Protein AF-0000000085033205 (afdb_homodimer)

InterPro domains:
  IPR000304 Pyrroline-5-carboxylate reductase-like [PIRSF000193] (2-230)
  IPR008927 6-phosphogluconate dehydrogenase-like, C-terminal domain superfamily [SSF48179] (130-232)
  IPR028939 Pyrroline-5-carboxylate reductase, catalytic, N-terminal [PF03807] (2-69)
  IPR029036 Pyrroline-5-carboxylate reductase, dimerisation domain [PF14748] (131-231)
  IPR036291 NAD(P)-binding domain superfamily [SSF51735] (2-110)

Foldseek 3Di:
DACDLVNVLLQLLLPDPPDADEEEDQDPVVCVVSVVVVHHYYNDCVCVQVVDQEAEADHEPVCVVVDDAEDAHEYEYQYPPCAQVNCCNHYVHYKYWHAESQLAEMEIEDPDDPVVCVRSVSRYHYHYDHRVCRLLVCLCGHCVVVVVVVVLVVQLVVCVVVPDDSVVSSVVSVVVVVCVVVVCVVQNPVCSLVVPDDVVDDSVVVVVVCVVVVVVVVVSSVVSSVVSVVVSD/DACDLVNVLLQLLLPDPPDADEEEDQDPVVCVVSVVVVHHYYNDCVCVQVVDQEAEADHELVCVVVDDAEEAHEYEYQYPPCAQVNCCNHYVHYKYWHAESQLAEMEIEDPDDPVVCVRSVSRYHYHYDHRVCRLLVCLCGHCVVVVVVVVLVVQLVVCVVVPDDSVRSSVVSVVVVVCVVVVCVVQNPVCSLVVPDDVVDDSVVVVVVCVVVVVVVVVSSVVSSVVSVVVSD

Secondary structure (DSSP, 8-state):
--TTHHHHHHHHHH-BTTB--EEE-SSHHHHHHHHHTT-EEESSSHHHHHH-SSEEE---GGGGGG----EEEEEEE--TT--HHHHTTTEEEEEEEE--TT---EEEESS--HHHHHHHTTTS-EEEE-GGGHHHHIIIIIIHHHHHHHHHHHHHHHHHHTT--HHHHHHHHHHHHHTHHHHHHHH-HHHHHHHH--TT-HHHHHHHHHHHHHHHHHHHHHHHHHHHHHHH-/--TTHHHHHHHHHH-BTTB--EEE-SSHHHHHHHHHTT-EEESSSHHHHHH-SSEEE---GGGGGG----EEEEEEE--TT--HHHHTTTEEEEEEEE--TT---EEEESS--HHHHHHHTTTS-EEEE-GGGHHHHIIIIIIHHHHHHHHHHHHHHHHHHTT--HHHHHHHHHHHHHTHHHHHHHH-HHHHHHHH--TT-HHHHHHHHHHHHHHHHHHHHHHHHHHHHHHH-

Structure (mmCIF, N/CA/C/O backbone):
data_AF-0000000085033205-model_v1
#
loop_
_entity.id
_entity.type
_entity.pdbx_description
1 polymer 'NADP oxidoreductase coenzyme F420-dependent'
#
loop_
_atom_site.group_PDB
_atom_site.id
_atom_site.type_symbol
_atom_site.label_atom_id
_atom_site.label_alt_id
_atom_site.label_comp_id
_atom_site.label_asym_id
_atom_site.label_entity_id
_atom_site.label_seq_id
_atom_site.pdbx_PDB_ins_code
_atom_site.Cartn_x
_atom_site.Cartn_y
_atom_site.Cartn_z
_atom_site.occupancy
_atom_site.B_iso_or_equiv
_atom_site.auth_seq_id
_atom_site.auth_comp_id
_atom_site.auth_asym_id
_atom_site.auth_atom_id
_atom_site.pdbx_PDB_model_num
ATOM 1 N N . MET A 1 1 ? -8.719 21.062 19.719 1 93.38 1 MET A N 1
ATOM 2 C CA . MET A 1 1 ? -9.492 22.25 19.359 1 93.38 1 MET A CA 1
ATOM 3 C C . MET A 1 1 ? -9.719 22.312 17.859 1 93.38 1 MET A C 1
ATOM 5 O O . MET A 1 1 ? -8.766 22.25 17.078 1 93.38 1 MET A O 1
ATOM 9 N N . GLY A 1 2 ? -10.961 22.391 17.359 1 88.25 2 GLY A N 1
ATOM 10 C CA . GLY A 1 2 ? -11.328 22.297 15.961 1 88.25 2 GLY A CA 1
ATOM 11 C C . GLY A 1 2 ? -11.594 20.875 15.516 1 88.25 2 GLY A C 1
ATOM 12 O O . GLY A 1 2 ? -10.961 20.375 14.57 1 88.25 2 GLY A O 1
ATOM 13 N N . ALA A 1 3 ? -12.602 20.266 16.125 1 83.69 3 ALA A N 1
ATOM 14 C CA . ALA A 1 3 ? -12.922 18.875 15.82 1 83.69 3 ALA A CA 1
ATOM 15 C C . ALA A 1 3 ? -13.891 18.781 14.641 1 83.69 3 ALA A C 1
ATOM 17 O O . ALA A 1 3 ? -14.945 18.156 14.75 1 83.69 3 ALA A O 1
ATOM 18 N N . GLY A 1 4 ? -13.422 19.453 13.602 1 86.06 4 GLY A N 1
ATOM 19 C CA . GLY A 1 4 ? -14.086 19.25 12.32 1 86.06 4 GLY A CA 1
ATOM 20 C C . GLY A 1 4 ? -13.719 17.938 11.672 1 86.06 4 GLY A C 1
ATOM 21 O O . GLY A 1 4 ? -13.641 16.906 12.344 1 86.06 4 GLY A O 1
ATOM 22 N N . LYS A 1 5 ? -13.508 17.906 10.422 1 82.75 5 LYS A N 1
ATOM 23 C CA . LYS A 1 5 ? -13.219 16.672 9.695 1 82.75 5 LYS A CA 1
ATOM 24 C C . LYS A 1 5 ? -11.914 16.031 10.18 1 82.75 5 LYS A C 1
ATOM 26 O O . LYS A 1 5 ? -11.906 14.891 10.625 1 82.75 5 LYS A O 1
ATOM 31 N N . LEU A 1 6 ? -10.875 16.781 10.164 1 89.25 6 LEU A N 1
ATOM 32 C CA . LEU A 1 6 ? -9.586 16.25 10.578 1 89.25 6 LEU A CA 1
ATOM 33 C C . LEU A 1 6 ? -9.555 16.031 12.094 1 89.25 6 LEU A C 1
ATOM 35 O O . LEU A 1 6 ? -9.172 14.969 12.562 1 89.25 6 LEU A O 1
ATOM 39 N N . GLY A 1 7 ? -9.977 17.016 12.781 1 93 7 GLY A N 1
ATOM 40 C CA . GLY A 1 7 ? -9.938 16.969 14.227 1 93 7 GLY A CA 1
ATOM 41 C C . GLY A 1 7 ? -10.703 15.789 14.805 1 93 7 GLY A C 1
ATOM 42 O O . GLY A 1 7 ? -10.242 15.141 15.742 1 93 7 GLY A O 1
ATOM 43 N N . SER A 1 8 ? -11.844 15.531 14.258 1 93 8 SER A N 1
ATOM 44 C CA . SER A 1 8 ? -12.641 14.406 14.75 1 93 8 SER A CA 1
ATOM 45 C C . SER A 1 8 ? -11.953 13.078 14.469 1 93 8 SER A C 1
ATOM 47 O O . SER A 1 8 ? -12.023 12.156 15.281 1 93 8 SER A O 1
ATOM 49 N N . GLN A 1 9 ? -11.297 12.938 13.359 1 92.38 9 GLN A N 1
ATOM 50 C CA . GLN A 1 9 ? -10.578 11.719 13.023 1 92.38 9 GLN A CA 1
ATOM 51 C C . GLN A 1 9 ? -9.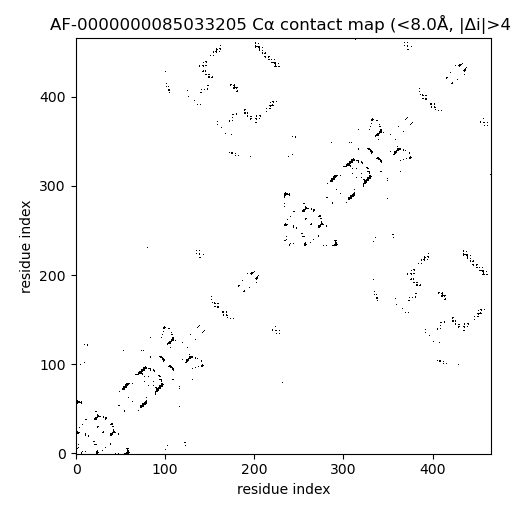406 11.492 13.977 1 92.38 9 GLN A C 1
ATOM 53 O O . GLN A 1 9 ? -9.156 10.359 14.406 1 92.38 9 GLN A O 1
ATOM 58 N N . LEU A 1 10 ? -8.711 12.57 14.203 1 95.5 10 LEU A N 1
ATOM 59 C CA . LEU A 1 10 ? -7.613 12.484 15.164 1 95.5 10 LEU A CA 1
ATOM 60 C C . LEU A 1 10 ? -8.125 12.016 16.516 1 95.5 10 LEU A C 1
ATOM 62 O O . LEU A 1 10 ? -7.527 11.133 17.141 1 95.5 10 LEU A O 1
ATOM 66 N N . ALA A 1 11 ? -9.211 12.594 16.938 1 94.88 11 ALA A N 1
ATOM 67 C CA . ALA A 1 11 ? -9.797 12.273 18.234 1 94.88 11 ALA A CA 1
ATOM 68 C C . ALA A 1 11 ? -10.227 10.805 18.297 1 94.88 11 ALA A C 1
ATOM 70 O O . ALA A 1 11 ? -9.969 10.117 19.281 1 94.88 11 ALA A O 1
ATOM 71 N N . LEU A 1 12 ? -10.859 10.375 17.281 1 92.75 12 LEU A N 1
ATOM 72 C CA . LEU A 1 12 ? -11.375 9.008 17.234 1 92.75 12 LEU A CA 1
ATOM 73 C C . LEU A 1 12 ? -10.227 8 17.266 1 92.75 12 LEU A C 1
ATOM 75 O O . LEU A 1 12 ? -10.344 6.934 17.875 1 92.75 12 LEU A O 1
ATOM 79 N N . ARG A 1 13 ? -9.18 8.336 16.609 1 93.19 13 ARG A N 1
ATOM 80 C CA . ARG A 1 13 ? -8.031 7.441 16.578 1 93.19 13 ARG A CA 1
ATOM 81 C C . ARG A 1 13 ? -7.34 7.402 17.938 1 93.19 13 ARG A C 1
ATOM 83 O O . ARG A 1 13 ? -6.754 6.383 18.312 1 93.19 13 ARG A O 1
ATOM 90 N N . LEU A 1 14 ? -7.387 8.461 18.594 1 94.38 14 LEU A N 1
ATOM 91 C CA . LEU A 1 14 ? -6.66 8.594 19.844 1 94.38 14 LEU A CA 1
ATOM 92 C C . LEU A 1 14 ? -7.477 8.023 21 1 94.38 14 LEU A C 1
ATOM 94 O O . LEU A 1 14 ? -6.914 7.547 21.984 1 94.38 14 LEU A O 1
ATOM 98 N N . ARG A 1 15 ? -8.711 8.055 20.781 1 90.44 15 ARG A N 1
ATOM 99 C CA . ARG A 1 15 ? -9.578 7.676 21.891 1 90.44 15 ARG A CA 1
ATOM 100 C C . ARG A 1 15 ? -9.406 6.199 22.234 1 90.44 15 ARG A C 1
ATOM 102 O O . ARG A 1 15 ? -9.352 5.352 21.344 1 90.44 15 ARG A O 1
ATOM 109 N N . GLY A 1 16 ? -9.234 5.93 23.5 1 84.12 16 GLY A N 1
ATOM 110 C CA . GLY A 1 16 ? -9.117 4.562 23.984 1 84.12 16 GLY A CA 1
ATOM 111 C C . GLY A 1 16 ? -7.754 4.254 24.578 1 84.12 16 GLY A C 1
ATOM 112 O O . GLY A 1 16 ? -6.902 5.137 24.688 1 84.12 16 GLY A O 1
ATOM 113 N N . ASP A 1 17 ? -7.598 3.092 25.047 1 81.94 17 ASP A N 1
ATOM 114 C CA . ASP A 1 17 ? -6.367 2.555 25.609 1 81.94 17 ASP A CA 1
ATOM 115 C C . ASP A 1 17 ? -5.758 3.529 26.625 1 81.94 17 ASP A C 1
ATOM 117 O O . ASP A 1 17 ? -4.578 3.875 26.516 1 81.94 17 ASP A O 1
ATOM 121 N N . GLY A 1 18 ? -6.469 4.219 27.406 1 86.5 18 GLY A N 1
ATOM 122 C CA . GLY A 1 18 ? -5.973 5.031 28.5 1 86.5 18 GLY A CA 1
ATOM 123 C C . GLY A 1 18 ? -5.824 6.496 28.141 1 86.5 18 GLY A C 1
ATOM 124 O O . GLY A 1 18 ? -5.355 7.301 28.953 1 86.5 18 GLY A O 1
ATOM 125 N N . VAL A 1 19 ? -6.23 6.848 26.953 1 91.94 19 VAL A N 1
ATOM 126 C CA . VAL A 1 19 ? -6.137 8.25 26.562 1 91.94 19 VAL A CA 1
ATOM 127 C C . VAL A 1 19 ? -7.52 8.898 26.609 1 91.94 19 VAL A C 1
ATOM 129 O O . VAL A 1 19 ? -8.445 8.453 25.922 1 91.94 19 VAL A O 1
ATOM 132 N N . ARG A 1 20 ? -7.617 9.891 27.406 1 94.31 20 ARG A N 1
ATOM 133 C CA . ARG A 1 20 ? -8.828 10.703 27.438 1 94.31 20 ARG A CA 1
ATOM 134 C C . ARG A 1 20 ? -8.758 11.836 26.422 1 94.31 20 ARG A C 1
ATOM 136 O O . ARG A 1 20 ? -7.789 12.594 26.391 1 94.31 20 ARG A O 1
ATOM 143 N N . VAL A 1 21 ? -9.797 11.883 25.594 1 96.31 21 VAL A N 1
ATOM 144 C CA . VAL A 1 21 ? -9.812 12.906 24.562 1 96.31 21 VAL A CA 1
ATOM 145 C C . VAL A 1 21 ? -11.008 13.836 24.766 1 96.31 21 VAL A C 1
ATOM 147 O O . VAL A 1 21 ? -12.141 13.375 24.875 1 96.31 21 VAL A O 1
ATOM 150 N N . ILE A 1 22 ? -10.734 15.117 24.891 1 96.12 22 ILE A N 1
ATOM 151 C CA . ILE A 1 22 ? -11.773 16.125 24.953 1 96.12 22 ILE A CA 1
ATOM 152 C C . ILE A 1 22 ? -11.641 17.094 23.781 1 96.12 22 ILE A C 1
ATOM 154 O O . ILE A 1 22 ? -10.523 17.469 23.406 1 96.12 22 ILE A O 1
ATOM 158 N N . ALA A 1 23 ? -12.773 17.375 23.156 1 96.81 23 ALA A N 1
ATOM 159 C CA . ALA A 1 23 ? -12.742 18.172 21.938 1 96.81 23 ALA A CA 1
ATOM 160 C C . ALA A 1 23 ? -13.602 19.422 22.062 1 96.81 23 ALA A C 1
ATOM 162 O O . ALA A 1 23 ? -14.477 19.484 22.938 1 96.81 23 ALA A O 1
ATOM 163 N N . SER A 1 24 ? -13.305 20.438 21.281 1 96.12 24 SER A N 1
ATOM 164 C CA . SER A 1 24 ? -14.156 21.625 21.188 1 96.12 24 SER A CA 1
ATOM 165 C C . SER A 1 24 ? -14.523 21.938 19.75 1 96.12 24 SER A C 1
ATOM 167 O O . SER A 1 24 ? -13.711 21.734 18.844 1 96.12 24 SER A O 1
ATOM 169 N N . VAL A 1 25 ? -15.781 22.359 19.562 1 94.94 25 VAL A N 1
ATOM 170 C CA . VAL A 1 25 ? -16.328 22.781 18.281 1 94.94 25 VAL A CA 1
ATOM 171 C C . VAL A 1 25 ? -17.094 24.094 18.469 1 94.94 25 VAL A 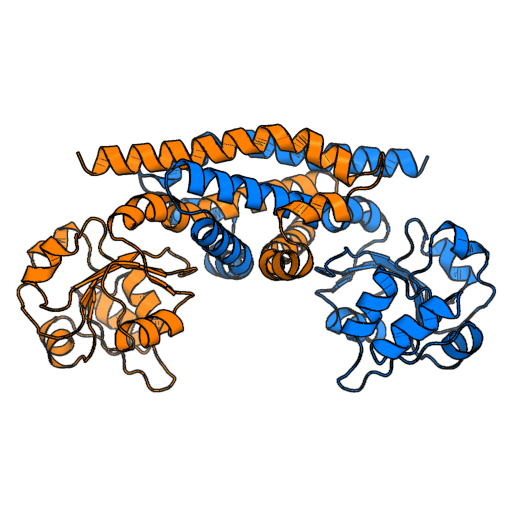C 1
ATOM 173 O O . VAL A 1 25 ? -17.344 24.531 19.594 1 94.94 25 VAL A O 1
ATOM 176 N N . LYS A 1 26 ? -17.453 24.672 17.297 1 91.69 26 LYS A N 1
ATOM 177 C CA . LYS A 1 26 ? -18.047 26.016 17.375 1 91.69 26 LYS A CA 1
ATOM 178 C C . LYS A 1 26 ? -19.562 25.938 17.547 1 91.69 26 LYS A C 1
ATOM 180 O O . LYS A 1 26 ? -20.172 26.828 18.125 1 91.69 26 LYS A O 1
ATOM 185 N N . THR A 1 27 ? -20.156 24.812 17.031 1 93 27 THR A N 1
ATOM 186 C CA . THR A 1 27 ? -21.625 24.797 17 1 93 27 THR A CA 1
ATOM 187 C C . THR A 1 27 ? -22.156 23.625 17.812 1 93 27 THR A C 1
ATOM 189 O O . THR A 1 27 ? -21.484 22.609 17.984 1 93 27 THR A O 1
ATOM 192 N N . GLU A 1 28 ? -23.391 23.828 18.234 1 94.94 28 GLU A N 1
ATOM 193 C CA . GLU A 1 28 ? -24.062 22.766 18.969 1 94.94 28 GLU A CA 1
ATOM 194 C C . GLU A 1 28 ? -24.328 21.562 18.062 1 94.94 28 GLU A C 1
ATOM 196 O O . GLU A 1 28 ? -24.281 20.422 18.531 1 94.94 28 GLU A O 1
ATOM 201 N N . ARG A 1 29 ? -24.562 21.844 16.875 1 94.81 29 ARG A N 1
ATOM 202 C CA . ARG A 1 29 ? -24.766 20.766 15.922 1 94.81 29 ARG A CA 1
ATOM 203 C C . ARG A 1 29 ? -23.531 19.875 15.828 1 94.81 29 ARG A C 1
ATOM 205 O O . ARG A 1 29 ? -23.641 18.641 15.875 1 94.81 29 ARG A O 1
ATOM 212 N N . SER A 1 30 ? -22.422 20.469 15.734 1 94.19 30 SER A N 1
ATOM 213 C CA . SER A 1 30 ? -21.172 19.719 15.664 1 94.19 30 SER A CA 1
ATOM 214 C C . SER A 1 30 ? -20.891 18.984 16.969 1 94.19 30 SER A C 1
ATOM 216 O O . SER A 1 30 ? -20.375 17.875 16.953 1 94.19 30 SER A O 1
ATOM 218 N N . ARG A 1 31 ? -21.203 19.656 18 1 95.44 31 ARG A N 1
ATOM 219 C CA . ARG A 1 31 ? -21 19.016 19.297 1 95.44 31 ARG A CA 1
ATOM 220 C C . ARG A 1 31 ? -21.828 17.734 19.406 1 95.44 31 ARG A C 1
ATOM 222 O O . ARG A 1 31 ? -21.328 16.719 19.891 1 95.44 31 ARG A O 1
ATOM 229 N N . GLN A 1 32 ? -23.031 17.797 18.984 1 95.56 32 GLN A N 1
ATOM 230 C CA . GLN A 1 32 ? -23.906 16.641 19.047 1 95.56 32 GLN A CA 1
ATOM 231 C C . GLN A 1 32 ? -23.391 15.508 18.156 1 95.56 32 GLN A C 1
ATOM 233 O O . GLN A 1 32 ? -23.469 14.336 18.531 1 95.56 32 GLN A O 1
ATOM 238 N N . ARG A 1 33 ? -22.922 15.867 17.078 1 93.69 33 ARG A N 1
ATOM 239 C CA . ARG A 1 33 ? -22.344 14.883 16.172 1 93.69 33 ARG A CA 1
ATOM 240 C C . ARG A 1 33 ? -21.188 14.148 16.828 1 93.69 33 ARG A C 1
ATOM 242 O O . ARG A 1 33 ? -21.078 12.922 16.734 1 93.69 33 ARG A O 1
ATOM 249 N N . LEU A 1 34 ? -20.344 14.875 17.453 1 94.38 34 LEU A N 1
ATOM 250 C CA . LEU A 1 34 ? -19.188 14.289 18.125 1 94.38 34 LEU A CA 1
ATOM 251 C C . LEU A 1 34 ? -19.609 13.422 19.297 1 94.38 34 LEU A C 1
ATOM 253 O O . LEU A 1 34 ? -19.047 12.352 19.531 1 94.38 34 LEU A O 1
ATOM 257 N N . SER A 1 35 ? -20.562 13.922 20 1 94.12 35 SER A N 1
ATOM 258 C CA . SER A 1 35 ? -21.078 13.156 21.125 1 94.12 35 SER A CA 1
ATOM 259 C C . SER A 1 35 ? -21.656 11.82 20.656 1 94.12 35 SER A C 1
ATOM 261 O O . SER A 1 35 ? -21.531 10.805 21.344 1 94.12 35 SER A O 1
ATOM 263 N N . ALA A 1 36 ? -22.219 11.891 19.531 1 93.94 36 ALA A N 1
ATOM 264 C CA . ALA A 1 36 ? -22.797 10.672 18.969 1 93.94 36 ALA A CA 1
ATOM 265 C C . ALA A 1 36 ? -21.703 9.664 18.609 1 93.94 36 ALA A C 1
ATOM 267 O O . ALA A 1 36 ? -21.953 8.453 18.594 1 93.94 36 ALA A O 1
ATOM 268 N N . LEU A 1 37 ? -20.562 10.156 18.469 1 91.25 37 LEU A N 1
ATOM 269 C CA . LEU A 1 37 ? -19.438 9.289 18.141 1 91.25 37 LEU A CA 1
ATOM 270 C C . LEU A 1 37 ? -18.719 8.844 19.422 1 91.25 37 LEU A C 1
ATOM 272 O O . LEU A 1 37 ? -17.703 8.164 19.359 1 91.25 37 LEU A O 1
ATOM 276 N N . GLY A 1 38 ? -19.203 9.297 20.531 1 91.25 38 GLY A N 1
ATOM 277 C CA . GLY A 1 38 ? -18.656 8.883 21.812 1 91.25 38 GLY A CA 1
ATOM 278 C C . GLY A 1 38 ? -17.531 9.789 22.297 1 91.25 38 GLY A C 1
ATOM 279 O O . GLY A 1 38 ? -16.766 9.406 23.188 1 91.25 38 GLY A O 1
ATOM 280 N N . LEU A 1 39 ? -17.453 10.922 21.734 1 93.25 39 LEU A N 1
ATOM 281 C CA . LEU A 1 39 ? -16.406 11.852 22.125 1 93.25 39 LEU A CA 1
ATOM 282 C C . LEU A 1 39 ? -16.938 12.891 23.109 1 93.25 39 LEU A C 1
ATOM 284 O O . LEU A 1 39 ? -18.078 13.336 22.984 1 93.25 39 LEU A O 1
ATOM 288 N N . GLU A 1 40 ? -16.156 13.219 24.141 1 94.88 40 GLU A N 1
ATOM 289 C CA . GLU A 1 40 ? -16.453 14.359 25.016 1 94.88 40 GLU A CA 1
ATOM 290 C C . GLU A 1 40 ? -16.156 15.68 24.297 1 94.88 40 GLU A C 1
ATOM 292 O O . GLU A 1 40 ? -15.016 15.961 23.953 1 94.88 40 GLU A O 1
ATOM 297 N N . ALA A 1 41 ? -17.266 16.469 24.062 1 95.88 41 ALA A N 1
ATOM 298 C CA . ALA A 1 41 ? -17.094 17.672 23.25 1 95.88 41 ALA A CA 1
ATOM 299 C C . ALA A 1 41 ? -17.766 18.875 23.906 1 95.88 41 ALA A C 1
ATOM 301 O O . ALA A 1 41 ? -18.781 18.719 24.594 1 95.88 41 ALA A O 1
ATOM 302 N N . TYR A 1 42 ? -17.172 20.031 23.703 1 96 42 TYR A N 1
ATOM 303 C CA . TYR A 1 42 ? -17.656 21.297 24.234 1 96 42 TYR A CA 1
ATOM 304 C C . TYR A 1 42 ? -17.812 22.328 23.125 1 96 42 TYR A C 1
ATOM 306 O O . TYR A 1 42 ? -17.234 22.188 22.047 1 96 42 TYR A O 1
ATOM 314 N N . THR A 1 43 ? -18.594 23.422 23.359 1 95.5 43 THR A N 1
ATOM 315 C CA . THR A 1 43 ? -18.734 24.516 22.406 1 95.5 43 THR A CA 1
ATOM 316 C C . THR A 1 43 ? -17.891 25.719 22.844 1 95.5 43 THR A C 1
ATOM 318 O O . THR A 1 43 ? -18.078 26.828 22.344 1 95.5 43 THR A O 1
ATOM 321 N N . ASP A 1 44 ? -17.031 25.375 23.828 1 93.5 44 ASP A N 1
ATOM 322 C CA . ASP A 1 44 ? -16.062 26.328 24.375 1 93.5 44 ASP A CA 1
ATOM 323 C C . ASP A 1 44 ? -14.672 25.719 24.453 1 93.5 44 ASP A C 1
ATOM 325 O O . ASP A 1 44 ? -14.523 24.547 24.781 1 93.5 44 ASP A O 1
ATOM 329 N N . ASN A 1 45 ? -13.695 26.547 24.125 1 95.19 45 ASN A N 1
ATOM 330 C CA . ASN A 1 45 ? -12.328 26.047 24.125 1 95.19 45 ASN A CA 1
ATOM 331 C C . ASN A 1 45 ? -11.773 25.922 25.547 1 95.19 45 ASN A C 1
ATOM 333 O O . ASN A 1 45 ? -10.812 25.188 25.781 1 95.19 45 ASN A O 1
ATOM 337 N N . ARG A 1 46 ? -12.281 26.641 26.484 1 95.75 46 ARG A N 1
ATOM 338 C CA . ARG A 1 46 ? -11.711 26.781 27.812 1 95.75 46 ARG A CA 1
ATOM 339 C C . ARG A 1 46 ? -11.57 25.438 28.5 1 95.75 46 ARG A C 1
ATOM 341 O O . ARG A 1 46 ? -10.5 25.125 29.047 1 95.75 46 ARG A O 1
ATOM 348 N N . PRO A 1 47 ? -12.617 24.641 28.484 1 96.12 47 PRO A N 1
ATOM 349 C CA . PRO A 1 47 ? -12.453 23.344 29.141 1 96.1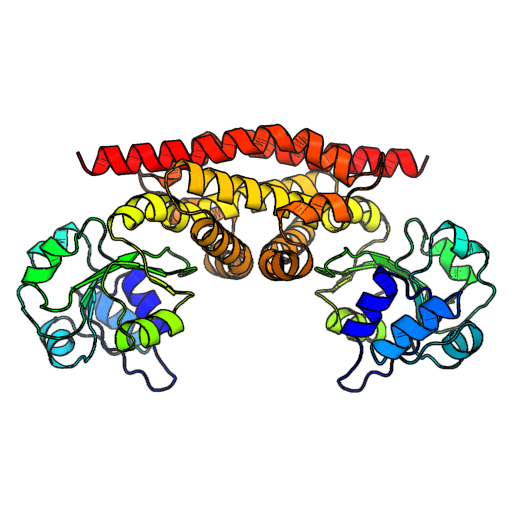2 47 PRO A CA 1
ATOM 350 C C . PRO A 1 47 ? -11.367 22.484 28.5 1 96.12 47 PRO A C 1
ATOM 352 O O . PRO A 1 47 ? -10.688 21.719 29.188 1 96.12 47 PRO A O 1
ATOM 355 N N . VAL A 1 48 ? -11.219 22.531 27.25 1 96.88 48 VAL A N 1
ATOM 356 C CA . VAL A 1 48 ? -10.242 21.75 26.5 1 96.88 48 VAL A CA 1
ATOM 357 C C . VAL A 1 48 ? -8.828 22.25 26.812 1 96.88 48 VAL A C 1
ATOM 359 O O . VAL A 1 48 ? -7.926 21.453 27.078 1 96.88 48 VAL A O 1
ATOM 362 N N . VAL A 1 49 ? -8.648 23.547 26.828 1 97.31 49 VAL A N 1
ATOM 363 C CA . VAL A 1 49 ? -7.352 24.156 27.094 1 97.31 49 VAL A CA 1
ATOM 364 C C . VAL A 1 49 ? -6.918 23.859 28.531 1 97.31 49 VAL A C 1
ATOM 366 O O . VAL A 1 49 ? -5.766 23.484 28.766 1 97.31 49 VAL A O 1
ATOM 369 N N . GLU A 1 50 ? -7.832 23.953 29.438 1 96.44 50 GLU A N 1
ATOM 370 C CA . GLU A 1 50 ? -7.508 23.812 30.844 1 96.44 50 GLU A CA 1
ATOM 371 C C . GLU A 1 50 ? -7.387 22.344 31.25 1 96.44 50 GLU A C 1
ATOM 373 O O . GLU A 1 50 ? -6.59 22 32.125 1 96.44 50 GLU A O 1
ATOM 378 N N . GLY A 1 51 ? -8.078 21.531 30.562 1 95.69 51 GLY A N 1
ATOM 379 C CA . GLY A 1 51 ? -8.219 20.156 31.016 1 95.69 51 GLY A CA 1
ATOM 380 C C . GLY A 1 51 ? -7.301 19.188 30.281 1 95.69 51 GLY A C 1
ATOM 381 O O . GLY A 1 51 ? -7.352 17.984 30.516 1 95.69 51 GLY A O 1
ATOM 382 N N . SER A 1 52 ? -6.453 19.625 29.438 1 96.38 52 SER A N 1
ATOM 383 C CA . SER A 1 52 ? -5.648 18.719 28.625 1 96.38 52 SER A CA 1
ATOM 384 C C . SER A 1 52 ? -4.168 18.844 28.969 1 96.38 52 SER A C 1
ATOM 386 O O . SER A 1 52 ? -3.684 19.938 29.281 1 96.38 52 SER A O 1
ATOM 388 N N . ASP A 1 53 ? -3.416 17.719 28.844 1 96.62 53 ASP A N 1
ATOM 389 C CA . ASP A 1 53 ? -1.965 17.703 29.016 1 96.62 53 ASP A CA 1
ATOM 390 C C . ASP A 1 53 ? -1.261 18.047 27.703 1 96.62 53 ASP A C 1
ATOM 392 O O . ASP A 1 53 ? -0.126 18.531 27.719 1 96.62 53 ASP A O 1
ATOM 396 N N . LEU A 1 54 ? -1.907 17.781 26.625 1 97.56 54 LEU A N 1
ATOM 397 C CA . LEU A 1 54 ? -1.442 18.031 25.266 1 97.56 54 LEU A CA 1
ATOM 398 C C . LEU A 1 54 ? -2.576 18.562 24.391 1 97.56 54 LEU A C 1
ATOM 400 O O . LEU A 1 54 ? -3.693 18.047 24.422 1 97.56 54 LEU A O 1
ATOM 404 N N . LEU A 1 55 ? -2.277 19.625 23.688 1 98.06 55 LEU A N 1
ATOM 405 C CA . LEU A 1 55 ? -3.303 20.234 22.859 1 98.06 55 LEU A CA 1
ATOM 406 C C . LEU A 1 55 ? -3.047 19.953 21.391 1 98.06 55 LEU A C 1
ATOM 408 O O . LEU A 1 55 ? -1.926 20.125 20.906 1 98.06 55 LEU A O 1
ATOM 412 N N . LEU A 1 56 ? -4.027 19.422 20.719 1 98 56 LEU A N 1
ATOM 413 C CA . LEU A 1 56 ? -4.02 19.328 19.266 1 98 56 LEU A CA 1
ATOM 414 C C . LEU A 1 56 ? -4.895 20.406 18.625 1 98 56 LEU A C 1
ATOM 416 O O . LEU A 1 56 ? -6.059 20.562 19.016 1 98 56 LEU A O 1
ATOM 420 N N . LEU A 1 57 ? -4.301 21.141 17.781 1 97.44 57 LEU A N 1
ATOM 421 C CA . LEU A 1 57 ? -5.023 22.203 17.109 1 97.44 57 LEU A CA 1
ATOM 422 C C . LEU A 1 57 ? -5.363 21.797 15.672 1 97.44 57 LEU A C 1
ATOM 424 O O . LEU A 1 57 ? -4.469 21.516 14.875 1 97.44 57 LEU A O 1
ATOM 428 N N . ALA A 1 58 ? -6.629 21.75 15.328 1 95.94 58 ALA A N 1
ATOM 429 C CA . ALA A 1 58 ? -7.102 21.391 14 1 95.94 58 ALA A CA 1
ATOM 430 C C . ALA A 1 58 ? -8.203 22.328 13.531 1 95.94 58 ALA A C 1
ATOM 432 O O . ALA A 1 58 ? -9.195 21.891 12.938 1 95.94 58 ALA A O 1
ATOM 433 N N . VAL A 1 59 ? -8.086 23.609 13.75 1 93.62 59 VAL A N 1
ATOM 434 C CA . VAL A 1 59 ? -9.039 24.625 13.305 1 93.62 59 VAL A CA 1
ATOM 435 C C . VAL A 1 59 ? -8.695 25.062 11.883 1 93.62 59 VAL A C 1
ATOM 437 O O . VAL A 1 59 ? -7.625 24.75 11.367 1 93.62 59 VAL A O 1
ATOM 440 N N . LYS A 1 60 ? -9.641 25.75 11.242 1 88.44 60 LYS A N 1
ATOM 441 C CA . LYS A 1 60 ? -9.328 26.359 9.953 1 88.44 60 LYS A CA 1
ATOM 442 C C . LYS A 1 60 ? -8.273 27.453 10.109 1 88.44 60 LYS A C 1
ATOM 444 O O . LYS A 1 60 ? -8.227 28.141 11.125 1 88.44 60 LYS A O 1
ATOM 449 N N . PRO A 1 61 ? -7.473 27.609 9.102 1 88.81 61 PRO A N 1
ATOM 450 C CA . PRO A 1 61 ? -6.434 28.641 9.188 1 88.81 61 PRO A CA 1
ATOM 451 C C . PRO A 1 61 ? -6.992 30.016 9.516 1 88.81 61 PRO A C 1
ATOM 453 O O . PRO A 1 61 ? -6.406 30.75 10.312 1 88.81 61 PRO A O 1
ATOM 456 N N . ALA A 1 62 ? -8.102 30.344 9 1 88.81 62 ALA A N 1
ATOM 457 C CA . ALA A 1 62 ? -8.727 31.641 9.188 1 88.81 62 ALA A CA 1
ATOM 458 C C . ALA A 1 62 ? -9.141 31.844 10.641 1 88.81 62 ALA A C 1
ATOM 460 O O . ALA A 1 62 ? -9.289 32.969 11.102 1 88.81 62 ALA A O 1
ATOM 461 N N . ASN A 1 63 ? -9.242 30.734 11.391 1 91.56 63 ASN A N 1
ATOM 462 C CA . ASN A 1 63 ? -9.719 30.797 12.773 1 91.56 63 ASN A CA 1
ATOM 463 C C . ASN A 1 63 ? -8.555 30.859 13.758 1 91.56 63 ASN A C 1
ATOM 465 O O . ASN A 1 63 ? -8.758 31.141 14.945 1 91.56 63 ASN A O 1
ATOM 469 N N . LEU A 1 64 ? -7.391 30.672 13.312 1 92.56 64 LEU A N 1
ATOM 470 C CA . LEU A 1 64 ? -6.223 30.594 14.188 1 92.56 64 LEU A CA 1
ATOM 471 C C . LEU A 1 64 ? -6.031 31.891 14.953 1 92.56 64 LEU A C 1
ATOM 473 O O . LEU A 1 64 ? -5.82 31.875 16.172 1 92.56 64 LEU A O 1
ATOM 477 N N . PRO A 1 65 ? -6.207 33.031 14.281 1 91.81 65 PRO A N 1
ATOM 478 C CA . PRO A 1 65 ? -5.996 34.312 14.984 1 91.81 65 PRO A CA 1
ATOM 479 C C . PRO A 1 65 ? -7.047 34.562 16.062 1 91.81 65 PRO A C 1
ATOM 481 O O . PRO A 1 65 ? -6.824 35.375 16.969 1 91.81 65 PRO A O 1
ATOM 484 N N . GLU A 1 66 ? -8.125 33.875 15.969 1 92.31 66 GLU A N 1
ATOM 485 C CA . GLU A 1 66 ? -9.219 34.062 16.922 1 92.31 66 GLU A CA 1
ATOM 486 C C . GLU A 1 66 ? -8.914 33.406 18.25 1 92.31 66 GLU A C 1
ATOM 488 O O . GLU A 1 66 ? -9.562 33.719 19.266 1 92.31 66 GLU A O 1
ATOM 493 N N . LEU A 1 67 ? -8.039 32.5 18.203 1 94.62 67 LEU A N 1
ATOM 494 C CA . LEU A 1 67 ? -7.695 31.812 19.438 1 94.62 67 LEU A CA 1
ATOM 495 C C . LEU A 1 67 ? -6.941 32.719 20.391 1 94.62 67 LEU A C 1
ATOM 497 O O . LEU A 1 67 ? -5.988 33.406 19.984 1 94.62 67 LEU A O 1
ATOM 501 N N . ASP A 1 68 ? -7.488 32.781 21.641 1 93.5 68 ASP A N 1
ATOM 502 C CA . ASP A 1 68 ? -6.918 33.719 22.609 1 93.5 68 ASP A CA 1
ATOM 503 C C . ASP A 1 68 ? -6.586 33 23.922 1 93.5 68 ASP A C 1
ATOM 505 O O . ASP A 1 68 ? -7.336 33.094 24.891 1 93.5 68 ASP A O 1
ATOM 509 N N . PHE A 1 69 ? -5.449 32.312 23.953 1 96.5 69 PHE A N 1
ATOM 510 C CA . PHE A 1 69 ? -4.922 31.672 25.156 1 96.5 69 PHE A CA 1
ATOM 511 C C . PHE A 1 69 ? -3.414 31.484 25.031 1 96.5 69 PHE A C 1
ATOM 513 O O . PHE A 1 69 ? -2.84 31.641 23.953 1 96.5 69 PHE A O 1
ATOM 520 N N . HIS A 1 70 ? -2.771 31.297 26.109 1 97.56 70 HIS A N 1
ATOM 521 C CA . HIS A 1 70 ? -1.372 30.891 26.156 1 97.56 70 HIS A CA 1
ATOM 522 C C . HIS A 1 70 ? -1.151 29.828 27.234 1 97.56 70 HIS A C 1
ATOM 524 O O . HIS A 1 70 ? -1.617 29.969 28.359 1 97.56 70 HIS A O 1
ATOM 530 N N . VAL A 1 71 ? -0.492 28.734 26.797 1 97.56 71 VAL A N 1
ATOM 531 C CA . VAL A 1 71 ? -0.277 27.641 27.734 1 97.56 71 VAL A CA 1
ATOM 532 C C . VAL A 1 71 ? 1.193 27.219 27.719 1 97.56 71 VAL A C 1
ATOM 534 O O . VAL A 1 71 ? 1.924 27.531 26.781 1 97.56 71 VAL A O 1
ATOM 537 N N . ASP A 1 72 ? 1.639 26.484 28.781 1 96.88 72 ASP A N 1
ATOM 538 C CA . ASP A 1 72 ? 3.006 25.984 28.891 1 96.88 72 ASP A CA 1
ATOM 539 C C . ASP A 1 72 ? 3.051 24.484 28.672 1 96.88 72 ASP A C 1
ATOM 541 O O . ASP A 1 72 ? 3.777 23.766 29.375 1 96.88 72 ASP A O 1
ATOM 545 N N . LYS A 1 73 ? 2.205 23.922 27.875 1 97.25 73 LYS A N 1
ATOM 546 C CA . LYS A 1 73 ? 2.158 22.5 27.516 1 97.25 73 LYS A CA 1
ATOM 547 C C . LYS A 1 73 ? 2.27 22.312 26 1 97.25 73 LYS A C 1
ATOM 549 O O . LYS A 1 73 ? 2.164 23.281 25.234 1 97.25 73 LYS A O 1
ATOM 554 N N . PRO A 1 74 ? 2.562 21.109 25.609 1 98.25 74 PRO A N 1
ATOM 555 C CA . PRO A 1 74 ? 2.721 20.875 24.188 1 98.25 74 PRO A CA 1
ATOM 556 C C . PRO A 1 74 ? 1.458 21.203 23.391 1 98.25 74 PRO A C 1
ATOM 558 O O . PRO A 1 74 ? 0.358 20.797 23.766 1 98.25 74 PRO A O 1
ATOM 561 N N . LEU A 1 75 ? 1.682 22 22.391 1 98.38 75 LEU A N 1
ATOM 562 C CA . LEU A 1 75 ? 0.64 22.312 21.422 1 98.38 75 LEU A CA 1
ATOM 563 C C . LEU A 1 75 ? 1.055 21.891 20.016 1 98.38 75 LEU A C 1
ATOM 565 O O . LEU A 1 75 ? 2.014 22.422 19.453 1 98.38 75 LEU A O 1
ATOM 569 N N . VAL A 1 76 ? 0.323 20.906 19.484 1 98.31 76 VAL A N 1
ATOM 570 C CA . VAL A 1 76 ? 0.595 20.391 18.141 1 98.31 76 VAL A CA 1
ATOM 571 C C . VAL A 1 76 ? -0.445 20.938 17.172 1 98.31 76 VAL A C 1
ATOM 573 O O . VAL A 1 76 ? -1.637 20.656 17.297 1 98.31 76 VAL A O 1
ATOM 576 N N . SER A 1 77 ? 0.034 21.672 16.25 1 97.62 77 SER A N 1
ATOM 577 C CA . SER A 1 77 ? -0.881 22.297 15.289 1 97.62 77 SER A CA 1
ATOM 578 C C . SER A 1 77 ? -0.885 21.547 13.961 1 97.62 77 SER A C 1
ATOM 580 O O . SER A 1 77 ? 0.171 21.328 13.359 1 97.62 77 SER A O 1
ATOM 582 N N . PHE A 1 78 ? -2.088 21.188 13.516 1 95.62 78 PHE A N 1
ATOM 583 C CA . PHE A 1 78 ? -2.293 20.625 12.188 1 95.62 78 PHE A CA 1
ATOM 584 C C . PHE A 1 78 ? -2.875 21.672 11.242 1 95.62 78 PHE A C 1
ATOM 586 O O . PHE A 1 78 ? -3.416 21.328 10.188 1 95.62 78 PHE A O 1
ATOM 593 N N . VAL A 1 79 ? -2.775 22.969 11.633 1 91.44 79 VAL A N 1
ATOM 594 C CA . VAL A 1 79 ? -3.334 24.062 10.844 1 91.44 79 VAL A CA 1
ATOM 595 C C . VAL A 1 79 ? -2.359 24.438 9.727 1 91.44 79 VAL A C 1
ATOM 597 O O . VAL A 1 79 ? -1.203 24.781 10 1 91.44 79 VAL A O 1
ATOM 600 N N . ALA A 1 80 ? -2.9 24.406 8.547 1 83.44 80 ALA A N 1
ATOM 601 C CA . ALA A 1 80 ? -2.07 24.734 7.395 1 83.44 80 ALA A CA 1
ATOM 602 C C . ALA A 1 80 ? -1.526 26.156 7.5 1 83.44 80 ALA A C 1
ATOM 604 O O . ALA A 1 80 ? -2.266 27.094 7.828 1 83.44 80 ALA A O 1
ATOM 605 N N . GLY A 1 81 ? -0.226 26.281 7.316 1 83.44 81 GLY A N 1
ATOM 606 C CA . GLY A 1 81 ? 0.38 27.609 7.238 1 83.44 81 GLY A CA 1
ATOM 607 C C . GLY A 1 81 ? 0.777 28.156 8.594 1 83.44 81 GLY A C 1
ATOM 608 O O . GLY A 1 81 ? 1.395 29.219 8.68 1 83.44 81 GLY A O 1
ATOM 609 N N . ALA A 1 82 ? 0.394 27.5 9.648 1 90.19 82 ALA A N 1
ATOM 610 C CA . ALA A 1 82 ? 0.763 27.969 10.984 1 90.19 82 ALA A CA 1
ATOM 611 C C . ALA A 1 82 ? 2.205 27.594 11.312 1 90.19 82 ALA A C 1
ATOM 613 O O . ALA A 1 82 ? 2.486 26.469 11.711 1 90.19 82 ALA A O 1
ATOM 614 N N . SER A 1 83 ? 3.051 28.594 11.227 1 91.94 83 SER A N 1
ATOM 615 C CA . SER A 1 83 ? 4.453 28.328 11.547 1 91.94 83 SER A CA 1
ATOM 616 C C . SER A 1 83 ? 4.652 28.125 13.039 1 91.94 83 SER A C 1
ATOM 618 O O . SER A 1 83 ? 3.799 28.5 13.844 1 91.94 83 SER A O 1
ATOM 620 N N . THR A 1 84 ? 5.754 27.5 13.367 1 94.25 84 THR A N 1
ATOM 621 C CA . THR A 1 84 ? 6.094 27.312 14.773 1 94.25 84 THR A CA 1
ATOM 622 C C . THR A 1 84 ? 6.199 28.672 15.477 1 94.25 84 THR A C 1
ATOM 624 O O . THR A 1 84 ? 5.77 28.812 16.625 1 94.25 84 THR A O 1
ATOM 627 N N . GLU A 1 85 ? 6.758 29.625 14.812 1 93.94 85 GLU A N 1
ATOM 628 C CA . GLU A 1 85 ? 6.895 30.969 15.375 1 93.94 85 GLU A CA 1
ATOM 629 C C . GLU A 1 85 ? 5.531 31.578 15.688 1 93.94 85 GLU A C 1
ATOM 631 O O . GLU A 1 85 ? 5.328 32.125 16.766 1 93.94 85 GLU A O 1
ATOM 636 N N . ALA A 1 86 ? 4.629 31.422 14.797 1 93.06 86 ALA A N 1
ATOM 637 C CA . ALA A 1 86 ? 3.285 31.953 15 1 93.06 86 ALA A CA 1
ATOM 638 C C . ALA A 1 86 ? 2.58 31.266 16.156 1 93.06 86 ALA A C 1
ATOM 640 O O . ALA A 1 86 ? 1.779 31.875 16.859 1 93.06 86 ALA A O 1
ATOM 641 N N . LEU A 1 87 ? 2.928 30.031 16.391 1 96.62 87 LEU A N 1
ATOM 642 C CA . LEU A 1 87 ? 2.252 29.234 17.406 1 96.62 87 LEU A CA 1
ATOM 643 C C . LEU A 1 87 ? 2.775 29.547 18.797 1 96.62 87 LEU A C 1
ATOM 645 O O . LEU A 1 87 ? 2.152 29.172 19.797 1 96.62 87 LEU A O 1
ATOM 649 N N . ARG A 1 88 ? 3.895 30.234 18.859 1 96.69 88 ARG A N 1
ATOM 650 C CA . ARG A 1 88 ? 4.492 30.578 20.141 1 96.69 88 ARG A CA 1
ATOM 651 C C . ARG A 1 88 ? 3.58 31.5 20.953 1 96.69 88 ARG A C 1
ATOM 653 O O . ARG A 1 88 ? 3.637 31.516 22.172 1 96.69 88 ARG A O 1
ATOM 660 N N . ARG A 1 89 ? 2.775 32.219 20.25 1 96.81 89 ARG A N 1
ATOM 661 C CA . ARG A 1 89 ? 1.826 33.062 20.938 1 96.81 89 ARG A CA 1
ATOM 662 C C . ARG A 1 89 ? 0.817 32.25 21.734 1 96.81 89 ARG A C 1
ATOM 664 O O . ARG A 1 89 ? 0.229 32.75 22.688 1 96.81 89 ARG A O 1
ATOM 671 N N . LEU A 1 90 ? 0.625 30.984 21.312 1 97.69 90 LEU A N 1
ATOM 672 C CA . LEU A 1 90 ? -0.391 30.141 21.938 1 97.69 90 LEU A CA 1
ATOM 673 C C . LEU A 1 90 ? 0.232 29.219 22.969 1 97.69 90 LEU A C 1
ATOM 675 O O . LEU A 1 90 ? -0.444 28.781 23.906 1 97.69 90 LEU A O 1
ATOM 679 N N . SER A 1 91 ? 1.504 28.844 22.766 1 97.94 91 SER A N 1
ATOM 680 C CA . SER A 1 91 ? 2.158 27.906 23.656 1 97.94 91 SER A CA 1
ATOM 681 C C . SER A 1 91 ? 3.666 28.125 23.688 1 97.94 91 SER A C 1
ATOM 683 O O . SER A 1 91 ? 4.262 28.516 22.688 1 97.94 91 SER A O 1
ATOM 685 N N . SER A 1 92 ? 4.277 27.828 24.844 1 97.06 92 SER A N 1
ATOM 686 C CA . SER A 1 92 ? 5.73 27.859 24.969 1 97.06 92 SER A CA 1
ATOM 687 C C . SER A 1 92 ? 6.355 26.594 24.375 1 97.06 92 SER A C 1
ATOM 689 O O . SER A 1 92 ? 7.574 26.531 24.203 1 97.06 92 SER A O 1
ATOM 691 N N . ARG A 1 93 ? 5.566 25.609 24.047 1 97.38 93 ARG A N 1
ATOM 692 C CA . ARG A 1 93 ? 6.016 24.344 23.453 1 97.38 93 ARG A CA 1
ATOM 693 C C . ARG A 1 93 ? 5.23 24.016 22.188 1 97.38 93 ARG A C 1
ATOM 695 O O . ARG A 1 93 ? 4.574 22.984 22.109 1 97.38 93 ARG A O 1
ATOM 702 N N . PRO A 1 94 ? 5.422 24.859 21.172 1 97.81 94 PRO A N 1
ATOM 703 C CA . PRO A 1 94 ? 4.66 24.672 19.922 1 97.81 94 PRO A CA 1
ATOM 704 C C . PRO A 1 94 ? 5.305 23.656 18.984 1 97.81 94 PRO A C 1
ATOM 706 O O . PRO A 1 94 ? 6.531 23.594 18.891 1 97.81 94 PRO A O 1
ATOM 709 N N . TYR A 1 95 ? 4.461 22.875 18.375 1 98.12 95 TYR A N 1
ATOM 710 C CA . TYR A 1 95 ? 4.852 21.953 17.297 1 98.12 95 TYR A CA 1
ATOM 711 C C . TYR A 1 95 ? 3.963 22.141 16.078 1 98.12 95 TYR A C 1
ATOM 713 O O . TYR A 1 95 ? 2.756 22.359 16.203 1 98.12 95 TYR A O 1
ATOM 721 N N . ARG A 1 96 ? 4.57 22.141 14.969 1 97.25 96 ARG A N 1
ATOM 722 C CA . ARG A 1 96 ? 3.842 22.141 13.703 1 97.25 96 ARG A CA 1
ATOM 723 C C . ARG A 1 96 ? 3.764 20.734 13.117 1 97.25 96 ARG A C 1
ATOM 725 O O . ARG A 1 96 ? 4.781 20.047 12.984 1 97.25 96 ARG A O 1
ATOM 732 N N . ALA A 1 97 ? 2.535 20.312 12.805 1 96.94 97 ALA A N 1
ATOM 733 C CA . ALA A 1 97 ? 2.363 18.953 12.289 1 96.94 97 ALA A CA 1
ATOM 734 C C . ALA A 1 97 ? 1.519 18.953 11.016 1 96.94 97 ALA A C 1
ATOM 736 O O . ALA A 1 97 ? 0.792 19.922 10.742 1 96.94 97 ALA A O 1
ATOM 737 N N . MET A 1 98 ? 1.765 17.922 10.32 1 95.5 98 MET A N 1
ATOM 738 C CA . MET A 1 98 ? 1.021 17.734 9.078 1 95.5 98 MET A CA 1
ATOM 739 C C . MET A 1 98 ? 0.645 16.266 8.883 1 95.5 98 MET A C 1
ATOM 741 O O . MET A 1 98 ? 1.412 15.375 9.242 1 95.5 98 MET A O 1
ATOM 745 N N . THR A 1 99 ? -0.521 16.094 8.43 1 95.75 99 THR A N 1
ATOM 746 C CA . THR A 1 99 ? -0.981 14.758 8.055 1 95.75 99 THR A CA 1
ATOM 747 C C . THR A 1 99 ? -1.912 14.828 6.848 1 95.75 99 THR A C 1
ATOM 749 O O . THR A 1 99 ? -1.844 15.766 6.055 1 95.75 99 THR A O 1
ATOM 752 N N . ASN A 1 100 ? -2.631 13.727 6.59 1 93.69 100 ASN A N 1
ATOM 753 C CA . ASN A 1 100 ? -3.57 13.688 5.473 1 93.69 100 ASN A CA 1
ATOM 754 C C . ASN A 1 100 ? -4.906 13.07 5.887 1 93.69 100 ASN A C 1
ATOM 756 O O . ASN A 1 100 ? -5.09 12.703 7.047 1 93.69 100 ASN A O 1
ATOM 760 N N . VAL A 1 101 ? -5.812 13.031 5.016 1 89.31 101 VAL A N 1
ATOM 761 C CA . VAL A 1 101 ? -7.191 12.633 5.27 1 89.31 101 VAL A CA 1
ATOM 762 C C . VAL A 1 101 ? -7.23 11.203 5.797 1 89.31 101 VAL A C 1
ATOM 764 O O . VAL A 1 101 ? -8.164 10.82 6.504 1 89.31 101 VAL A O 1
ATOM 767 N N . GLY A 1 102 ? -6.293 10.469 5.5 1 92.25 102 GLY A N 1
ATOM 768 C CA . GLY A 1 102 ? -6.266 9.078 5.91 1 92.25 102 GLY A CA 1
ATOM 769 C C . GLY A 1 102 ? -5.438 8.836 7.156 1 92.25 102 GLY A C 1
ATOM 770 O O . GLY A 1 102 ? -5.375 7.711 7.66 1 92.25 102 GLY A O 1
ATOM 771 N N . LEU A 1 103 ? -4.852 9.875 7.617 1 94.62 103 LEU A N 1
ATOM 772 C CA . LEU A 1 103 ? -3.941 9.742 8.75 1 94.62 103 LEU A CA 1
ATOM 773 C C . LEU A 1 103 ? -2.922 8.641 8.508 1 94.62 103 LEU A C 1
ATOM 775 O O . LEU A 1 103 ? -2.729 7.766 9.359 1 94.62 103 LEU A O 1
ATOM 779 N N . THR A 1 104 ? -2.287 8.695 7.344 1 94 104 THR A N 1
ATOM 780 C CA . THR A 1 104 ? -1.383 7.625 6.938 1 94 104 THR A CA 1
ATOM 781 C C . THR A 1 104 ? -0.006 7.809 7.566 1 94 104 THR A C 1
ATOM 783 O O . THR A 1 104 ? 0.755 6.848 7.703 1 94 104 THR A O 1
ATOM 786 N N . ALA A 1 105 ? 0.3 9.039 7.879 1 96.38 105 ALA A N 1
ATOM 787 C CA . ALA A 1 105 ? 1.534 9.438 8.547 1 96.38 105 ALA A CA 1
ATOM 788 C C . ALA A 1 105 ? 1.418 10.852 9.117 1 96.38 105 ALA A C 1
ATOM 790 O O . ALA A 1 105 ? 0.519 11.609 8.734 1 96.38 105 ALA A O 1
ATOM 791 N N . ILE A 1 106 ? 2.266 11.117 10.031 1 97.38 106 ILE A N 1
ATOM 792 C CA . ILE A 1 106 ? 2.312 12.453 10.602 1 97.38 106 ILE A CA 1
ATOM 793 C C . ILE A 1 106 ? 3.746 12.984 10.57 1 97.38 106 ILE A C 1
ATOM 795 O O . ILE A 1 106 ? 4.68 12.281 10.969 1 97.38 106 ILE A O 1
ATOM 799 N N . ALA A 1 107 ? 3.906 14.086 9.992 1 97.06 107 ALA A N 1
ATOM 800 C CA . ALA A 1 107 ? 5.16 14.828 10.117 1 97.06 107 ALA A CA 1
ATOM 801 C C . ALA A 1 107 ? 5.047 15.914 11.18 1 97.06 107 ALA A C 1
ATOM 803 O O . ALA A 1 107 ? 4.062 16.656 11.211 1 97.06 107 ALA A O 1
ATOM 804 N N . VAL A 1 108 ? 6.043 15.992 12.039 1 97.69 108 VAL A N 1
ATOM 805 C CA . VAL A 1 108 ? 6.008 16.969 13.125 1 97.69 108 VAL A CA 1
ATOM 806 C C . VAL A 1 108 ? 7.324 17.734 13.172 1 97.69 108 VAL A C 1
ATOM 808 O O . VAL A 1 108 ? 8.406 17.141 13.109 1 97.69 108 VAL A O 1
ATOM 811 N N . ALA A 1 109 ? 7.133 19.047 13.188 1 96.81 109 ALA A N 1
ATOM 812 C CA . ALA A 1 109 ? 8.297 19.922 13.305 1 96.81 109 ALA A CA 1
ATOM 813 C C . ALA A 1 109 ? 8.438 20.469 14.719 1 96.81 109 ALA A C 1
ATOM 815 O O . ALA A 1 109 ? 7.453 20.906 15.32 1 96.81 109 ALA A O 1
ATOM 816 N N . GLY A 1 110 ? 9.664 20.484 15.258 1 93.19 110 GLY A N 1
ATOM 817 C CA . GLY A 1 110 ? 10.016 20.891 16.609 1 93.19 110 GLY A CA 1
ATOM 818 C C . GLY A 1 110 ? 11 19.938 17.281 1 93.19 110 GLY A C 1
ATOM 819 O O . GLY A 1 110 ? 11.406 18.938 16.688 1 93.19 110 GLY A O 1
ATOM 820 N N . PRO A 1 111 ? 11.477 20.391 18.422 1 94.38 111 PRO A N 1
ATOM 821 C CA . PRO A 1 111 ? 12.336 19.453 19.156 1 94.38 111 PRO A CA 1
ATOM 822 C C . PRO A 1 111 ? 11.609 18.172 19.547 1 94.38 111 PRO A C 1
ATOM 824 O O . PRO A 1 111 ? 10.43 18.203 19.891 1 94.38 111 PRO A O 1
ATOM 827 N N . TYR A 1 112 ? 12.375 17.094 19.391 1 96.38 112 TYR A N 1
ATOM 828 C CA . TYR A 1 112 ? 11.781 15.812 19.766 1 96.38 112 TYR A CA 1
ATOM 829 C C . TYR A 1 112 ? 11.227 15.867 21.188 1 96.38 112 TYR A C 1
ATOM 831 O O . TYR A 1 112 ? 11.867 16.391 22.094 1 96.38 112 TYR A O 1
ATOM 839 N N . ASP A 1 113 ? 10.055 15.461 21.328 1 97 113 ASP A N 1
ATOM 840 C CA . ASP A 1 113 ? 9.344 15.375 22.594 1 97 113 ASP A CA 1
ATOM 841 C C . ASP A 1 113 ? 8.664 14.016 22.75 1 97 113 ASP A C 1
ATOM 843 O O . ASP A 1 113 ? 7.754 13.68 22 1 97 113 ASP A O 1
ATOM 847 N N . GLU A 1 114 ? 9.039 13.305 23.719 1 97.06 114 GLU A N 1
ATOM 848 C CA . GLU A 1 114 ? 8.562 11.938 23.906 1 97.06 114 GLU A CA 1
ATOM 849 C C . GLU A 1 114 ? 7.062 11.906 24.172 1 97.06 114 GLU A C 1
ATOM 851 O O . GLU A 1 114 ? 6.367 10.992 23.734 1 97.06 114 GLU A O 1
ATOM 856 N N . GLU A 1 115 ? 6.602 12.844 24.922 1 95.44 115 GLU A N 1
ATOM 857 C CA . GLU A 1 115 ? 5.168 12.914 25.203 1 95.44 115 GLU A CA 1
ATOM 858 C C . GLU A 1 115 ? 4.363 13.109 23.922 1 95.44 115 GLU A C 1
ATOM 860 O O . GLU A 1 115 ? 3.377 12.414 23.688 1 95.44 115 GLU A O 1
ATOM 865 N N . VAL A 1 116 ? 4.836 14 23.141 1 97.69 116 VAL A N 1
ATOM 866 C CA . VAL A 1 116 ? 4.176 14.305 21.859 1 97.69 116 VAL A CA 1
ATOM 867 C C . VAL A 1 116 ? 4.262 13.086 20.938 1 97.69 116 VAL A C 1
ATOM 869 O O . VAL A 1 116 ? 3.258 12.68 20.344 1 97.69 116 VAL A O 1
ATOM 872 N N . ASN A 1 117 ? 5.41 12.531 20.891 1 98 117 ASN A N 1
ATOM 873 C CA . ASN A 1 117 ? 5.625 11.375 20.031 1 98 117 ASN A CA 1
ATOM 874 C C . ASN A 1 117 ? 4.727 10.203 20.438 1 98 117 ASN A C 1
ATOM 876 O O . ASN A 1 117 ? 4.156 9.531 19.578 1 98 117 ASN A O 1
ATOM 880 N N . SER A 1 118 ? 4.625 9.984 21.703 1 96.25 118 SER A N 1
ATOM 881 C CA . SER A 1 118 ? 3.836 8.859 22.219 1 96.25 118 SER A CA 1
ATOM 882 C C . SER A 1 118 ? 2.367 9.008 21.828 1 96.25 118 SER A C 1
ATOM 884 O O . SER A 1 118 ? 1.706 8.016 21.516 1 96.25 118 SER A O 1
ATOM 886 N N . VAL A 1 119 ? 1.893 10.164 21.812 1 96.38 119 VAL A N 1
ATOM 887 C CA . VAL A 1 119 ? 0.493 10.422 21.484 1 96.38 119 VAL A CA 1
ATOM 888 C C . VAL A 1 119 ? 0.284 10.305 19.969 1 96.38 119 VAL A C 1
ATOM 890 O O . VAL A 1 119 ? -0.609 9.578 19.516 1 96.38 119 VAL A O 1
ATOM 893 N N . LEU A 1 120 ? 1.152 10.953 19.188 1 97.12 120 LEU A N 1
ATOM 894 C CA . LEU A 1 120 ? 0.981 10.992 17.734 1 97.12 120 LEU A CA 1
ATOM 895 C C . LEU A 1 120 ? 1.21 9.609 17.125 1 97.12 120 LEU A C 1
ATOM 897 O O . LEU A 1 120 ? 0.547 9.242 16.156 1 97.12 120 LEU A O 1
ATOM 901 N N . SER A 1 121 ? 2.066 8.828 17.766 1 96.31 121 SER A N 1
ATOM 902 C CA . SER A 1 121 ? 2.404 7.508 17.25 1 96.31 121 SER A CA 1
ATOM 903 C C . SER A 1 121 ? 1.244 6.531 17.422 1 96.31 121 SER A C 1
ATOM 905 O O . SER A 1 121 ? 1.218 5.477 16.781 1 96.31 121 SER A O 1
ATOM 907 N N . ARG A 1 122 ? 0.29 6.883 18.266 1 95.75 122 ARG A N 1
ATOM 908 C CA . ARG A 1 122 ? -0.923 6.082 18.406 1 95.75 122 ARG A CA 1
ATOM 909 C C . ARG A 1 122 ? -1.849 6.293 17.203 1 95.75 122 ARG A C 1
ATOM 911 O O . ARG A 1 122 ? -2.707 5.453 16.922 1 95.75 122 ARG A O 1
ATOM 918 N N . ILE A 1 123 ? -1.637 7.395 16.578 1 95.06 123 ILE A N 1
ATOM 919 C CA . ILE A 1 123 ? -2.506 7.758 15.461 1 95.06 123 ILE A CA 1
ATOM 920 C C . ILE A 1 123 ? -1.938 7.195 14.156 1 95.06 123 ILE A C 1
ATOM 922 O O . ILE A 1 123 ? -2.65 6.535 13.398 1 95.06 123 ILE A O 1
ATOM 926 N N . ALA A 1 124 ? -0.687 7.414 13.906 1 95.44 124 ALA A N 1
ATOM 927 C CA . ALA A 1 124 ? -0.01 7.027 12.672 1 95.44 124 ALA A CA 1
ATOM 928 C C . ALA A 1 124 ? 1.506 7.078 12.836 1 95.44 124 ALA A C 1
ATOM 930 O O . ALA A 1 124 ? 2.012 7.648 13.805 1 95.44 124 ALA A O 1
ATOM 931 N N . PRO A 1 125 ? 2.209 6.387 11.891 1 95.88 125 PRO A N 1
ATOM 932 C CA . PRO A 1 125 ? 3.656 6.617 11.891 1 95.88 125 PRO A CA 1
ATOM 933 C C . PRO A 1 125 ? 4.02 8.102 11.922 1 95.88 125 PRO A C 1
ATOM 935 O O . PRO A 1 125 ? 3.486 8.883 11.141 1 95.88 125 PRO A O 1
ATOM 938 N N . THR A 1 126 ? 4.91 8.445 12.883 1 97.81 126 THR A N 1
ATOM 939 C CA . THR A 1 126 ? 5.219 9.844 13.141 1 97.81 126 THR A CA 1
ATOM 940 C C . THR A 1 126 ? 6.688 10.141 12.867 1 97.81 126 THR A C 1
ATOM 942 O O . THR A 1 126 ? 7.57 9.445 13.383 1 97.81 126 THR A O 1
ATOM 945 N N . PHE A 1 127 ? 6.898 11.172 12.031 1 97.31 127 PHE A N 1
ATOM 946 C CA . PHE A 1 127 ? 8.258 11.531 11.641 1 97.31 127 PHE A CA 1
ATOM 947 C C . PHE A 1 127 ? 8.594 12.938 12.125 1 97.31 127 PHE A C 1
ATOM 949 O O . PHE A 1 127 ? 7.902 13.898 11.797 1 97.31 127 PHE A O 1
ATOM 956 N N . TRP A 1 128 ? 9.672 13.031 12.914 1 98 128 TRP A N 1
ATOM 957 C CA . TRP A 1 128 ? 10.156 14.32 13.375 1 98 128 TRP A CA 1
ATOM 958 C C . TRP A 1 128 ? 11.086 14.953 12.336 1 98 128 TRP A C 1
ATOM 960 O O . TRP A 1 128 ? 12.062 14.336 11.914 1 98 128 TRP A O 1
ATOM 970 N N . VAL A 1 129 ? 10.742 16.203 11.938 1 97.62 129 VAL A N 1
ATOM 971 C CA . VAL A 1 129 ? 11.43 16.797 10.797 1 97.62 129 VAL A CA 1
ATOM 972 C C . VAL A 1 129 ? 11.758 18.25 11.086 1 97.62 129 VAL A C 1
ATOM 974 O O . VAL A 1 129 ? 11.25 18.828 12.047 1 97.62 129 VAL A O 1
ATOM 977 N N . GLU A 1 130 ? 12.664 18.812 10.227 1 96.81 130 GLU A N 1
ATOM 978 C CA . GLU A 1 130 ? 12.852 20.266 10.219 1 96.81 130 GLU A CA 1
ATOM 979 C C . GLU A 1 130 ? 11.617 20.969 9.656 1 96.81 130 GLU A C 1
ATOM 981 O O . GLU A 1 130 ? 10.953 20.453 8.758 1 96.81 130 GLU A O 1
ATOM 986 N N . GLU A 1 131 ? 11.344 22.156 10.188 1 95.19 131 GLU A N 1
ATOM 987 C CA . GLU A 1 131 ? 10.141 22.875 9.789 1 95.19 131 GLU A CA 1
ATOM 988 C C . GLU A 1 131 ? 10.117 23.125 8.289 1 95.19 131 GLU A C 1
ATOM 990 O O . GLU A 1 131 ? 9.047 23.125 7.668 1 95.19 131 GLU A O 1
ATOM 995 N N . ARG A 1 132 ? 11.312 23.359 7.66 1 93.81 132 ARG A N 1
ATOM 996 C CA . ARG A 1 132 ? 11.383 23.656 6.234 1 93.81 132 ARG A CA 1
ATOM 997 C C . ARG A 1 132 ? 10.852 22.5 5.402 1 93.81 132 ARG A C 1
ATOM 999 O O . ARG A 1 132 ? 10.5 22.672 4.234 1 93.81 132 ARG A O 1
ATOM 1006 N N . LEU A 1 133 ? 10.727 21.297 5.969 1 96 133 LEU A N 1
ATOM 1007 C CA . LEU A 1 133 ? 10.312 20.094 5.234 1 96 133 LEU A CA 1
ATOM 1008 C C . LEU A 1 133 ? 8.797 19.922 5.277 1 96 133 LEU A C 1
ATOM 1010 O O . LEU A 1 133 ? 8.242 19.094 4.562 1 96 133 LEU A O 1
ATOM 1014 N N . ILE A 1 134 ? 8.117 20.734 6.059 1 94.06 134 ILE A N 1
ATOM 1015 C CA . ILE A 1 134 ? 6.668 20.594 6.18 1 94.06 134 ILE A CA 1
ATOM 1016 C C . ILE A 1 134 ? 6.004 20.922 4.844 1 94.06 134 ILE A C 1
ATOM 1018 O O . ILE A 1 134 ? 5.074 20.234 4.422 1 94.06 134 ILE A O 1
ATOM 1022 N N . ASP A 1 135 ? 6.543 21.875 4.125 1 91 135 ASP A N 1
ATOM 1023 C CA . ASP A 1 135 ? 5.934 22.281 2.861 1 91 135 ASP A CA 1
ATOM 1024 C C . ASP A 1 135 ? 6.078 21.188 1.808 1 91 135 ASP A C 1
ATOM 1026 O O . ASP A 1 135 ? 5.086 20.734 1.232 1 91 135 ASP A O 1
ATOM 1030 N N . PRO A 1 136 ? 7.277 20.766 1.597 1 94.44 136 PRO A N 1
ATOM 1031 C CA . PRO A 1 136 ? 7.391 19.656 0.644 1 94.44 136 PRO A CA 1
ATOM 1032 C C . PRO A 1 136 ? 6.609 18.422 1.08 1 94.44 136 PRO A C 1
ATOM 1034 O O . PRO A 1 136 ? 6.02 17.719 0.244 1 94.44 136 PRO A O 1
ATOM 1037 N N . LEU A 1 137 ? 6.52 18.156 2.332 1 95.5 137 LEU A N 1
ATOM 1038 C CA . LEU A 1 137 ? 5.801 16.984 2.83 1 95.5 137 LEU A CA 1
ATOM 1039 C C . LEU A 1 137 ? 4.293 17.172 2.674 1 95.5 137 LEU A C 1
ATOM 1041 O O . LEU A 1 137 ? 3.551 16.188 2.592 1 95.5 137 LEU A O 1
ATOM 1045 N N . THR A 1 138 ? 3.912 18.359 2.676 1 90.69 138 THR A N 1
ATOM 1046 C CA . THR A 1 138 ? 2.502 18.641 2.428 1 90.69 138 THR A CA 1
ATOM 1047 C C . THR A 1 138 ? 2.076 18.109 1.064 1 90.69 138 THR A C 1
ATOM 1049 O O . THR A 1 138 ? 0.946 17.641 0.899 1 90.69 138 THR A O 1
ATOM 1052 N N . VAL A 1 139 ? 2.965 18.141 0.155 1 92.69 139 VAL A N 1
ATOM 1053 C CA . VAL A 1 139 ? 2.648 17.625 -1.168 1 92.69 139 VAL A CA 1
ATOM 1054 C C . VAL A 1 139 ? 2.494 16.094 -1.096 1 92.69 139 VAL A C 1
ATOM 1056 O O . VAL A 1 139 ? 1.456 15.555 -1.482 1 92.69 139 VAL A O 1
ATOM 1059 N N . LEU A 1 140 ? 3.471 15.438 -0.561 1 93.81 140 LEU A N 1
ATOM 1060 C CA . LEU A 1 140 ? 3.5 13.984 -0.541 1 93.81 140 LEU A CA 1
ATOM 1061 C C . LEU A 1 140 ? 2.451 13.43 0.418 1 93.81 140 LEU A C 1
ATOM 1063 O O . LEU A 1 140 ? 1.837 12.398 0.145 1 93.81 140 LEU A O 1
ATOM 1067 N N . LEU A 1 141 ? 2.238 14.102 1.509 1 93.56 141 LEU A N 1
ATOM 1068 C CA . LEU A 1 141 ? 1.256 13.656 2.49 1 93.56 141 LEU A CA 1
ATOM 1069 C C . LEU A 1 141 ? -0.14 14.148 2.125 1 93.56 141 LEU A C 1
ATOM 1071 O O . LEU A 1 141 ? -1.108 13.383 2.186 1 93.56 141 LEU A O 1
ATOM 1075 N N . GLY A 1 142 ? -0.23 15.375 1.763 1 92.25 142 GLY A N 1
ATOM 1076 C CA . GLY A 1 142 ? -1.524 15.977 1.478 1 92.25 142 GLY A CA 1
ATOM 1077 C C . GLY A 1 142 ? -2.152 15.461 0.196 1 92.25 142 GLY A C 1
ATOM 1078 O O . GLY A 1 142 ? -3.314 15.055 0.187 1 92.25 142 GLY A O 1
ATOM 1079 N N . SER A 1 143 ? -1.354 15.477 -0.843 1 94.94 143 SER A N 1
ATOM 1080 C CA . SER A 1 143 ? -1.832 15.039 -2.152 1 94.94 143 SER A CA 1
ATOM 1081 C C . SER A 1 143 ? -1.581 13.555 -2.367 1 94.94 143 SER A C 1
ATOM 1083 O O . SER A 1 143 ? -2.162 12.945 -3.27 1 94.94 143 SER A O 1
ATOM 1085 N N . GLY A 1 144 ? -0.743 13.008 -1.548 1 96.25 144 GLY A N 1
ATOM 1086 C CA . GLY A 1 144 ? -0.265 11.641 -1.685 1 96.25 144 GLY A CA 1
ATOM 1087 C C . GLY A 1 144 ? -1.386 10.617 -1.79 1 96.25 144 GLY A C 1
ATOM 1088 O O . GLY A 1 144 ? -1.405 9.805 -2.713 1 96.25 144 GLY A O 1
ATOM 1089 N N . PRO A 1 145 ? -2.354 10.68 -0.887 1 96.94 145 PRO A N 1
ATOM 1090 C CA . PRO A 1 145 ? -3.453 9.711 -0.936 1 96.94 145 PRO A CA 1
ATOM 1091 C C . PRO A 1 145 ? -4.176 9.711 -2.279 1 96.94 145 PRO A C 1
ATOM 1093 O O . PRO A 1 145 ? -4.48 8.641 -2.818 1 96.94 145 PRO A O 1
ATOM 1096 N N . ALA A 1 146 ? -4.418 10.859 -2.816 1 97 146 ALA A N 1
ATOM 1097 C CA . ALA A 1 146 ? -5.09 10.953 -4.109 1 97 146 ALA A CA 1
ATOM 1098 C C . ALA A 1 146 ? -4.199 10.422 -5.23 1 97 146 ALA A C 1
ATOM 1100 O O . ALA A 1 146 ? -4.672 9.711 -6.125 1 97 146 ALA A O 1
ATOM 1101 N N . ILE A 1 147 ? -2.945 10.742 -5.18 1 97.31 147 ILE A N 1
ATOM 1102 C CA . ILE A 1 147 ? -1.992 10.328 -6.203 1 97.31 147 ILE A CA 1
ATOM 1103 C C . ILE A 1 147 ? -1.904 8.805 -6.234 1 97.31 147 ILE A C 1
ATOM 1105 O O . ILE A 1 147 ? -2.043 8.188 -7.293 1 97.31 147 ILE A O 1
ATOM 1109 N N . VAL A 1 148 ? -1.741 8.195 -5.125 1 97.44 148 VAL A N 1
ATOM 1110 C CA . VAL A 1 148 ? -1.567 6.746 -5.059 1 97.44 148 VAL A CA 1
ATOM 1111 C C . VAL A 1 148 ? -2.885 6.051 -5.398 1 97.44 148 VAL A C 1
ATOM 1113 O O . VAL A 1 148 ? -2.889 4.977 -6 1 97.44 148 VAL A O 1
ATOM 1116 N N . ALA A 1 149 ? -3.992 6.637 -4.98 1 97.69 149 ALA A N 1
ATOM 1117 C CA . ALA A 1 149 ? -5.293 6.078 -5.336 1 97.69 149 ALA A CA 1
ATOM 1118 C C . ALA A 1 149 ? -5.488 6.066 -6.848 1 97.69 149 ALA A C 1
ATOM 1120 O O . ALA A 1 149 ? -5.992 5.086 -7.406 1 97.69 149 ALA A O 1
ATOM 1121 N N . GLU A 1 150 ? -5.117 7.109 -7.473 1 97.44 150 GLU A N 1
ATOM 1122 C CA . GLU A 1 150 ? -5.27 7.188 -8.922 1 97.44 150 GLU A CA 1
ATOM 1123 C C . GLU A 1 150 ? -4.367 6.18 -9.625 1 97.44 150 GLU A C 1
ATOM 1125 O O . GLU A 1 150 ? -4.754 5.594 -10.641 1 97.44 150 GLU A O 1
ATOM 1130 N N . LEU A 1 151 ? -3.178 6.039 -9.148 1 97.5 151 LEU A N 1
ATOM 1131 C CA . LEU A 1 151 ? -2.281 5.031 -9.703 1 97.5 151 LEU A CA 1
ATOM 1132 C C . LEU A 1 151 ? -2.863 3.633 -9.539 1 97.5 151 LEU A C 1
ATOM 1134 O O . LEU A 1 151 ? -2.814 2.82 -10.461 1 97.5 151 LEU A O 1
ATOM 1138 N N . ALA A 1 152 ? -3.393 3.357 -8.367 1 98 152 ALA A N 1
ATOM 1139 C CA . ALA A 1 152 ? -4.023 2.066 -8.109 1 98 152 ALA A CA 1
ATOM 1140 C C . ALA A 1 152 ? -5.215 1.846 -9.039 1 98 152 ALA A C 1
ATOM 1142 O O . ALA A 1 152 ? -5.383 0.757 -9.594 1 98 152 ALA A O 1
ATOM 1143 N N . LEU A 1 153 ? -6.023 2.889 -9.195 1 97.94 153 LEU A N 1
ATOM 1144 C CA . LEU A 1 153 ? -7.18 2.801 -10.078 1 97.94 153 LEU A CA 1
ATOM 1145 C C . LEU A 1 153 ? -6.746 2.521 -11.508 1 97.94 153 LEU A C 1
ATOM 1147 O O . LEU A 1 153 ? -7.387 1.734 -12.211 1 97.94 153 LEU A O 1
ATOM 1151 N N . ALA A 1 154 ? -5.691 3.16 -11.93 1 97.69 154 ALA A N 1
ATOM 1152 C CA . ALA A 1 154 ? -5.152 2.914 -13.266 1 97.69 154 ALA A CA 1
ATOM 1153 C C . ALA A 1 154 ? -4.734 1.456 -13.422 1 97.69 154 ALA A C 1
ATOM 1155 O O . ALA A 1 154 ? -4.977 0.845 -14.469 1 97.69 154 ALA A O 1
ATOM 1156 N N . LEU A 1 155 ? -4.113 0.893 -12.43 1 97.88 155 LEU A N 1
ATOM 1157 C CA . LEU A 1 155 ? -3.693 -0.504 -12.477 1 97.88 155 LEU A CA 1
ATOM 1158 C C . LEU A 1 155 ? -4.902 -1.436 -12.477 1 97.88 155 LEU A C 1
ATOM 1160 O O . LEU A 1 155 ? -4.895 -2.465 -13.156 1 97.88 155 LEU A O 1
ATOM 1164 N N . VAL A 1 156 ? -5.918 -1.082 -11.633 1 98.25 156 VAL A N 1
ATOM 1165 C CA . VAL A 1 156 ? -7.16 -1.846 -11.641 1 98.25 156 VAL A CA 1
ATOM 1166 C C . VAL A 1 156 ? -7.746 -1.878 -13.047 1 98.25 156 VAL A C 1
ATOM 1168 O O . VAL A 1 156 ? -8.07 -2.947 -13.57 1 98.25 156 VAL A O 1
ATOM 1171 N N . ARG A 1 157 ? -7.84 -0.73 -13.695 1 98.12 157 ARG A N 1
ATOM 1172 C CA . ARG A 1 157 ? -8.375 -0.632 -15.047 1 98.12 157 ARG A CA 1
ATOM 1173 C C . ARG A 1 157 ? -7.52 -1.413 -16.047 1 98.12 157 ARG A C 1
ATOM 1175 O O . ARG A 1 157 ? -8.039 -2.031 -16.969 1 98.12 157 ARG A O 1
ATOM 1182 N N . ALA A 1 158 ? -6.23 -1.34 -15.844 1 98.06 158 ALA A N 1
ATOM 1183 C CA . ALA A 1 158 ? -5.328 -2.111 -16.688 1 98.06 158 ALA A CA 1
ATOM 1184 C C . ALA A 1 158 ? -5.594 -3.607 -16.562 1 98.06 158 ALA A C 1
ATOM 1186 O O . ALA A 1 158 ? -5.562 -4.34 -17.547 1 98.06 158 ALA A O 1
ATOM 1187 N N . GLY A 1 159 ? -5.812 -4.086 -15.297 1 97.94 159 GLY A N 1
ATOM 1188 C CA . GLY A 1 159 ? -6.188 -5.473 -15.086 1 97.94 159 GLY A CA 1
ATOM 1189 C C . GLY A 1 159 ? -7.488 -5.852 -15.773 1 97.94 159 GLY A C 1
ATOM 1190 O O . GLY A 1 159 ? -7.582 -6.902 -16.406 1 97.94 159 GLY A O 1
ATOM 1191 N N . VAL A 1 160 ? -8.445 -4.984 -15.703 1 98.25 160 VAL A N 1
ATOM 1192 C CA . VAL A 1 160 ? -9.742 -5.211 -16.344 1 98.25 160 VAL A CA 1
ATOM 1193 C C . VAL A 1 160 ? -9.562 -5.262 -17.859 1 98.25 160 VAL A C 1
ATOM 1195 O O . VAL A 1 160 ? -10.18 -6.09 -18.531 1 98.25 160 VAL A O 1
ATOM 1198 N N . ASN A 1 161 ? -8.734 -4.434 -18.375 1 97.69 161 ASN A N 1
ATOM 1199 C CA . ASN A 1 161 ? -8.477 -4.344 -19.812 1 97.69 161 ASN A CA 1
ATOM 1200 C C . ASN A 1 161 ? -7.98 -5.672 -20.375 1 97.69 161 ASN A C 1
ATOM 1202 O O . ASN A 1 161 ? -8.242 -5.996 -21.531 1 97.69 161 ASN A O 1
ATOM 1206 N N . ILE A 1 162 ? -7.305 -6.434 -19.562 1 97.19 162 ILE A N 1
ATOM 1207 C CA . ILE A 1 162 ? -6.77 -7.691 -20.062 1 97.19 162 ILE A CA 1
ATOM 1208 C C . ILE A 1 162 ? -7.668 -8.852 -19.625 1 97.19 162 ILE A C 1
ATOM 1210 O O . ILE A 1 162 ? -7.258 -10.008 -19.672 1 97.19 162 ILE A O 1
ATOM 1214 N N . GLY A 1 163 ? -8.844 -8.539 -19.062 1 97.38 163 GLY A N 1
ATOM 1215 C CA . GLY A 1 163 ? -9.867 -9.562 -18.922 1 97.38 163 GLY A CA 1
ATOM 1216 C C . GLY A 1 163 ? -10.141 -9.938 -17.484 1 97.38 163 GLY A C 1
ATOM 1217 O O . GLY A 1 163 ? -10.906 -10.859 -17.203 1 97.38 163 GLY A O 1
ATOM 1218 N N . ILE A 1 164 ? -9.578 -9.312 -16.5 1 97.94 164 ILE A N 1
ATOM 1219 C CA . ILE A 1 164 ? -9.82 -9.594 -15.086 1 97.94 164 ILE A CA 1
ATOM 1220 C C . ILE A 1 164 ? -11.047 -8.812 -14.609 1 97.94 164 ILE A C 1
ATOM 1222 O O . ILE A 1 164 ? -11.156 -7.609 -14.852 1 97.94 164 ILE A O 1
ATOM 1226 N N . PRO A 1 165 ? -11.961 -9.516 -13.961 1 98.19 165 PRO A N 1
ATOM 1227 C CA . PRO A 1 165 ? -13.117 -8.781 -13.438 1 98.19 165 PRO A CA 1
ATOM 1228 C C . PRO A 1 165 ? -12.719 -7.645 -12.5 1 98.19 165 PRO A C 1
ATOM 1230 O O . PRO A 1 165 ? -11.742 -7.773 -11.742 1 98.19 165 PRO A O 1
ATOM 1233 N N . TRP A 1 166 ? -13.508 -6.609 -12.461 1 97.81 166 TRP A N 1
ATOM 1234 C CA . TRP A 1 166 ? -13.195 -5.367 -11.758 1 97.81 166 TRP A CA 1
ATOM 1235 C C . TRP A 1 166 ? -12.914 -5.629 -10.281 1 97.81 166 TRP A C 1
ATOM 1237 O O . TRP A 1 166 ? -11.875 -5.219 -9.766 1 97.81 166 TRP A O 1
ATOM 1247 N N . ASP A 1 167 ? -13.773 -6.387 -9.617 1 97.06 167 ASP A N 1
ATOM 1248 C CA . ASP A 1 167 ? -13.648 -6.617 -8.18 1 97.06 167 ASP A CA 1
ATOM 1249 C C . ASP A 1 167 ? -12.375 -7.398 -7.859 1 97.06 167 ASP A C 1
ATOM 1251 O O . ASP A 1 167 ? -11.68 -7.098 -6.887 1 97.06 167 ASP A O 1
ATOM 1255 N N . LEU A 1 168 ? -12.086 -8.406 -8.68 1 97.12 168 LEU A N 1
ATOM 1256 C CA . LEU A 1 168 ? -10.883 -9.203 -8.492 1 97.12 168 LEU A CA 1
ATOM 1257 C C . LEU A 1 168 ? -9.633 -8.367 -8.734 1 97.12 168 LEU A C 1
ATOM 1259 O O . LEU A 1 168 ? -8.688 -8.414 -7.941 1 97.12 168 LEU A O 1
ATOM 1263 N N . SER A 1 169 ? -9.641 -7.609 -9.789 1 97.94 169 SER A N 1
ATOM 1264 C CA . SER A 1 169 ? -8.523 -6.723 -10.094 1 97.94 169 SER A CA 1
ATOM 1265 C C . SER A 1 169 ? -8.25 -5.758 -8.945 1 97.94 169 SER A C 1
ATOM 1267 O O . SER A 1 169 ? -7.102 -5.566 -8.547 1 97.94 169 SER A O 1
ATOM 1269 N N . ARG A 1 170 ? -9.328 -5.23 -8.438 1 97.69 170 ARG A N 1
ATOM 1270 C CA . ARG A 1 170 ? -9.242 -4.289 -7.324 1 97.69 170 ARG A CA 1
ATOM 1271 C C . ARG A 1 170 ? -8.609 -4.949 -6.102 1 97.69 170 ARG A C 1
ATOM 1273 O O . ARG A 1 170 ? -7.691 -4.391 -5.5 1 97.69 170 ARG A O 1
ATOM 1280 N N . GLU A 1 171 ? -9.055 -6.094 -5.773 1 96.88 171 GLU A N 1
ATOM 1281 C CA . GLU A 1 171 ? -8.547 -6.793 -4.594 1 96.88 171 GLU A CA 1
ATOM 1282 C C . GLU A 1 171 ? -7.066 -7.137 -4.75 1 96.88 171 GLU A C 1
ATOM 1284 O O . GLU A 1 171 ? -6.289 -6.992 -3.807 1 96.88 171 GLU A O 1
ATOM 1289 N N . VAL A 1 172 ? -6.715 -7.559 -5.887 1 97.12 172 VAL A N 1
ATOM 1290 C CA . VAL A 1 172 ? -5.328 -7.945 -6.141 1 97.12 172 VAL A CA 1
ATOM 1291 C C . VAL A 1 172 ? -4.43 -6.715 -6.07 1 97.12 172 VAL A C 1
ATOM 1293 O O . VAL A 1 172 ? -3.369 -6.75 -5.438 1 97.12 172 VAL A O 1
ATOM 1296 N N . VAL A 1 173 ? -4.863 -5.629 -6.676 1 97.88 173 VAL A N 1
ATOM 1297 C CA . VAL A 1 173 ? -4.082 -4.395 -6.695 1 97.88 173 VAL A CA 1
ATOM 1298 C C . VAL A 1 173 ? -3.922 -3.865 -5.27 1 97.88 173 VAL A C 1
ATOM 1300 O O . VAL A 1 173 ? -2.82 -3.492 -4.863 1 97.88 173 VAL A O 1
ATOM 1303 N N . LEU A 1 174 ? -5.008 -3.848 -4.527 1 97.88 174 LEU A N 1
ATOM 1304 C CA . LEU A 1 174 ? -4.953 -3.361 -3.154 1 97.88 174 LEU A CA 1
ATOM 1305 C C . LEU A 1 174 ? -4.023 -4.223 -2.311 1 97.88 174 LEU A C 1
ATOM 1307 O O . LEU A 1 174 ? -3.273 -3.705 -1.479 1 97.88 174 LEU A O 1
ATOM 1311 N N . SER A 1 175 ? -4.039 -5.5 -2.539 1 96.88 175 SER A N 1
ATOM 1312 C CA . SER A 1 175 ? -3.148 -6.406 -1.82 1 96.88 175 SER A CA 1
ATOM 1313 C C . SER A 1 175 ? -1.688 -6.133 -2.168 1 96.88 175 SER A C 1
ATOM 1315 O O . SER A 1 175 ? -0.824 -6.141 -1.289 1 96.88 175 SER A O 1
ATOM 1317 N N . LEU A 1 176 ? -1.466 -5.883 -3.414 1 96.56 176 LEU A N 1
ATOM 1318 C CA . LEU A 1 176 ? -0.117 -5.562 -3.869 1 96.56 176 LEU A CA 1
ATOM 1319 C C . LEU A 1 176 ? 0.394 -4.289 -3.205 1 96.56 176 LEU A C 1
ATOM 1321 O O . LEU A 1 176 ? 1.506 -4.266 -2.672 1 96.56 176 LEU A O 1
ATOM 1325 N N . MET A 1 177 ? -0.44 -3.301 -3.197 1 97.44 177 MET A N 1
ATOM 1326 C CA . MET A 1 177 ? -0.058 -2.025 -2.598 1 97.44 177 MET A CA 1
ATOM 1327 C C . MET A 1 177 ? 0.239 -2.191 -1.111 1 97.44 177 MET A C 1
ATOM 1329 O O . MET A 1 177 ? 1.264 -1.711 -0.622 1 97.44 177 MET A O 1
ATOM 1333 N N . ALA A 1 178 ? -0.579 -2.842 -0.449 1 96.88 178 ALA A N 1
ATOM 1334 C CA . ALA A 1 178 ? -0.471 -3.023 0.996 1 96.88 178 ALA A CA 1
ATOM 1335 C C . ALA A 1 178 ? 0.79 -3.803 1.357 1 96.88 178 ALA A C 1
ATOM 1337 O O . ALA A 1 178 ? 1.341 -3.635 2.447 1 96.88 178 ALA A O 1
ATOM 1338 N N . SER A 1 179 ? 1.316 -4.57 0.466 1 96.69 179 SER A N 1
ATOM 1339 C CA . SER A 1 179 ? 2.418 -5.484 0.756 1 96.69 179 SER A CA 1
ATOM 1340 C C . SER A 1 179 ? 3.768 -4.809 0.525 1 96.69 179 SER A C 1
ATOM 1342 O O . SER A 1 179 ? 4.812 -5.375 0.855 1 96.69 179 SER A O 1
ATOM 1344 N N . LEU A 1 180 ? 3.756 -3.643 0.055 1 97.06 180 LEU A N 1
ATOM 1345 C CA . LEU A 1 180 ? 4.984 -3.014 -0.423 1 97.06 180 LEU A CA 1
ATOM 1346 C C . LEU A 1 180 ? 5.988 -2.852 0.711 1 97.06 180 LEU A C 1
ATOM 1348 O O . LEU A 1 180 ? 7.188 -3.074 0.521 1 97.06 180 LEU A O 1
ATOM 1352 N N . PRO A 1 181 ? 5.543 -2.395 1.936 1 96.75 181 PRO A N 1
ATOM 1353 C CA . PRO A 1 181 ? 6.543 -2.307 3 1 96.75 181 PRO A CA 1
ATOM 1354 C C . PRO A 1 181 ? 7.242 -3.641 3.266 1 96.75 181 PRO A C 1
ATOM 1356 O O . PRO A 1 181 ? 8.461 -3.676 3.461 1 96.75 181 PRO A O 1
ATOM 1359 N N . HIS A 1 182 ? 6.484 -4.703 3.215 1 95.44 182 HIS A N 1
ATOM 1360 C CA . HIS A 1 182 ? 7.055 -6.035 3.408 1 95.44 182 HIS A CA 1
ATOM 1361 C C . HIS A 1 182 ? 7.996 -6.402 2.266 1 95.44 182 HIS A C 1
ATOM 1363 O O . HIS A 1 182 ? 9.07 -6.961 2.496 1 95.44 182 HIS A O 1
ATOM 1369 N N . LEU A 1 183 ? 7.617 -6.145 1.076 1 96.31 183 LEU A N 1
ATOM 1370 C CA . LEU A 1 183 ? 8.469 -6.398 -0.084 1 96.31 183 LEU A CA 1
ATOM 1371 C C . LEU A 1 183 ? 9.758 -5.59 -0.004 1 96.31 183 LEU A C 1
ATOM 1373 O O . LEU A 1 183 ? 10.828 -6.09 -0.346 1 96.31 183 LEU A O 1
ATOM 1377 N N . ASP A 1 184 ? 9.641 -4.41 0.426 1 97.38 184 ASP A N 1
ATOM 1378 C CA . ASP A 1 184 ? 10.812 -3.547 0.571 1 97.38 184 ASP A CA 1
ATOM 1379 C C . ASP A 1 184 ? 11.789 -4.109 1.603 1 97.38 184 ASP A C 1
ATOM 1381 O O . ASP A 1 184 ? 13 -4.062 1.404 1 97.38 184 ASP A O 1
ATOM 1385 N N . GLU A 1 185 ? 11.258 -4.508 2.754 1 95.69 185 GLU A N 1
ATOM 1386 C CA . GLU A 1 185 ? 12.078 -5.09 3.809 1 95.69 185 GLU A CA 1
ATOM 1387 C C . GLU A 1 185 ? 12.836 -6.312 3.307 1 95.69 185 GLU A C 1
ATOM 1389 O O . GLU A 1 185 ? 14 -6.508 3.645 1 95.69 185 GLU A O 1
ATOM 1394 N N . ARG A 1 186 ? 12.242 -7.066 2.381 1 92.75 186 ARG A N 1
ATOM 1395 C CA . ARG A 1 186 ? 12.812 -8.336 1.938 1 92.75 186 ARG A CA 1
ATOM 1396 C C . ARG A 1 186 ? 13.742 -8.133 0.75 1 92.75 186 ARG A C 1
ATOM 1398 O O . ARG A 1 186 ? 14.805 -8.758 0.669 1 92.75 186 ARG A O 1
ATOM 1405 N N . PHE A 1 187 ? 13.328 -7.254 -0.188 1 93.75 187 PHE A N 1
ATOM 1406 C CA . PHE A 1 187 ? 14.047 -7.199 -1.455 1 93.75 187 PHE A CA 1
ATOM 1407 C C . PHE A 1 187 ? 14.586 -5.793 -1.711 1 93.75 187 PHE A C 1
ATOM 1409 O O . PHE A 1 187 ? 15.445 -5.602 -2.576 1 93.75 187 PHE A O 1
ATOM 1416 N N . THR A 1 188 ? 14.141 -4.812 -0.978 1 96 188 THR A N 1
ATOM 1417 C CA . THR A 1 188 ? 14.32 -3.393 -1.261 1 96 188 THR A CA 1
ATOM 1418 C C . THR A 1 188 ? 13.625 -3.006 -2.562 1 96 188 THR A C 1
ATOM 1420 O O . THR A 1 188 ? 13.586 -3.795 -3.51 1 96 188 THR A O 1
ATOM 1423 N N . LEU A 1 189 ? 13.125 -1.883 -2.645 1 96.25 189 LEU A N 1
ATOM 1424 C CA . LEU A 1 189 ? 12.398 -1.406 -3.816 1 96.25 189 LEU A CA 1
ATOM 1425 C C . LEU A 1 189 ? 13.289 -1.411 -5.051 1 96.25 189 LEU A C 1
ATOM 1427 O O . LEU A 1 189 ? 12.852 -1.796 -6.137 1 96.25 189 LEU A O 1
ATOM 1431 N N . GLU A 1 190 ? 14.539 -1.059 -4.902 1 95.31 190 GLU A N 1
ATOM 1432 C CA . GLU A 1 190 ? 15.492 -0.867 -5.996 1 95.31 190 GLU A CA 1
ATOM 1433 C C . GLU A 1 190 ? 15.844 -2.195 -6.656 1 95.31 190 GLU A C 1
ATOM 1435 O O . GLU A 1 190 ? 16.156 -2.236 -7.852 1 95.31 190 GLU A O 1
ATOM 1440 N N . LYS A 1 191 ? 15.711 -3.25 -5.93 1 95.88 191 LYS A N 1
ATOM 1441 C CA . LYS A 1 191 ? 16.203 -4.531 -6.434 1 95.88 191 LYS A CA 1
ATOM 1442 C C . LYS A 1 191 ? 15.031 -5.453 -6.789 1 95.88 191 LYS A C 1
ATOM 1444 O O . LYS A 1 191 ? 15.234 -6.516 -7.383 1 95.88 191 LYS A O 1
ATOM 1449 N N . LEU A 1 192 ? 13.867 -5.113 -6.434 1 96 192 LEU A N 1
ATOM 1450 C CA . LEU A 1 192 ? 12.719 -5.996 -6.605 1 96 192 LEU A CA 1
ATOM 1451 C C . LEU A 1 192 ? 12.531 -6.363 -8.078 1 96 192 LEU A C 1
ATOM 1453 O O . LEU A 1 192 ? 12.297 -7.531 -8.398 1 96 192 LEU A O 1
ATOM 1457 N N . ALA A 1 193 ? 12.656 -5.355 -8.953 1 94.94 193 ALA A N 1
ATOM 1458 C CA . ALA A 1 193 ? 12.516 -5.609 -10.383 1 94.94 193 ALA A CA 1
ATOM 1459 C C . ALA A 1 193 ? 13.531 -6.645 -10.859 1 94.94 193 ALA A C 1
ATOM 1461 O O . ALA A 1 193 ? 13.203 -7.52 -11.664 1 94.94 193 ALA A O 1
ATOM 1462 N N . GLN A 1 194 ? 14.719 -6.547 -10.352 1 94.25 194 GLN A N 1
ATOM 1463 C CA . GLN A 1 194 ? 15.781 -7.48 -10.727 1 94.25 194 GLN A CA 1
ATOM 1464 C C . GLN A 1 194 ? 15.445 -8.898 -10.273 1 94.25 194 GLN A C 1
ATOM 1466 O O . GLN A 1 194 ? 15.797 -9.867 -10.953 1 94.25 194 GLN A O 1
ATOM 1471 N N . TYR A 1 195 ? 14.797 -8.969 -9.195 1 91.56 195 TYR A N 1
ATOM 1472 C CA . TYR A 1 195 ? 14.461 -10.266 -8.625 1 91.56 195 TYR A CA 1
ATOM 1473 C C . TYR A 1 195 ? 13.305 -10.914 -9.375 1 91.56 195 TYR A C 1
ATOM 1475 O O . TYR A 1 195 ? 13.227 -12.141 -9.469 1 91.56 195 TYR A O 1
ATOM 1483 N N . VAL A 1 196 ? 12.43 -10.141 -9.898 1 92.56 196 VAL A N 1
ATOM 1484 C CA . VAL A 1 196 ? 11.18 -10.633 -10.461 1 92.56 196 VAL A CA 1
ATOM 1485 C C . VAL A 1 196 ? 11.328 -10.828 -11.969 1 92.56 196 VAL A C 1
ATOM 1487 O O . VAL A 1 196 ? 10.797 -11.781 -12.531 1 92.56 196 VAL A O 1
ATOM 1490 N N . ALA A 1 197 ? 12.023 -9.977 -12.594 1 93.5 197 ALA A N 1
ATOM 1491 C CA . ALA A 1 197 ? 12.125 -9.977 -14.047 1 93.5 197 ALA A CA 1
ATOM 1492 C C . ALA A 1 197 ? 13.047 -11.086 -14.539 1 93.5 197 ALA A C 1
ATOM 1494 O O . ALA A 1 197 ? 14.102 -11.328 -13.953 1 93.5 197 ALA A O 1
ATOM 1495 N N . THR A 1 198 ? 12.609 -11.805 -15.547 1 88.62 198 THR A N 1
ATOM 1496 C CA . THR A 1 198 ? 13.414 -12.805 -16.234 1 88.62 198 THR A CA 1
ATOM 1497 C C . THR A 1 198 ? 13.695 -12.375 -17.672 1 88.62 198 THR A C 1
ATOM 1499 O O . THR A 1 198 ? 12.992 -11.523 -18.219 1 88.62 198 THR A O 1
ATOM 1502 N N . PRO A 1 199 ? 14.773 -12.938 -18.297 1 92.38 199 PRO A N 1
ATOM 1503 C CA . PRO A 1 199 ? 15.094 -12.562 -19.672 1 92.38 199 PRO A CA 1
ATOM 1504 C C . PRO A 1 199 ? 13.945 -12.844 -20.641 1 92.38 199 PRO A C 1
ATOM 1506 O O . PRO A 1 199 ? 13.531 -13.992 -20.797 1 92.38 199 PRO A O 1
ATOM 1509 N N . GLY A 1 200 ? 13.43 -11.789 -21.219 1 91.38 200 GLY A N 1
ATOM 1510 C CA . GLY A 1 200 ? 12.375 -11.914 -22.219 1 91.38 200 GLY A CA 1
ATOM 1511 C C . GLY A 1 200 ? 11.023 -12.25 -21.609 1 91.38 200 GLY A C 1
ATOM 1512 O O . GLY A 1 200 ? 10.086 -12.602 -22.328 1 91.38 200 GLY A O 1
ATOM 1513 N N . GLY A 1 201 ? 10.898 -12.094 -20.297 1 92 201 GLY A N 1
ATOM 1514 C CA . GLY A 1 201 ? 9.664 -12.453 -19.625 1 92 201 GLY A CA 1
ATOM 1515 C C . GLY A 1 201 ? 8.633 -11.336 -19.641 1 92 201 GLY A C 1
ATOM 1516 O O . GLY A 1 201 ? 8.812 -10.328 -20.328 1 92 201 GLY A O 1
ATOM 1517 N N . THR A 1 202 ? 7.531 -11.508 -18.938 1 93.31 202 THR A N 1
ATOM 1518 C CA . THR A 1 202 ? 6.406 -10.578 -18.922 1 93.31 202 THR A CA 1
ATOM 1519 C C . THR A 1 202 ? 6.754 -9.32 -18.141 1 93.31 202 THR A C 1
ATOM 1521 O O . THR A 1 202 ? 6.406 -8.211 -18.547 1 93.31 202 THR A O 1
ATOM 1524 N N . THR A 1 203 ? 7.504 -9.445 -17.078 1 95.25 203 THR A N 1
ATOM 1525 C CA . THR A 1 203 ? 7.785 -8.336 -16.172 1 95.25 203 THR A CA 1
ATOM 1526 C C . THR A 1 203 ? 8.609 -7.266 -16.891 1 95.25 203 THR A C 1
ATOM 1528 O O . THR A 1 203 ? 8.305 -6.074 -16.781 1 95.25 203 THR A O 1
ATOM 1531 N N . ILE A 1 204 ? 9.672 -7.719 -17.625 1 96.38 204 ILE A N 1
ATOM 1532 C CA . ILE A 1 204 ? 10.547 -6.742 -18.266 1 96.38 204 ILE A CA 1
ATOM 1533 C C . ILE A 1 204 ? 9.773 -5.992 -19.359 1 96.38 204 ILE A C 1
ATOM 1535 O O . ILE A 1 204 ? 9.992 -4.801 -19.578 1 96.38 204 ILE A O 1
ATOM 1539 N N . LYS A 1 205 ? 8.836 -6.645 -20.031 1 96.38 205 LYS A N 1
ATOM 1540 C CA . LYS A 1 205 ? 8 -5.977 -21.031 1 96.38 205 LYS A CA 1
ATOM 1541 C C . LYS A 1 205 ? 7.152 -4.879 -20.391 1 96.38 205 LYS A C 1
ATOM 1543 O O . LYS A 1 205 ? 7.027 -3.785 -20.938 1 96.38 205 LYS A O 1
ATOM 1548 N N . ALA A 1 206 ? 6.613 -5.164 -19.281 1 97.31 206 ALA A N 1
ATOM 1549 C CA . ALA A 1 206 ? 5.797 -4.188 -18.562 1 97.31 206 ALA A CA 1
ATOM 1550 C C . ALA A 1 206 ? 6.645 -3.004 -18.094 1 97.31 206 ALA A C 1
ATOM 1552 O O . ALA A 1 206 ? 6.246 -1.848 -18.25 1 97.31 206 ALA A O 1
ATOM 1553 N N . LEU A 1 207 ? 7.816 -3.27 -17.547 1 97.31 207 LEU A N 1
ATOM 1554 C CA . LEU A 1 207 ? 8.664 -2.24 -16.953 1 97.31 207 LEU A CA 1
ATOM 1555 C C . LEU A 1 207 ? 9.156 -1.261 -18 1 97.31 207 LEU A C 1
ATOM 1557 O O . LEU A 1 207 ? 9.25 -0.058 -17.75 1 97.31 207 LEU A O 1
ATOM 1561 N N . LEU A 1 208 ? 9.461 -1.776 -19.188 1 96.69 208 LEU A N 1
ATOM 1562 C CA . LEU A 1 208 ? 9.93 -0.911 -20.266 1 96.69 208 LEU A CA 1
ATOM 1563 C C . LEU A 1 208 ? 8.836 0.067 -20.688 1 96.69 208 LEU A C 1
ATOM 1565 O O . LEU A 1 208 ? 9.117 1.22 -21.016 1 96.69 208 LEU A O 1
ATOM 1569 N N . GLU A 1 209 ? 7.613 -0.364 -20.641 1 96.31 209 GLU A N 1
ATOM 1570 C CA . GLU A 1 209 ? 6.484 0.495 -20.984 1 96.31 209 GLU A CA 1
ATOM 1571 C C . GLU A 1 209 ? 6.184 1.496 -19.875 1 96.31 209 GLU A C 1
ATOM 1573 O O . GLU A 1 209 ? 5.598 2.551 -20.125 1 96.31 209 GLU A O 1
ATOM 1578 N N . LEU A 1 210 ? 6.613 1.154 -18.672 1 95.5 210 LEU A N 1
ATOM 1579 C CA . LEU A 1 210 ? 6.281 1.943 -17.484 1 95.5 210 LEU A CA 1
ATOM 1580 C C . LEU A 1 210 ? 7.246 3.111 -17.328 1 95.5 210 LEU A C 1
ATOM 1582 O O . LEU A 1 210 ? 6.938 4.09 -16.641 1 95.5 210 LEU A O 1
ATOM 1586 N N . TYR A 1 211 ? 8.305 3.105 -17.969 1 91.94 211 TYR A N 1
ATOM 1587 C CA . TYR A 1 211 ? 9.422 4.02 -17.75 1 91.94 211 TYR A CA 1
ATOM 1588 C C . TYR A 1 211 ? 8.977 5.469 -17.906 1 91.94 211 TYR A C 1
ATOM 1590 O O . TYR A 1 211 ? 9.305 6.32 -17.078 1 91.94 211 TYR A O 1
ATOM 1598 N N . PRO A 1 212 ? 8.117 5.77 -18.891 1 93.38 212 PRO A N 1
ATOM 1599 C CA . PRO A 1 212 ? 7.723 7.168 -19.062 1 93.38 212 PRO A CA 1
ATOM 1600 C C . PRO A 1 212 ? 6.836 7.676 -17.922 1 93.38 212 PRO A C 1
ATOM 1602 O O . PRO A 1 212 ? 6.719 8.883 -17.719 1 93.38 212 PRO A O 1
ATOM 1605 N N . ALA A 1 213 ? 6.191 6.785 -17.234 1 92.94 213 ALA A N 1
ATOM 1606 C CA . ALA A 1 213 ? 5.305 7.172 -16.141 1 92.94 213 ALA A CA 1
ATOM 1607 C C . ALA A 1 213 ? 6.082 7.852 -15.023 1 92.94 213 ALA A C 1
ATOM 1609 O O . ALA A 1 213 ? 5.527 8.672 -14.281 1 92.94 213 ALA A O 1
ATOM 1610 N N . GLU A 1 214 ? 7.379 7.5 -14.844 1 93.06 214 GLU A N 1
ATOM 1611 C CA . GLU A 1 214 ? 8.211 8.117 -13.812 1 93.06 214 GLU A CA 1
ATOM 1612 C C . GLU A 1 214 ? 8.273 9.633 -13.992 1 93.06 214 GLU A C 1
ATOM 1614 O O . GLU A 1 214 ? 8.156 10.383 -13.016 1 93.06 214 GLU A O 1
ATOM 1619 N N . ALA A 1 215 ? 8.453 10.031 -15.227 1 94.56 215 ALA A N 1
ATOM 1620 C CA . ALA A 1 215 ? 8.531 11.461 -15.5 1 94.56 215 ALA A CA 1
ATOM 1621 C C . ALA A 1 215 ? 7.223 12.156 -15.141 1 94.56 215 ALA A C 1
ATOM 1623 O O . ALA A 1 215 ? 7.23 13.289 -14.648 1 94.56 215 ALA A O 1
ATOM 1624 N N . GLN A 1 216 ? 6.137 11.516 -15.414 1 96 216 GLN A N 1
ATOM 1625 C CA . GLN A 1 216 ? 4.832 12.094 -15.109 1 96 216 GLN A CA 1
ATOM 1626 C C . GLN A 1 216 ? 4.637 12.234 -13.602 1 96 216 GLN A C 1
ATOM 1628 O O . GLN A 1 216 ? 4.094 13.234 -13.133 1 96 216 GLN A O 1
ATOM 1633 N N . LEU A 1 217 ? 5.082 11.258 -12.852 1 97.19 217 LEU A N 1
ATOM 1634 C CA . LEU A 1 217 ? 4.992 11.32 -11.391 1 97.19 217 LEU A CA 1
ATOM 1635 C C . LEU A 1 217 ? 5.859 12.453 -10.844 1 97.19 217 LEU A C 1
ATOM 1637 O O . LEU A 1 217 ? 5.445 13.18 -9.938 1 97.19 217 LEU A O 1
ATOM 1641 N N . GLY A 1 218 ? 7.047 12.594 -11.398 1 97.19 218 GLY A N 1
ATOM 1642 C CA . GLY A 1 218 ? 7.902 13.711 -11.031 1 97.19 218 GLY A CA 1
ATOM 1643 C C . GLY A 1 218 ? 7.258 15.062 -11.266 1 97.19 218 GLY A C 1
ATOM 1644 O O . GLY A 1 218 ? 7.258 15.922 -10.375 1 97.19 218 GLY A O 1
ATOM 1645 N N . ARG A 1 219 ? 6.672 15.211 -12.406 1 97.31 219 ARG A N 1
ATOM 1646 C CA . ARG A 1 219 ? 6.016 16.469 -12.758 1 97.31 219 ARG A CA 1
ATOM 1647 C C . ARG A 1 219 ? 4.816 16.719 -11.852 1 97.31 219 ARG A C 1
ATOM 1649 O O . ARG A 1 219 ? 4.566 17.859 -11.461 1 97.31 219 ARG A O 1
ATOM 1656 N N . ALA A 1 220 ? 4.043 15.656 -11.602 1 97.44 220 ALA A N 1
ATOM 1657 C CA . ALA A 1 220 ? 2.871 15.781 -10.742 1 97.44 220 ALA A CA 1
ATOM 1658 C C . ALA A 1 220 ? 3.25 16.344 -9.375 1 97.44 220 ALA A C 1
ATOM 1660 O O . ALA A 1 220 ? 2.643 17.312 -8.906 1 97.44 220 ALA A O 1
ATOM 1661 N N . VAL A 1 221 ? 4.277 15.812 -8.773 1 97.62 221 VAL A N 1
ATOM 1662 C CA . VAL A 1 221 ? 4.719 16.234 -7.445 1 97.62 221 VAL A CA 1
ATOM 1663 C C . VAL A 1 221 ? 5.324 17.625 -7.516 1 97.62 221 VAL A C 1
ATOM 1665 O O . VAL A 1 221 ? 5.07 18.469 -6.645 1 97.62 221 VAL A O 1
ATOM 1668 N N . GLU A 1 222 ? 6.07 17.906 -8.578 1 97.5 222 GLU A N 1
ATOM 1669 C CA . GLU A 1 222 ? 6.688 19.219 -8.75 1 97.5 222 GLU A CA 1
ATOM 1670 C C . GLU A 1 222 ? 5.629 20.312 -8.898 1 97.5 222 GLU A C 1
ATOM 1672 O O . GLU A 1 222 ? 5.758 21.391 -8.312 1 97.5 222 GLU A O 1
ATOM 1677 N N . GLU A 1 223 ? 4.645 20.047 -9.703 1 96.94 223 GLU A N 1
ATOM 1678 C CA . GLU A 1 223 ? 3.598 21.031 -9.93 1 96.94 223 GLU A CA 1
ATOM 1679 C C . GLU A 1 223 ? 2.803 21.297 -8.648 1 96.94 223 GLU A C 1
ATOM 1681 O O . GLU A 1 223 ? 2.393 22.422 -8.383 1 96.94 223 GLU A O 1
ATOM 1686 N N . ALA A 1 224 ? 2.52 20.234 -7.926 1 96.44 224 ALA A N 1
ATOM 1687 C CA . ALA A 1 224 ? 1.872 20.406 -6.629 1 96.44 224 ALA A CA 1
ATOM 1688 C C . ALA A 1 224 ? 2.715 21.281 -5.703 1 96.44 224 ALA A C 1
ATOM 1690 O O . ALA A 1 224 ? 2.189 22.172 -5.031 1 96.44 224 ALA A O 1
ATOM 1691 N N . TYR A 1 225 ? 4.02 21.031 -5.68 1 96.69 225 TYR A N 1
ATOM 1692 C CA . TYR A 1 225 ? 4.918 21.812 -4.828 1 96.69 225 TYR A CA 1
ATOM 1693 C C . TYR A 1 225 ? 4.961 23.266 -5.258 1 96.69 225 TYR A C 1
ATOM 1695 O O . TYR A 1 225 ? 4.961 24.172 -4.414 1 96.69 225 TYR A O 1
ATOM 1703 N N . ARG A 1 226 ? 5.047 23.5 -6.551 1 95.81 226 ARG A N 1
ATOM 1704 C CA . ARG A 1 226 ? 5.012 24.859 -7.074 1 95.81 226 ARG A CA 1
ATOM 1705 C C . ARG A 1 226 ? 3.762 25.594 -6.598 1 95.81 226 ARG A C 1
ATOM 1707 O O . ARG A 1 226 ? 3.826 26.781 -6.25 1 95.81 226 ARG A O 1
ATOM 1714 N N . ARG A 1 227 ? 2.645 24.891 -6.586 1 93.38 227 ARG A N 1
ATOM 1715 C CA . ARG A 1 227 ? 1.39 25.469 -6.129 1 93.38 227 ARG A CA 1
ATOM 1716 C C . ARG A 1 227 ? 1.473 25.875 -4.66 1 93.38 227 ARG A C 1
ATOM 1718 O O . ARG A 1 227 ? 0.954 26.922 -4.27 1 93.38 227 ARG A O 1
ATOM 1725 N N . ILE A 1 228 ? 2.07 25.031 -3.818 1 89.5 228 ILE A N 1
ATOM 1726 C CA . ILE A 1 228 ? 2.256 25.344 -2.406 1 89.5 228 ILE A CA 1
ATOM 1727 C C . ILE A 1 228 ? 3.047 26.641 -2.264 1 89.5 228 ILE A C 1
ATOM 1729 O O . ILE A 1 228 ? 2.688 27.516 -1.465 1 89.5 228 ILE A O 1
ATOM 1733 N N . LEU A 1 229 ? 4.109 26.797 -3.045 1 89.88 229 LEU A N 1
ATOM 1734 C CA . LEU A 1 229 ? 4.969 27.984 -2.982 1 89.88 229 LEU A CA 1
ATOM 1735 C C . LEU A 1 229 ? 4.215 29.219 -3.422 1 89.88 229 LEU A C 1
ATOM 1737 O O . LEU A 1 229 ? 4.43 30.312 -2.877 1 89.88 229 LEU A O 1
ATOM 1741 N N . GLU A 1 230 ? 3.324 29.047 -4.34 1 89.56 230 GLU A N 1
ATOM 1742 C CA . GLU A 1 230 ? 2.52 30.156 -4.82 1 89.56 230 GLU A CA 1
ATOM 1743 C C . GLU A 1 230 ? 1.525 30.625 -3.76 1 89.56 230 GLU A C 1
ATOM 1745 O O . GLU A 1 230 ? 1.181 31.812 -3.697 1 89.56 230 GLU A O 1
ATOM 1750 N N . MET A 1 231 ? 0.996 29.703 -3.059 1 83.19 231 MET A N 1
ATOM 1751 C CA . MET A 1 231 ? -0.002 30 -2.035 1 83.19 231 MET A CA 1
ATOM 1752 C C . MET A 1 231 ? 0.638 30.703 -0.843 1 83.19 231 MET A C 1
ATOM 1754 O O . MET A 1 231 ? -0.045 31.406 -0.087 1 83.19 231 MET A O 1
ATOM 1758 N N . ARG A 1 232 ? 1.898 30.562 -0.597 1 74.88 232 ARG A N 1
ATOM 1759 C CA . ARG A 1 232 ? 2.598 31.203 0.509 1 74.88 232 ARG A CA 1
ATOM 1760 C C . ARG A 1 232 ? 2.982 32.625 0.152 1 74.88 232 ARG A C 1
ATOM 1762 O O . ARG A 1 232 ? 3.273 33.438 1.036 1 74.88 232 ARG A O 1
ATOM 1769 N N . ARG A 1 233 ? 2.953 33.031 -1.186 1 60.62 233 ARG A N 1
ATOM 1770 C CA . ARG A 1 233 ? 3.229 34.406 -1.588 1 60.62 233 ARG A CA 1
ATOM 1771 C C . ARG A 1 233 ? 1.97 35.281 -1.509 1 60.62 233 ARG A C 1
ATOM 1773 O O . ARG A 1 233 ? 0.863 34.781 -1.743 1 60.62 233 ARG A O 1
ATOM 1780 N N . MET B 1 1 ? 6.301 -30.25 -2.824 1 93.75 1 MET B N 1
ATOM 1781 C CA . MET B 1 1 ? 7.297 -30.797 -3.736 1 93.75 1 MET B CA 1
ATOM 1782 C C . MET B 1 1 ? 7.922 -29.703 -4.594 1 93.75 1 MET B C 1
ATOM 1784 O O . MET B 1 1 ? 7.207 -28.938 -5.242 1 93.75 1 MET B O 1
ATOM 1788 N N . GLY B 1 2 ? 9.242 -29.547 -4.602 1 88.5 2 GLY B N 1
ATOM 1789 C CA . GLY B 1 2 ? 9.945 -28.453 -5.234 1 88.5 2 GLY B CA 1
ATOM 1790 C C . GLY B 1 2 ? 10.125 -27.25 -4.32 1 88.5 2 GLY B C 1
ATOM 1791 O O . GLY B 1 2 ? 9.703 -26.141 -4.648 1 88.5 2 GLY B O 1
ATOM 1792 N N . ALA B 1 3 ? 10.844 -27.484 -3.227 1 83.5 3 ALA B N 1
ATOM 1793 C CA . ALA B 1 3 ? 11.047 -26.422 -2.24 1 83.5 3 ALA B CA 1
ATOM 1794 C C . ALA B 1 3 ? 12.266 -25.578 -2.592 1 83.5 3 ALA B C 1
ATOM 1796 O O . ALA B 1 3 ? 13.172 -25.406 -1.767 1 83.5 3 ALA B O 1
ATOM 1797 N N . GLY B 1 4 ? 12.188 -25.125 -3.838 1 86 4 GLY B N 1
ATOM 1798 C CA . GLY B 1 4 ? 13.133 -24.094 -4.234 1 86 4 GLY B CA 1
ATOM 1799 C C . GLY B 1 4 ? 12.773 -22.719 -3.689 1 86 4 GLY B C 1
ATOM 1800 O O . GLY B 1 4 ? 12.383 -22.594 -2.527 1 86 4 GLY B O 1
ATOM 1801 N N . LYS B 1 5 ? 12.898 -21.719 -4.438 1 82.69 5 LYS B N 1
ATOM 1802 C CA . LYS B 1 5 ? 12.648 -20.359 -3.979 1 82.69 5 LYS B CA 1
ATOM 1803 C C . LYS B 1 5 ? 11.195 -20.172 -3.555 1 82.69 5 LYS B C 1
ATOM 1805 O O . LYS B 1 5 ? 10.922 -19.812 -2.41 1 82.69 5 LYS B O 1
ATOM 1810 N N . LEU B 1 6 ? 10.328 -20.484 -4.43 1 89.31 6 LEU B N 1
ATOM 1811 C CA . LEU B 1 6 ? 8.914 -20.312 -4.113 1 89.31 6 LEU B CA 1
ATOM 1812 C C . LEU B 1 6 ? 8.453 -21.344 -3.09 1 89.31 6 LEU B C 1
ATOM 1814 O O . LEU B 1 6 ? 7.824 -21 -2.09 1 89.31 6 LEU B O 1
ATOM 1818 N N . GLY B 1 7 ? 8.797 -22.531 -3.342 1 93.06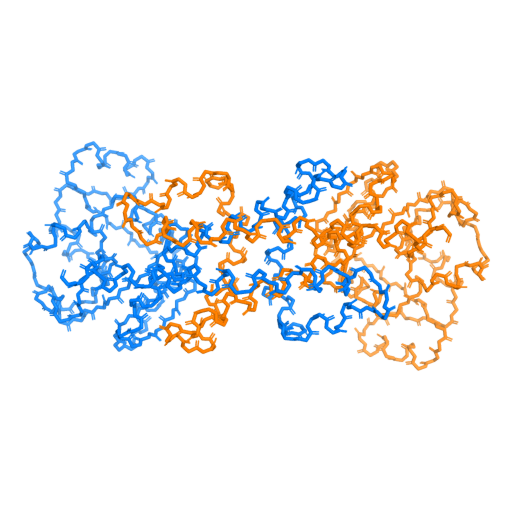 7 GLY B N 1
ATOM 1819 C CA . GLY B 1 7 ? 8.367 -23.609 -2.473 1 93.06 7 GLY B CA 1
ATOM 1820 C C . GLY B 1 7 ? 8.789 -23.438 -1.028 1 93.06 7 GLY B C 1
ATOM 1821 O O . GLY B 1 7 ? 8.016 -23.688 -0.108 1 93.06 7 GLY B O 1
ATOM 1822 N N . SER B 1 8 ? 10 -23.016 -0.84 1 92.94 8 SER B N 1
ATOM 1823 C CA . SER B 1 8 ? 10.484 -22.797 0.521 1 92.94 8 SER B CA 1
ATOM 1824 C C . SER B 1 8 ? 9.727 -21.672 1.205 1 92.94 8 SER B C 1
ATOM 1826 O O . SER B 1 8 ? 9.453 -21.734 2.404 1 92.94 8 SER B O 1
ATOM 1828 N N . GLN B 1 9 ? 9.367 -20.641 0.496 1 92.44 9 GLN B N 1
ATOM 1829 C CA . GLN B 1 9 ? 8.609 -19.516 1.057 1 92.44 9 GLN B CA 1
ATOM 1830 C C . GLN B 1 9 ? 7.207 -19.969 1.465 1 92.44 9 GLN B C 1
ATOM 1832 O O . GLN B 1 9 ? 6.711 -19.562 2.518 1 92.44 9 GLN B O 1
ATOM 1837 N N . LEU B 1 10 ? 6.641 -20.719 0.584 1 95.5 10 LEU B N 1
ATOM 1838 C CA . LEU B 1 10 ? 5.328 -21.266 0.911 1 95.5 10 LEU B CA 1
ATOM 1839 C C . LEU B 1 10 ? 5.391 -22.094 2.191 1 95.5 10 LEU B C 1
ATOM 1841 O O . LEU B 1 10 ? 4.547 -21.938 3.076 1 95.5 10 LEU B O 1
ATOM 1845 N N . ALA B 1 11 ? 6.387 -22.906 2.271 1 94.88 11 ALA B N 1
ATOM 1846 C CA . ALA B 1 11 ? 6.559 -23.781 3.426 1 94.88 11 ALA B CA 1
ATOM 1847 C C . ALA B 1 11 ? 6.758 -22.969 4.703 1 94.88 11 ALA B C 1
ATOM 1849 O O . ALA B 1 11 ? 6.164 -23.281 5.738 1 94.88 11 ALA B O 1
ATOM 1850 N N . LEU B 1 12 ? 7.578 -22.016 4.629 1 92.69 12 LEU B N 1
ATOM 1851 C CA . LEU B 1 12 ? 7.898 -21.203 5.797 1 92.69 12 LEU B CA 1
ATOM 1852 C C . LEU B 1 12 ? 6.668 -20.438 6.285 1 92.69 12 LEU B C 1
ATOM 1854 O O . LEU B 1 12 ? 6.48 -20.266 7.492 1 92.69 12 LEU B O 1
ATOM 1858 N N . ARG B 1 13 ? 5.887 -20.016 5.379 1 93.12 13 ARG B N 1
ATOM 1859 C CA . ARG B 1 13 ? 4.676 -19.281 5.75 1 93.12 13 ARG B CA 1
ATOM 1860 C C . ARG B 1 13 ? 3.648 -20.219 6.375 1 93.12 13 ARG B C 1
ATOM 1862 O O . ARG B 1 13 ? 2.859 -19.797 7.227 1 93.12 13 ARG B O 1
ATOM 1869 N N . LEU B 1 14 ? 3.662 -21.375 5.938 1 94.31 14 LEU B N 1
ATOM 1870 C CA . LEU B 1 14 ? 2.65 -22.344 6.363 1 94.31 14 LEU B CA 1
ATOM 1871 C C . LEU B 1 14 ? 3.047 -23 7.684 1 94.31 14 LEU B C 1
ATOM 1873 O O . LEU B 1 14 ? 2.182 -23.391 8.469 1 94.31 14 LEU B O 1
ATOM 1877 N N . ARG B 1 15 ? 4.293 -23 7.859 1 90.31 15 ARG B N 1
ATOM 1878 C CA . ARG B 1 15 ? 4.773 -23.75 9.023 1 90.31 15 ARG B CA 1
ATOM 1879 C C . ARG B 1 15 ? 4.32 -23.078 10.32 1 90.31 15 ARG B C 1
ATOM 1881 O O . ARG B 1 15 ? 4.398 -21.859 10.453 1 90.31 15 ARG B O 1
ATOM 1888 N N . GLY B 1 16 ? 3.795 -23.875 11.203 1 84.06 16 GLY B N 1
ATOM 1889 C CA . GLY B 1 16 ? 3.377 -23.391 12.516 1 84.06 16 GLY B CA 1
ATOM 1890 C C . GLY B 1 16 ? 1.877 -23.469 12.727 1 84.06 16 GLY B C 1
ATOM 1891 O O . GLY B 1 16 ? 1.148 -23.969 11.867 1 84.06 16 GLY B O 1
ATOM 1892 N N . ASP B 1 17 ? 1.451 -23.109 13.852 1 81.94 17 ASP B N 1
ATOM 1893 C CA . ASP B 1 17 ? 0.051 -23.047 14.266 1 81.94 17 ASP B CA 1
ATOM 1894 C C . ASP B 1 17 ? -0.671 -24.344 13.93 1 81.94 17 ASP B C 1
ATOM 1896 O O . ASP B 1 17 ? -1.723 -24.328 13.281 1 81.94 17 ASP B O 1
ATOM 1900 N N . GLY B 1 18 ? -0.11 -25.469 14.047 1 86.31 18 GLY B N 1
ATOM 1901 C CA . GLY B 1 18 ? -0.768 -26.766 13.914 1 86.31 18 GLY B CA 1
ATOM 1902 C C . GLY B 1 18 ? -0.619 -27.359 12.531 1 86.31 18 GLY B C 1
ATOM 1903 O O . GLY B 1 18 ? -1.179 -28.422 12.242 1 86.31 18 GLY B O 1
ATOM 1904 N N . VAL B 1 19 ? 0.127 -26.719 11.68 1 91.88 19 VAL B N 1
ATOM 1905 C CA . VAL B 1 19 ? 0.324 -27.266 10.344 1 91.88 19 VAL B CA 1
ATOM 1906 C C . VAL B 1 19 ? 1.717 -27.891 10.234 1 91.88 19 VAL B C 1
ATOM 1908 O O . VAL B 1 19 ? 2.723 -27.203 10.43 1 91.88 19 VAL B O 1
ATOM 1911 N N . ARG B 1 20 ? 1.729 -29.141 9.961 1 94.31 20 ARG B N 1
ATOM 1912 C CA . ARG B 1 20 ? 2.984 -29.812 9.664 1 94.31 20 ARG B CA 1
ATOM 1913 C C . ARG B 1 20 ? 3.332 -29.719 8.188 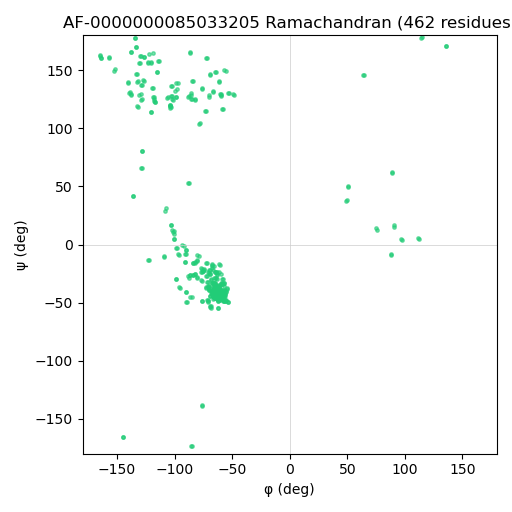1 94.31 20 ARG B C 1
ATOM 1915 O O . ARG B 1 20 ? 2.51 -30.031 7.324 1 94.31 20 ARG B O 1
ATOM 1922 N N . VAL B 1 21 ? 4.547 -29.25 7.957 1 96.25 21 VAL B N 1
ATOM 1923 C CA . VAL B 1 21 ? 4.973 -29.094 6.57 1 96.25 21 VAL B CA 1
ATOM 1924 C C . VAL B 1 21 ? 6.184 -29.984 6.293 1 96.25 21 VAL B C 1
ATOM 1926 O O . VAL B 1 21 ? 7.176 -29.938 7.02 1 96.25 21 VAL B O 1
ATOM 1929 N N . ILE B 1 22 ? 6.066 -30.812 5.293 1 96.06 22 ILE B N 1
ATOM 1930 C CA . ILE B 1 22 ? 7.184 -31.625 4.824 1 96.06 22 ILE B CA 1
ATOM 1931 C C . ILE B 1 22 ? 7.492 -31.297 3.365 1 96.06 22 ILE B C 1
ATOM 1933 O O . ILE B 1 22 ? 6.578 -31.109 2.559 1 96.06 22 ILE B O 1
ATOM 1937 N N . ALA B 1 23 ? 8.773 -31.141 3.102 1 96.75 23 ALA B N 1
ATOM 1938 C CA . ALA B 1 23 ? 9.164 -30.688 1.774 1 96.75 23 ALA B CA 1
ATOM 1939 C C . ALA B 1 23 ? 10.125 -31.672 1.113 1 96.75 23 ALA B C 1
ATOM 1941 O O . ALA B 1 23 ? 10.742 -32.5 1.791 1 96.75 23 ALA B O 1
ATOM 1942 N N . SER B 1 24 ? 10.188 -31.656 -0.2 1 96.12 24 SER B N 1
ATOM 1943 C CA . SER B 1 24 ? 11.172 -32.438 -0.943 1 96.12 24 SER B CA 1
ATOM 1944 C C . SER B 1 24 ? 11.945 -31.547 -1.919 1 96.12 24 SER B C 1
ATOM 1946 O O . SER B 1 24 ? 11.391 -30.609 -2.496 1 96.12 24 SER B O 1
ATOM 1948 N N . VAL B 1 25 ? 13.258 -31.844 -2.021 1 95 25 VAL B N 1
ATOM 1949 C CA . VAL B 1 25 ? 14.18 -31.188 -2.943 1 95 25 VAL B CA 1
ATOM 1950 C C . VAL B 1 25 ? 15.031 -32.219 -3.66 1 95 25 VAL B C 1
ATOM 1952 O O . VAL B 1 25 ? 15.016 -33.406 -3.291 1 95 25 VAL B O 1
ATOM 1955 N N . LYS B 1 26 ? 15.75 -31.75 -4.676 1 91.62 26 LYS B N 1
ATOM 1956 C CA . LYS B 1 26 ? 16.469 -32.688 -5.516 1 91.62 26 LYS B CA 1
ATOM 1957 C C . LYS B 1 26 ? 17.859 -33 -4.953 1 91.62 26 LYS B C 1
ATOM 1959 O O . LYS B 1 26 ? 18.406 -34.062 -5.16 1 91.62 26 LYS B O 1
ATOM 1964 N N . THR B 1 27 ? 18.422 -32 -4.219 1 92.94 27 THR B N 1
ATOM 1965 C CA . THR B 1 27 ? 19.828 -32.156 -3.828 1 92.94 27 THR B CA 1
ATOM 1966 C C . THR B 1 27 ? 19.969 -32.125 -2.309 1 92.94 27 THR B C 1
ATOM 1968 O O . THR B 1 27 ? 19.141 -31.531 -1.611 1 92.94 27 THR B O 1
ATOM 1971 N N . GLU B 1 28 ? 21.047 -32.719 -1.897 1 94.88 28 GLU B N 1
ATOM 1972 C CA . GLU B 1 28 ? 21.359 -32.719 -0.471 1 94.88 28 GLU B CA 1
ATOM 1973 C C . GLU B 1 28 ? 21.688 -31.312 0.014 1 94.88 28 GLU B C 1
ATOM 1975 O O . GLU B 1 28 ? 21.375 -30.953 1.148 1 94.88 28 GLU B O 1
ATOM 1980 N N . ARG B 1 29 ? 22.266 -30.594 -0.827 1 94.75 29 ARG B N 1
ATOM 1981 C CA . ARG B 1 29 ? 22.578 -29.219 -0.488 1 94.75 29 ARG B CA 1
ATOM 1982 C C . ARG B 1 29 ? 21.312 -28.422 -0.186 1 94.75 29 ARG B C 1
ATOM 1984 O O . ARG B 1 29 ? 21.25 -27.703 0.819 1 94.75 29 ARG B O 1
ATOM 1991 N N . SER B 1 30 ? 20.359 -28.578 -0.993 1 94.19 30 SER B N 1
ATOM 1992 C CA . SER B 1 30 ? 19.094 -27.906 -0.789 1 94.19 30 SER B CA 1
ATOM 1993 C C . SER B 1 30 ? 18.375 -28.422 0.457 1 94.19 30 SER B C 1
ATOM 1995 O O . SER B 1 30 ? 17.75 -27.641 1.18 1 94.19 30 SER B O 1
ATOM 1997 N N . ARG B 1 31 ? 18.484 -29.641 0.611 1 95.44 31 ARG B N 1
ATOM 1998 C CA . ARG B 1 31 ? 17.875 -30.234 1.795 1 95.44 31 ARG B CA 1
ATOM 1999 C C . ARG B 1 31 ? 18.453 -29.641 3.072 1 95.44 31 ARG B C 1
ATOM 2001 O O . ARG B 1 31 ? 17.719 -29.297 3.998 1 95.44 31 ARG B O 1
ATOM 2008 N N . GLN B 1 32 ? 19.719 -29.516 3.102 1 95.44 32 GLN B N 1
ATOM 2009 C CA . GLN B 1 32 ? 20.406 -28.969 4.262 1 95.44 32 GLN B CA 1
ATOM 2010 C C . GLN B 1 32 ? 20 -27.5 4.488 1 95.44 32 GLN B C 1
ATOM 2012 O O . GLN B 1 32 ? 19.812 -27.078 5.629 1 95.44 32 GLN B O 1
ATOM 2017 N N . ARG B 1 33 ? 19.891 -26.828 3.469 1 93.69 33 ARG B N 1
ATOM 2018 C CA . ARG B 1 33 ? 19.453 -25.438 3.557 1 93.69 33 ARG B CA 1
ATOM 2019 C C . ARG B 1 33 ? 18.062 -25.344 4.191 1 93.69 33 ARG B C 1
ATOM 2021 O O . ARG B 1 33 ? 17.828 -24.484 5.055 1 93.69 33 ARG B O 1
ATOM 2028 N N . LEU B 1 34 ? 17.188 -26.172 3.777 1 94.31 34 LEU B N 1
ATOM 2029 C CA . LEU B 1 34 ? 15.836 -26.172 4.305 1 94.31 34 LEU B CA 1
ATOM 2030 C C . LEU B 1 34 ? 15.812 -26.609 5.766 1 94.31 34 LEU B C 1
ATOM 2032 O O . LEU B 1 34 ? 15.07 -26.047 6.574 1 94.31 34 LEU B O 1
ATOM 2036 N N . SER B 1 35 ? 16.609 -27.562 6.008 1 94 35 SER B N 1
ATOM 2037 C CA . SER B 1 35 ? 16.703 -28.031 7.391 1 94 35 SER B CA 1
ATOM 2038 C C . SER B 1 35 ? 17.219 -26.922 8.305 1 94 35 SER B C 1
ATOM 2040 O O . SER B 1 35 ? 16.766 -26.797 9.453 1 94 35 SER B O 1
ATOM 2042 N N . ALA B 1 36 ? 18.047 -26.172 7.766 1 93.94 36 ALA B N 1
ATOM 2043 C CA . ALA B 1 36 ? 18.578 -25.047 8.531 1 93.94 36 ALA B CA 1
ATOM 2044 C C . ALA B 1 36 ? 17.5 -24.016 8.828 1 93.94 36 ALA B C 1
ATOM 2046 O O . ALA B 1 36 ? 17.594 -23.281 9.82 1 93.94 36 ALA B O 1
ATOM 2047 N N . LEU B 1 37 ? 16.531 -24.062 8.055 1 91.25 37 LEU B N 1
ATOM 2048 C CA . LEU B 1 37 ? 15.414 -23.125 8.25 1 91.25 37 LEU B CA 1
ATOM 2049 C C . LEU B 1 37 ? 14.344 -23.734 9.141 1 91.25 37 LEU B C 1
ATOM 2051 O O . LEU B 1 37 ? 13.289 -23.141 9.352 1 91.25 37 LEU B O 1
ATOM 2055 N N . GLY B 1 38 ? 14.578 -24.953 9.555 1 91.19 38 GLY B N 1
ATOM 2056 C CA . GLY B 1 38 ? 13.656 -25.609 10.461 1 91.19 38 GLY B CA 1
ATOM 2057 C C . GLY B 1 38 ? 12.578 -26.406 9.742 1 91.19 38 GLY B C 1
ATOM 2058 O O . GLY B 1 38 ? 11.555 -26.75 10.344 1 91.19 38 GLY B O 1
ATOM 2059 N N . LEU B 1 39 ? 12.789 -26.641 8.516 1 93.19 39 LEU B N 1
ATOM 2060 C CA . LEU B 1 39 ? 11.797 -27.391 7.746 1 93.19 39 LEU B CA 1
ATOM 2061 C C . LEU B 1 39 ? 12.18 -28.859 7.652 1 93.19 39 LEU B C 1
ATOM 2063 O O . LEU B 1 39 ? 13.359 -29.203 7.531 1 93.19 39 LEU B O 1
ATOM 2067 N N . GLU B 1 40 ? 11.203 -29.766 7.785 1 94.88 40 GLU B N 1
ATOM 2068 C CA . GLU B 1 40 ? 11.398 -31.172 7.473 1 94.88 40 GLU B CA 1
ATOM 2069 C C . GLU B 1 40 ? 11.484 -31.406 5.965 1 94.88 40 GLU B C 1
ATOM 2071 O O . GLU B 1 40 ? 10.516 -31.156 5.242 1 94.88 40 GLU B O 1
ATOM 2076 N N . ALA B 1 41 ? 12.703 -31.859 5.516 1 95.81 41 ALA B N 1
ATOM 2077 C CA . ALA B 1 41 ? 12.906 -31.953 4.074 1 95.81 41 ALA B CA 1
ATOM 2078 C C . ALA B 1 41 ? 13.531 -33.281 3.699 1 95.81 41 ALA B C 1
ATOM 2080 O O . ALA B 1 41 ? 14.305 -33.875 4.473 1 95.81 41 ALA B O 1
ATOM 2081 N N . TYR B 1 42 ? 13.172 -33.781 2.531 1 96 42 TYR B N 1
ATOM 2082 C CA . TYR 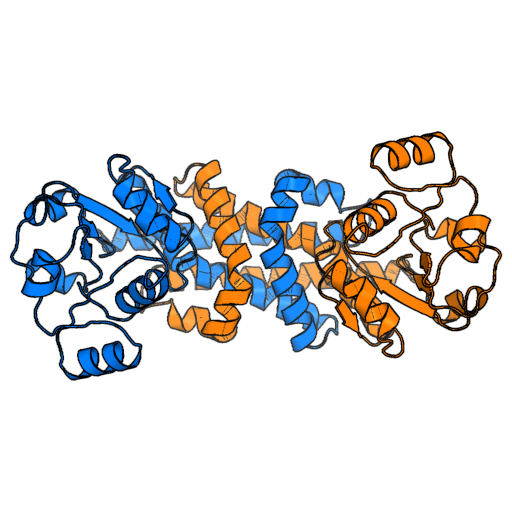B 1 42 ? 13.664 -35.031 1.978 1 96 42 TYR B CA 1
ATOM 2083 C C . TYR B 1 42 ? 14.234 -34.844 0.581 1 96 42 TYR B C 1
ATOM 2085 O O . TYR B 1 42 ? 13.953 -33.844 -0.073 1 96 42 TYR B O 1
ATOM 2093 N N . THR B 1 43 ? 15.078 -35.812 0.07 1 95.5 43 THR B N 1
ATOM 2094 C CA . THR B 1 43 ? 15.594 -35.781 -1.293 1 95.5 43 THR B CA 1
ATOM 2095 C C . THR B 1 43 ? 14.828 -36.719 -2.189 1 95.5 43 THR B C 1
ATOM 2097 O O . THR B 1 43 ? 15.289 -37.062 -3.283 1 95.5 43 THR B O 1
ATOM 2100 N N . ASP B 1 44 ? 13.703 -37.156 -1.583 1 93.5 44 ASP B N 1
ATOM 2101 C CA . ASP B 1 44 ? 12.773 -38.062 -2.264 1 93.5 44 ASP B CA 1
ATOM 2102 C C . ASP B 1 44 ? 11.336 -37.562 -2.113 1 93.5 44 ASP B C 1
ATOM 2104 O O . ASP B 1 44 ? 10.945 -37.062 -1.053 1 93.5 44 ASP B O 1
ATOM 2108 N N . ASN B 1 45 ? 10.609 -37.688 -3.205 1 95.25 45 ASN B N 1
ATOM 2109 C CA . ASN B 1 45 ? 9.234 -37.188 -3.178 1 95.25 45 ASN B CA 1
ATOM 2110 C C . ASN B 1 45 ? 8.32 -38.156 -2.414 1 95.25 45 ASN B C 1
ATOM 2112 O O . ASN B 1 45 ? 7.242 -37.75 -1.966 1 95.25 45 ASN B O 1
ATOM 2116 N N . ARG B 1 46 ? 8.641 -39.406 -2.293 1 95.75 46 ARG B N 1
ATOM 2117 C CA . ARG B 1 46 ? 7.762 -40.438 -1.795 1 95.75 46 ARG B CA 1
ATOM 2118 C C . ARG B 1 46 ? 7.258 -40.125 -0.392 1 95.75 46 ARG B C 1
ATOM 2120 O O . ARG B 1 46 ? 6.059 -40.219 -0.123 1 95.75 46 ARG B O 1
ATOM 2127 N N . PRO B 1 47 ? 8.172 -39.75 0.491 1 96.12 47 PRO B N 1
ATOM 2128 C CA . PRO B 1 47 ? 7.664 -39.438 1.829 1 96.12 47 PRO B CA 1
ATOM 2129 C C . PRO B 1 47 ? 6.688 -38.281 1.828 1 96.12 47 PRO B C 1
ATOM 2131 O O . PRO B 1 47 ? 5.758 -38.219 2.639 1 96.12 47 PRO B O 1
ATOM 2134 N N . VAL B 1 48 ? 6.875 -37.312 1.039 1 96.94 48 VAL B N 1
ATOM 2135 C CA . VAL B 1 48 ? 6.035 -36.125 0.961 1 96.94 48 VAL B CA 1
ATOM 2136 C C . VAL B 1 48 ? 4.672 -36.5 0.376 1 96.94 48 VAL B C 1
ATOM 2138 O O . VAL B 1 48 ? 3.635 -36.094 0.899 1 96.94 48 VAL B O 1
ATOM 2141 N N . VAL B 1 49 ? 4.676 -37.281 -0.662 1 97.31 49 VAL B N 1
ATOM 2142 C CA . VAL B 1 49 ? 3.447 -37.688 -1.334 1 97.31 49 VAL B CA 1
ATOM 2143 C C . VAL B 1 49 ? 2.609 -38.562 -0.397 1 97.31 49 VAL B C 1
ATOM 2145 O O . VAL B 1 49 ? 1.398 -38.375 -0.275 1 97.31 49 VAL B O 1
ATOM 2148 N N . GLU B 1 50 ? 3.264 -39.438 0.294 1 96.44 50 GLU B N 1
ATOM 2149 C CA . GLU B 1 50 ? 2.559 -40.406 1.133 1 96.44 50 GLU B CA 1
ATOM 2150 C C . GLU B 1 50 ? 2.145 -39.781 2.463 1 96.44 50 GLU B C 1
ATOM 2152 O O . GLU B 1 50 ? 1.108 -40.156 3.025 1 96.44 50 GLU B O 1
ATOM 2157 N N . GLY B 1 51 ? 2.871 -38.844 2.896 1 95.69 51 GLY B N 1
ATOM 2158 C CA . GLY B 1 51 ? 2.703 -38.375 4.258 1 95.69 51 GLY B CA 1
ATOM 2159 C C . GLY B 1 51 ? 1.896 -37.094 4.344 1 95.69 51 GLY B C 1
ATOM 2160 O O . GLY B 1 51 ? 1.732 -36.531 5.43 1 95.69 51 GLY B O 1
ATOM 2161 N N . SER B 1 52 ? 1.362 -36.594 3.293 1 96.44 52 SER B N 1
ATOM 2162 C CA . SER B 1 52 ? 0.689 -35.312 3.314 1 96.44 52 SER B CA 1
ATOM 2163 C C . SER B 1 52 ? -0.8 -35.438 3.021 1 96.44 52 SER B C 1
ATOM 2165 O O . SER B 1 52 ? -1.201 -36.312 2.234 1 96.44 52 SER B O 1
ATOM 2167 N N . ASP B 1 53 ? -1.629 -34.531 3.623 1 96.62 53 ASP B N 1
ATOM 2168 C CA . ASP B 1 53 ? -3.059 -34.469 3.34 1 96.62 53 ASP B CA 1
ATOM 2169 C C . ASP B 1 53 ? -3.338 -33.594 2.127 1 96.62 53 ASP B C 1
ATOM 2171 O O . ASP B 1 53 ? -4.363 -33.75 1.461 1 96.62 53 ASP B O 1
ATOM 2175 N N . LEU B 1 54 ? -2.471 -32.688 1.889 1 97.56 54 LEU B N 1
ATOM 2176 C CA . LEU B 1 54 ? -2.521 -31.719 0.789 1 97.56 54 LEU B CA 1
ATOM 2177 C C . LEU B 1 54 ? -1.139 -31.516 0.179 1 97.56 54 LEU B C 1
ATOM 2179 O O . LEU B 1 54 ? -0.151 -31.375 0.903 1 97.56 54 LEU B O 1
ATOM 2183 N N . LEU B 1 55 ? -1.1 -31.609 -1.122 1 98.06 55 LEU B N 1
ATOM 2184 C CA . LEU B 1 55 ? 0.182 -31.469 -1.807 1 98.06 55 LEU B CA 1
ATOM 2185 C C . LEU B 1 55 ? 0.288 -30.125 -2.502 1 98.06 55 LEU B C 1
ATOM 2187 O O . LEU B 1 55 ? -0.63 -29.703 -3.213 1 98.06 55 LEU B O 1
ATOM 2191 N N . LEU B 1 56 ? 1.328 -29.406 -2.225 1 98 56 LEU B N 1
ATOM 2192 C CA . LEU B 1 56 ? 1.692 -28.219 -2.982 1 98 56 LEU B CA 1
ATOM 2193 C C . LEU B 1 56 ? 2.836 -28.516 -3.945 1 98 56 LEU B C 1
ATOM 2195 O O . LEU B 1 56 ? 3.867 -29.047 -3.543 1 98 56 LEU B O 1
ATOM 2199 N N . LEU B 1 57 ? 2.6 -28.234 -5.148 1 97.44 57 LEU B N 1
ATOM 2200 C CA . LEU B 1 57 ? 3.607 -28.469 -6.18 1 97.44 57 LEU B CA 1
ATOM 2201 C C . LEU B 1 57 ? 4.258 -27.156 -6.605 1 97.44 57 LEU B C 1
ATOM 2203 O O . LEU B 1 57 ? 3.578 -26.234 -7.082 1 97.44 57 LEU B O 1
ATOM 2207 N N . ALA B 1 58 ? 5.547 -27.031 -6.434 1 95.94 58 ALA B N 1
ATOM 2208 C CA . ALA B 1 58 ? 6.305 -25.828 -6.793 1 95.94 58 ALA B CA 1
ATOM 2209 C C . ALA B 1 58 ? 7.605 -26.203 -7.504 1 95.94 58 ALA B C 1
ATOM 2211 O O . ALA B 1 58 ? 8.648 -25.594 -7.246 1 95.94 58 ALA B O 1
ATOM 2212 N N . VAL B 1 59 ? 7.594 -27.141 -8.391 1 93.69 59 VAL B N 1
ATOM 2213 C CA . VAL B 1 59 ? 8.758 -27.547 -9.18 1 93.69 59 VAL B CA 1
ATOM 2214 C C . VAL B 1 59 ? 8.867 -26.672 -10.43 1 93.69 59 VAL B C 1
ATOM 2216 O O . VAL B 1 59 ? 7.938 -25.938 -10.766 1 93.69 59 VAL B O 1
ATOM 2219 N N . LYS B 1 60 ? 10.039 -26.719 -11.07 1 88.56 60 LYS B N 1
ATOM 2220 C CA . LYS B 1 60 ? 10.164 -26.062 -12.367 1 88.56 60 LYS B CA 1
ATOM 2221 C C . LYS B 1 60 ? 9.25 -26.719 -13.406 1 88.56 60 LYS B C 1
ATOM 2223 O O . LYS B 1 60 ? 9.039 -27.938 -13.367 1 88.56 60 LYS B O 1
ATOM 2228 N N . PRO B 1 61 ? 8.781 -25.938 -14.312 1 88.81 61 PRO B N 1
ATOM 2229 C CA . PRO B 1 61 ? 7.898 -26.5 -15.336 1 88.81 61 PRO B CA 1
ATOM 2230 C C . PRO B 1 61 ? 8.523 -27.688 -16.062 1 88.81 61 PRO B C 1
ATOM 2232 O O . PRO B 1 61 ? 7.848 -28.688 -16.328 1 88.81 61 PRO B O 1
ATOM 2235 N N . ALA B 1 62 ? 9.758 -27.625 -16.312 1 88.88 62 ALA B N 1
ATOM 2236 C CA . ALA B 1 62 ? 10.461 -28.672 -17.062 1 88.88 62 ALA B CA 1
ATOM 2237 C C . ALA B 1 62 ? 10.508 -29.969 -16.266 1 88.88 62 ALA B C 1
ATOM 2239 O O . ALA B 1 62 ? 10.68 -31.047 -16.844 1 88.88 62 ALA B O 1
ATOM 2240 N N . ASN B 1 63 ? 10.258 -29.891 -14.953 1 91.62 63 ASN B N 1
ATOM 2241 C CA . ASN B 1 63 ? 10.359 -31.062 -14.086 1 91.62 63 ASN B CA 1
ATOM 2242 C C . ASN B 1 63 ? 8.992 -31.703 -13.867 1 91.62 63 ASN B C 1
ATOM 2244 O O . ASN B 1 63 ? 8.906 -32.812 -13.352 1 91.62 63 ASN B O 1
ATOM 2248 N N . LEU B 1 64 ? 7.988 -31.094 -14.289 1 92.69 64 LEU B N 1
ATOM 2249 C CA . LEU B 1 64 ? 6.633 -31.578 -14.039 1 92.69 64 LEU B CA 1
ATOM 2250 C C . LEU B 1 64 ? 6.418 -32.969 -14.656 1 92.69 64 LEU B C 1
ATOM 2252 O O . LEU B 1 64 ? 5.895 -33.844 -14.008 1 92.69 64 LEU B O 1
ATOM 2256 N N . PRO B 1 65 ? 6.91 -33.156 -15.883 1 91.94 65 PRO B N 1
ATOM 2257 C CA . PRO B 1 65 ? 6.684 -34.469 -16.516 1 91.94 65 PRO B CA 1
ATOM 2258 C C . PRO B 1 65 ? 7.438 -35.594 -15.82 1 91.94 65 PRO B C 1
ATOM 2260 O O . PRO B 1 65 ? 7.094 -36.75 -15.984 1 91.94 65 PRO B O 1
ATOM 2263 N N . GLU B 1 66 ? 8.406 -35.219 -15.047 1 92.44 66 GLU B N 1
ATOM 2264 C CA . GLU B 1 66 ? 9.227 -36.219 -14.375 1 92.44 66 GLU B CA 1
ATOM 2265 C C . GLU B 1 66 ? 8.5 -36.812 -13.164 1 92.44 66 GLU B C 1
ATOM 2267 O O . GLU B 1 66 ? 8.891 -37.875 -12.641 1 92.44 66 GLU B O 1
ATOM 2272 N N . LEU B 1 67 ? 7.555 -36.094 -12.734 1 94.69 67 LEU B N 1
ATOM 2273 C CA . LEU B 1 67 ? 6.812 -36.594 -11.57 1 94.69 67 LEU B CA 1
ATOM 2274 C C . LEU B 1 67 ? 5.965 -37.812 -11.938 1 94.69 67 LEU B C 1
ATOM 2276 O O . LEU B 1 67 ? 5.254 -37.781 -12.945 1 94.69 67 LEU B O 1
ATOM 2280 N N . ASP B 1 68 ? 6.164 -38.875 -11.109 1 93.5 68 ASP B N 1
ATOM 2281 C CA . ASP B 1 68 ? 5.488 -40.125 -11.422 1 93.5 68 ASP B CA 1
ATOM 2282 C C . ASP B 1 68 ? 4.73 -40.656 -10.203 1 93.5 68 ASP B C 1
ATOM 2284 O O . ASP B 1 68 ? 5.199 -41.562 -9.516 1 93.5 68 ASP B O 1
ATOM 2288 N N . PHE B 1 69 ? 3.539 -40.094 -9.961 1 96.56 69 PHE B N 1
ATOM 2289 C CA . PHE B 1 69 ? 2.631 -40.562 -8.914 1 96.56 69 PHE B CA 1
ATOM 2290 C C . PHE B 1 69 ? 1.195 -40.156 -9.234 1 96.56 69 PHE B C 1
ATOM 2292 O O . PHE B 1 69 ? 0.957 -39.344 -10.133 1 96.56 69 PHE B O 1
ATOM 2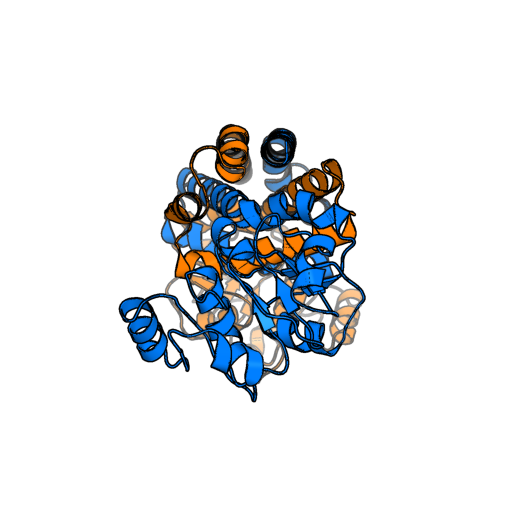299 N N . HIS B 1 70 ? 0.276 -40.781 -8.633 1 97.56 70 HIS B N 1
ATOM 2300 C CA . HIS B 1 70 ? -1.129 -40.406 -8.664 1 97.56 70 HIS B CA 1
ATOM 2301 C C . HIS B 1 70 ? -1.765 -40.531 -7.285 1 97.56 70 HIS B C 1
ATOM 2303 O O . HIS B 1 70 ? -1.604 -41.562 -6.617 1 97.56 70 HIS B O 1
ATOM 2309 N N . VAL B 1 71 ? -2.43 -39.438 -6.871 1 97.56 71 VAL B N 1
ATOM 2310 C CA . VAL B 1 71 ? -3.029 -39.438 -5.539 1 97.56 71 VAL B CA 1
ATOM 2311 C C . VAL B 1 71 ? -4.484 -39 -5.621 1 97.56 71 VAL B C 1
ATOM 2313 O O . VAL B 1 71 ? -4.887 -38.344 -6.602 1 97.56 71 VAL B O 1
ATOM 2316 N N . ASP B 1 72 ? -5.281 -39.281 -4.574 1 96.88 72 ASP B N 1
ATOM 2317 C CA . ASP B 1 72 ? -6.68 -38.875 -4.5 1 96.88 72 ASP B CA 1
ATOM 2318 C C . ASP B 1 72 ? -6.867 -37.75 -3.477 1 96.88 72 ASP B C 1
ATOM 2320 O O . ASP B 1 72 ? -7.871 -37.719 -2.756 1 96.88 72 ASP B O 1
ATOM 2324 N N . LYS B 1 73 ? -5.906 -36.938 -3.242 1 97.25 73 LYS B N 1
ATOM 2325 C CA . LYS B 1 73 ? -5.953 -35.781 -2.346 1 97.25 73 LYS B CA 1
ATOM 2326 C C . LYS B 1 73 ? -5.688 -34.469 -3.102 1 97.25 73 LYS B C 1
ATOM 2328 O O . LYS B 1 73 ? -5.258 -34.5 -4.254 1 97.25 73 LYS B O 1
ATOM 2333 N N . PRO B 1 74 ? -6.02 -33.406 -2.459 1 98.25 74 PRO B N 1
ATOM 2334 C CA . PRO B 1 74 ? -5.82 -32.125 -3.148 1 98.25 74 PRO B CA 1
ATOM 2335 C C . PRO B 1 74 ? -4.363 -31.875 -3.529 1 98.25 74 PRO B C 1
ATOM 2337 O O . PRO B 1 74 ? -3.467 -32.062 -2.701 1 98.25 74 PRO B O 1
ATOM 2340 N N . LEU B 1 75 ? -4.215 -31.562 -4.773 1 98.38 75 LEU B N 1
ATOM 2341 C CA . LEU B 1 75 ? -2.924 -31.141 -5.301 1 98.38 75 LEU B CA 1
ATOM 2342 C C . LEU B 1 75 ? -3.006 -29.734 -5.891 1 98.38 75 LEU B C 1
ATOM 2344 O O . LEU B 1 75 ? -3.711 -29.516 -6.875 1 98.38 75 LEU B O 1
ATOM 2348 N N . VAL B 1 76 ? -2.299 -28.812 -5.234 1 98.31 76 VAL B N 1
ATOM 2349 C CA . VAL B 1 76 ? -2.27 -27.422 -5.688 1 98.31 76 VAL B CA 1
ATOM 2350 C C . VAL B 1 76 ? -0.944 -27.141 -6.391 1 98.31 76 VAL B C 1
ATOM 2352 O O . VAL B 1 76 ? 0.122 -27.219 -5.777 1 98.31 76 VAL B O 1
ATOM 2355 N N . SER B 1 77 ? -1.059 -26.812 -7.617 1 97.62 77 SER B N 1
ATOM 2356 C CA . SER B 1 77 ? 0.151 -26.578 -8.398 1 97.62 77 SER B CA 1
ATOM 2357 C C . SER B 1 77 ? 0.409 -25.078 -8.594 1 97.62 77 SER B C 1
ATOM 2359 O O . SER B 1 77 ? -0.469 -24.344 -9.047 1 97.62 77 SER B O 1
ATOM 2361 N N . PHE B 1 78 ? 1.624 -24.688 -8.25 1 95.62 78 PHE B N 1
ATOM 2362 C CA . PHE B 1 78 ? 2.1 -23.328 -8.523 1 95.62 78 PHE B CA 1
ATOM 2363 C C . PHE B 1 78 ? 3.047 -23.312 -9.719 1 95.62 78 PHE B C 1
ATOM 2365 O O . PHE B 1 78 ? 3.801 -22.359 -9.914 1 95.62 78 PHE B O 1
ATOM 2372 N N . VAL B 1 79 ? 3.016 -24.406 -10.516 1 91.44 79 VAL B N 1
ATOM 2373 C CA . VAL B 1 79 ? 3.9 -24.547 -11.672 1 91.44 79 VAL B CA 1
ATOM 2374 C C . VAL B 1 79 ? 3.316 -23.797 -12.867 1 91.44 79 VAL B C 1
ATOM 2376 O O . VAL B 1 79 ? 2.186 -24.047 -13.281 1 91.44 79 VAL B O 1
ATOM 2379 N N . ALA B 1 80 ? 4.148 -22.922 -13.359 1 83.31 80 ALA B N 1
ATOM 2380 C CA . ALA B 1 80 ? 3.705 -22.125 -14.5 1 83.31 80 ALA B CA 1
ATOM 2381 C C . ALA B 1 80 ? 3.346 -23.016 -15.688 1 83.31 80 ALA B C 1
ATOM 2383 O O . ALA B 1 80 ? 4.09 -23.938 -16.031 1 83.31 80 ALA B O 1
ATOM 2384 N N . GLY B 1 81 ? 2.162 -22.781 -16.234 1 83.44 81 GLY B N 1
ATOM 2385 C CA . GLY B 1 81 ? 1.774 -23.453 -17.469 1 83.44 81 GLY B CA 1
ATOM 2386 C C . GLY B 1 81 ? 1.113 -24.797 -17.219 1 83.44 81 GLY B C 1
ATOM 2387 O O . GLY B 1 81 ? 0.644 -25.453 -18.156 1 83.44 81 GLY B O 1
ATOM 2388 N N . ALA B 1 82 ? 1.115 -25.266 -16 1 90.06 82 ALA B N 1
ATOM 2389 C CA . ALA B 1 82 ? 0.473 -26.531 -15.703 1 90.06 82 ALA B CA 1
ATOM 2390 C C . ALA B 1 82 ? -1.042 -26.375 -15.609 1 90.06 82 ALA B C 1
ATOM 2392 O O . ALA B 1 82 ? -1.562 -25.938 -14.586 1 90.06 82 ALA B O 1
ATOM 2393 N N . SER B 1 83 ? -1.697 -26.828 -16.641 1 92 83 SER B N 1
ATOM 2394 C CA . SER B 1 83 ? -3.152 -26.734 -16.625 1 92 83 SER B CA 1
ATOM 2395 C C . SER B 1 83 ? -3.768 -27.734 -15.656 1 92 83 SER B C 1
ATOM 2397 O O . SER B 1 83 ? -3.117 -28.703 -15.266 1 92 83 SER B O 1
ATOM 2399 N N . THR B 1 84 ? -4.988 -27.453 -15.289 1 94.31 84 THR B N 1
ATOM 2400 C CA . THR B 1 84 ? -5.707 -28.391 -14.43 1 94.31 84 THR B CA 1
ATOM 2401 C C . THR B 1 84 ? -5.82 -29.766 -15.094 1 94.31 84 THR B C 1
ATOM 2403 O O . THR B 1 84 ? -5.699 -30.797 -14.43 1 94.31 84 THR B O 1
ATOM 2406 N N . GLU B 1 85 ? -6.043 -29.766 -16.375 1 94.06 85 GLU B N 1
ATOM 2407 C CA . GLU B 1 85 ? -6.148 -31.016 -17.125 1 94.06 85 GLU B CA 1
ATOM 2408 C C . GLU B 1 85 ? -4.848 -31.812 -17.062 1 94.06 85 GLU B C 1
ATOM 2410 O O . GLU B 1 85 ? -4.867 -33.031 -16.797 1 94.06 85 GLU B O 1
ATOM 2415 N N . ALA B 1 86 ? -3.771 -31.156 -17.203 1 93.19 86 ALA B N 1
ATOM 2416 C CA . ALA B 1 86 ? -2.469 -31.812 -17.156 1 93.19 86 ALA B CA 1
ATOM 2417 C C . ALA B 1 86 ? -2.199 -32.375 -15.758 1 93.19 86 ALA B C 1
ATOM 2419 O O . ALA B 1 86 ? -1.542 -33.406 -15.609 1 93.19 86 ALA B O 1
ATOM 2420 N N . LEU B 1 87 ? -2.748 -31.766 -14.766 1 96.69 87 LEU B N 1
ATOM 2421 C CA . LEU B 1 87 ? -2.479 -32.125 -13.383 1 96.69 87 LEU B CA 1
ATOM 2422 C C . LEU B 1 87 ? -3.311 -33.344 -12.961 1 96.69 87 LEU B C 1
ATOM 2424 O O . LEU B 1 87 ? -3.031 -33.969 -11.938 1 96.69 87 LEU B O 1
ATOM 2428 N N . ARG B 1 88 ? -4.297 -33.656 -13.758 1 96.69 88 ARG B N 1
ATOM 2429 C CA . ARG B 1 88 ? -5.164 -34.781 -13.445 1 96.69 88 ARG B CA 1
ATOM 2430 C C . ARG B 1 88 ? -4.383 -36.094 -13.453 1 96.69 88 ARG B C 1
ATOM 2432 O O . ARG B 1 88 ? -4.762 -37.062 -12.773 1 96.69 88 ARG B O 1
ATOM 2439 N N . ARG B 1 89 ? -3.338 -36.094 -14.188 1 96.81 89 ARG B N 1
ATOM 2440 C CA . ARG B 1 89 ? -2.502 -37.281 -14.203 1 96.81 89 ARG B CA 1
ATOM 2441 C C . ARG B 1 89 ? -1.859 -37.531 -12.844 1 96.81 89 ARG B C 1
ATOM 2443 O O . ARG B 1 89 ? -1.483 -38.656 -12.516 1 96.81 89 ARG B O 1
ATOM 2450 N N . LEU B 1 90 ? -1.741 -36.438 -12.047 1 97.69 90 LEU B N 1
ATOM 2451 C CA . LEU B 1 90 ? -1.048 -36.531 -10.766 1 97.69 90 LEU B CA 1
ATOM 2452 C C . LEU B 1 90 ? -2.041 -36.688 -9.617 1 97.69 90 LEU B C 1
ATOM 2454 O O . LEU B 1 90 ? -1.701 -37.219 -8.555 1 97.69 90 LEU B O 1
ATOM 2458 N N . SER B 1 91 ? -3.256 -36.125 -9.789 1 97.94 91 SER B N 1
ATOM 2459 C CA . SER B 1 91 ? -4.246 -36.156 -8.719 1 97.94 91 SER B CA 1
ATOM 2460 C C . SER B 1 91 ? -5.664 -36.125 -9.273 1 97.94 91 SER B C 1
ATOM 2462 O O . SER B 1 91 ? -5.914 -35.5 -10.32 1 97.94 91 SER B O 1
ATOM 2464 N N . SER B 1 92 ? -6.59 -36.719 -8.555 1 97.06 92 SER B N 1
ATOM 2465 C CA . SER B 1 92 ? -8.008 -36.656 -8.891 1 97.06 92 SER B CA 1
ATOM 2466 C C . SER B 1 92 ? -8.617 -35.344 -8.422 1 97.06 92 SER B C 1
ATOM 2468 O O . SER B 1 92 ? -9.742 -35 -8.797 1 97.06 92 SER B O 1
ATOM 2470 N N . ARG B 1 93 ? -7.898 -34.562 -7.648 1 97.38 93 ARG B N 1
ATOM 2471 C CA . ARG B 1 93 ? -8.336 -33.281 -7.133 1 97.38 93 ARG B CA 1
ATOM 2472 C C . ARG B 1 93 ? -7.289 -32.188 -7.402 1 97.38 93 ARG B C 1
ATOM 2474 O O . ARG B 1 93 ? -6.777 -31.562 -6.469 1 97.38 93 ARG B O 1
ATOM 2481 N N . PRO B 1 94 ? -7.098 -31.906 -8.68 1 97.88 94 PRO B N 1
ATOM 2482 C CA . PRO B 1 94 ? -6.062 -30.938 -9.055 1 97.88 94 PRO B CA 1
ATOM 2483 C C . PRO B 1 94 ? -6.559 -29.484 -8.992 1 97.88 94 PRO B C 1
ATOM 2485 O O . PRO B 1 94 ? -7.711 -29.219 -9.328 1 97.88 94 PRO B O 1
ATOM 2488 N N . TYR B 1 95 ? -5.691 -28.625 -8.523 1 98.12 95 TYR B N 1
ATOM 2489 C CA . TYR B 1 95 ? -5.898 -27.188 -8.531 1 98.12 95 TYR B CA 1
ATOM 2490 C C . TYR B 1 95 ? -4.703 -26.469 -9.133 1 98.12 95 TYR B C 1
ATOM 2492 O O . TYR B 1 95 ? -3.555 -26.859 -8.906 1 98.12 95 TYR B O 1
ATOM 2500 N N . ARG B 1 96 ? -4.988 -25.531 -9.93 1 97.31 96 ARG B N 1
ATOM 2501 C CA . ARG B 1 96 ? -3.959 -24.641 -10.461 1 97.31 96 ARG B CA 1
ATOM 2502 C C . ARG B 1 96 ? -3.918 -23.328 -9.688 1 97.31 96 ARG B C 1
ATOM 2504 O O . ARG B 1 96 ? -4.945 -22.672 -9.516 1 97.31 96 ARG B O 1
ATOM 2511 N N . ALA B 1 97 ? -2.713 -22.984 -9.219 1 96.94 97 ALA B N 1
ATOM 2512 C CA . ALA B 1 97 ? -2.594 -21.766 -8.414 1 96.94 97 ALA B CA 1
ATOM 2513 C C . ALA B 1 97 ? -1.448 -20.891 -8.922 1 96.94 97 ALA B C 1
ATOM 2515 O O . ALA B 1 97 ? -0.555 -21.375 -9.625 1 96.94 97 ALA B O 1
ATOM 2516 N N . MET B 1 98 ? -1.64 -19.672 -8.586 1 95.56 98 MET B N 1
ATOM 2517 C CA . MET B 1 98 ? -0.622 -18.703 -8.953 1 95.56 98 MET B CA 1
ATOM 2518 C C . MET B 1 98 ? -0.406 -17.688 -7.84 1 95.56 98 MET B C 1
ATOM 2520 O O . MET B 1 98 ? -1.354 -17.297 -7.152 1 95.56 98 MET B O 1
ATOM 2524 N N . THR B 1 99 ? 0.803 -17.375 -7.633 1 95.81 99 THR B N 1
ATOM 2525 C CA . THR B 1 99 ? 1.166 -16.312 -6.699 1 95.81 99 THR B CA 1
ATOM 2526 C C . THR B 1 99 ? 2.385 -15.547 -7.199 1 95.81 99 THR B C 1
ATOM 2528 O O . THR B 1 99 ? 2.652 -15.516 -8.398 1 95.81 99 THR B O 1
ATOM 2531 N N . ASN B 1 100 ? 2.992 -14.75 -6.312 1 93.75 100 ASN B N 1
ATOM 2532 C CA . ASN B 1 100 ? 4.18 -13.984 -6.676 1 93.75 100 ASN B CA 1
ATOM 2533 C C . ASN B 1 100 ? 5.266 -14.094 -5.609 1 93.75 100 ASN B C 1
ATOM 2535 O O . ASN B 1 100 ? 5.09 -14.789 -4.609 1 93.75 100 ASN B O 1
ATOM 2539 N N . VAL B 1 101 ? 6.359 -13.5 -5.836 1 89.44 101 VAL B N 1
ATOM 2540 C CA . VAL B 1 101 ? 7.559 -13.633 -5.016 1 89.44 101 VAL B CA 1
ATOM 2541 C C . VAL B 1 101 ? 7.27 -13.148 -3.596 1 89.44 101 VAL B C 1
ATOM 2543 O O . VAL B 1 101 ? 7.922 -13.578 -2.643 1 89.44 101 VAL B O 1
ATOM 2546 N N . GLY B 1 102 ? 6.355 -12.352 -3.445 1 92.31 102 GLY B N 1
ATOM 2547 C CA . GLY B 1 102 ? 6.035 -11.797 -2.139 1 92.31 102 GLY B CA 1
ATOM 2548 C C . GLY B 1 102 ? 4.875 -12.5 -1.461 1 92.31 102 GLY B C 1
ATOM 2549 O O . GLY B 1 102 ? 4.527 -12.18 -0.324 1 92.31 102 GLY B O 1
ATOM 2550 N N . LEU B 1 103 ? 4.332 -13.43 -2.164 1 94.62 103 LEU B N 1
ATOM 2551 C CA . LEU B 1 103 ? 3.148 -14.109 -1.658 1 94.62 103 LEU B CA 1
ATOM 2552 C C . LEU B 1 103 ? 2.088 -13.109 -1.22 1 94.62 103 LEU B C 1
ATOM 2554 O O . LEU B 1 103 ? 1.558 -13.203 -0.11 1 94.62 103 LEU B O 1
ATOM 2558 N N . THR B 1 104 ? 1.803 -12.164 -2.094 1 94.06 104 THR B N 1
ATOM 2559 C CA . THR B 1 104 ? 0.911 -11.062 -1.742 1 94.06 104 THR B CA 1
ATOM 2560 C C . THR B 1 104 ? -0.549 -11.484 -1.891 1 94.06 104 THR B C 1
ATOM 2562 O O . THR B 1 104 ? -1.438 -10.875 -1.284 1 94.06 104 THR B O 1
ATOM 2565 N N . ALA B 1 105 ? -0.76 -12.445 -2.742 1 96.44 105 ALA B N 1
ATOM 2566 C CA . ALA B 1 105 ? -2.066 -13.055 -2.996 1 96.44 105 ALA B CA 1
ATOM 2567 C C . ALA B 1 105 ? -1.922 -14.383 -3.73 1 96.44 105 ALA B C 1
ATOM 2569 O O . ALA B 1 105 ? -0.865 -14.672 -4.293 1 96.44 105 ALA B O 1
ATOM 2570 N N . ILE B 1 106 ? -2.947 -15.148 -3.633 1 97.38 106 ILE B N 1
ATOM 2571 C CA . ILE B 1 106 ? -2.969 -16.422 -4.348 1 97.38 106 ILE B CA 1
ATOM 2572 C C . ILE B 1 106 ? -4.258 -16.531 -5.16 1 97.38 106 ILE B C 1
ATOM 2574 O O . ILE B 1 106 ? -5.348 -16.281 -4.641 1 97.38 106 ILE B O 1
ATOM 2578 N N . ALA B 1 107 ? -4.109 -16.766 -6.387 1 97.06 107 ALA B N 1
ATOM 2579 C CA . ALA B 1 107 ? -5.238 -17.156 -7.223 1 97.06 107 ALA B CA 1
ATOM 2580 C C . ALA B 1 107 ? -5.27 -18.656 -7.43 1 97.06 107 ALA B C 1
ATOM 2582 O O . ALA B 1 107 ? -4.242 -19.266 -7.738 1 97.06 107 ALA B O 1
ATOM 2583 N N . VAL B 1 108 ? -6.434 -19.25 -7.238 1 97.69 108 VAL B N 1
ATOM 2584 C CA . VAL B 1 108 ? -6.559 -20.688 -7.359 1 97.69 108 VAL B CA 1
ATOM 2585 C C . VAL B 1 108 ? -7.723 -21.031 -8.281 1 97.69 108 VAL B C 1
ATOM 2587 O O . VAL B 1 108 ? -8.82 -20.484 -8.141 1 97.69 108 VAL B O 1
ATOM 2590 N N . ALA B 1 109 ? -7.379 -21.891 -9.234 1 96.88 109 ALA B N 1
ATOM 2591 C CA . ALA B 1 109 ? -8.406 -22.375 -10.156 1 96.88 109 ALA B CA 1
ATOM 2592 C C . ALA B 1 109 ? -8.852 -23.797 -9.797 1 96.88 109 ALA B C 1
ATOM 2594 O O . ALA B 1 109 ? -8.016 -24.656 -9.531 1 96.88 109 ALA B O 1
ATOM 2595 N N . GLY B 1 110 ? -10.164 -24.047 -9.828 1 93.31 110 GLY B N 1
ATOM 2596 C CA . GLY B 1 110 ? -10.812 -25.297 -9.453 1 93.31 110 GLY B CA 1
ATOM 2597 C C . GLY B 1 110 ? -12.055 -25.094 -8.602 1 93.31 110 GLY B C 1
ATOM 2598 O O . GLY B 1 110 ? -12.406 -23.969 -8.273 1 93.31 110 GLY B O 1
ATOM 2599 N N . PRO B 1 111 ? -12.75 -26.203 -8.414 1 94.5 111 PRO B N 1
ATOM 2600 C CA . PRO B 1 111 ? -13.891 -26.078 -7.496 1 94.5 111 PRO B CA 1
ATOM 2601 C C . PRO B 1 111 ? -13.469 -25.672 -6.086 1 94.5 111 PRO B C 1
ATOM 2603 O O . PRO B 1 111 ? -12.422 -26.109 -5.602 1 94.5 111 PRO B O 1
ATOM 2606 N N . TYR B 1 112 ? -14.297 -24.812 -5.535 1 96.56 112 TYR B N 1
ATOM 2607 C CA . TYR B 1 112 ? -13.992 -24.375 -4.172 1 96.56 112 TYR B CA 1
ATOM 2608 C C . TYR B 1 112 ? -13.828 -25.594 -3.254 1 96.56 112 TYR B C 1
ATOM 2610 O O . TYR B 1 112 ? -14.617 -26.531 -3.307 1 96.56 112 TYR B O 1
ATOM 2618 N N . ASP B 1 113 ? -12.797 -25.594 -2.547 1 97 113 ASP B N 1
ATOM 2619 C CA . ASP B 1 113 ? -12.469 -26.609 -1.563 1 97 113 ASP B CA 1
ATOM 2620 C C . ASP B 1 113 ? -12.039 -25.984 -0.239 1 97 113 ASP B C 1
ATOM 2622 O O . ASP B 1 113 ? -11.008 -25.312 -0.172 1 97 113 ASP B O 1
ATOM 2626 N N . GLU B 1 114 ? -12.734 -26.25 0.764 1 97.06 114 GLU B N 1
ATOM 2627 C CA . GLU B 1 114 ? -12.516 -25.594 2.055 1 97.06 114 GLU B CA 1
ATOM 2628 C C . GLU B 1 114 ? -11.156 -25.984 2.635 1 97.06 114 GLU B C 1
ATOM 2630 O O . GLU B 1 114 ? -10.492 -25.156 3.271 1 97.06 114 GLU B O 1
ATOM 2635 N N . GLU B 1 115 ? -10.789 -27.188 2.465 1 95.44 115 GLU B N 1
ATOM 2636 C CA . GLU B 1 115 ? -9.484 -27.641 2.955 1 95.44 115 GLU B CA 1
ATOM 2637 C C . GLU B 1 115 ? -8.352 -26.875 2.279 1 95.44 115 GLU B C 1
ATOM 2639 O O . GLU B 1 115 ? -7.441 -26.375 2.947 1 95.44 115 GLU B O 1
ATOM 2644 N N . VAL B 1 116 ? -8.484 -26.75 1.01 1 97.69 116 VAL B N 1
ATOM 2645 C CA . VAL B 1 116 ? -7.477 -26.047 0.226 1 97.69 116 VAL B CA 1
ATOM 2646 C C . VAL B 1 116 ? -7.477 -24.562 0.604 1 97.69 116 VAL B C 1
ATOM 2648 O O . VAL B 1 116 ? -6.418 -23.984 0.849 1 97.69 116 VAL B O 1
ATOM 2651 N N . ASN B 1 117 ? -8.633 -24.047 0.707 1 98 117 ASN B N 1
ATOM 2652 C CA . ASN B 1 117 ? -8.766 -22.625 1.047 1 98 117 ASN B CA 1
ATOM 2653 C C . ASN B 1 117 ? -8.172 -22.328 2.418 1 98 117 ASN B C 1
ATOM 2655 O O . ASN B 1 117 ? -7.484 -21.312 2.592 1 98 117 ASN B O 1
ATOM 2659 N N . SER B 1 118 ? -8.43 -23.188 3.354 1 96.25 118 SER B N 1
ATOM 2660 C CA . SER B 1 118 ? -7.957 -22.984 4.719 1 96.25 118 SER B CA 1
ATOM 2661 C C . SER B 1 118 ? -6.434 -22.953 4.777 1 96.25 118 SER B C 1
ATOM 2663 O O . SER B 1 118 ? -5.848 -22.172 5.531 1 96.25 118 SER B O 1
ATOM 2665 N N . VAL B 1 119 ? -5.824 -23.719 3.994 1 96.38 119 VAL B N 1
ATOM 2666 C CA . VAL B 1 119 ? -4.367 -23.812 3.98 1 96.38 119 VAL B CA 1
ATOM 2667 C C . VAL B 1 119 ? -3.783 -22.594 3.262 1 96.38 119 VAL B C 1
ATOM 2669 O O . VAL B 1 119 ? -2.902 -21.922 3.795 1 96.38 119 VAL B O 1
ATOM 2672 N N . LEU B 1 120 ? -4.324 -22.281 2.078 1 97.12 120 LEU B N 1
ATOM 2673 C CA . LEU B 1 120 ? -3.775 -21.203 1.263 1 97.12 120 LEU B CA 1
ATOM 2674 C C . LEU B 1 120 ? -4.016 -19.844 1.919 1 97.12 120 LEU B C 1
ATOM 2676 O O . LEU B 1 120 ? -3.174 -18.953 1.827 1 97.12 120 LEU B O 1
ATOM 2680 N N . SER B 1 121 ? -5.105 -19.75 2.664 1 96.31 121 SER B N 1
ATOM 2681 C CA . SER B 1 121 ? -5.469 -18.484 3.299 1 96.31 121 SER B CA 1
ATOM 2682 C C . SER B 1 121 ? -4.531 -18.172 4.461 1 96.31 121 SER B C 1
ATOM 2684 O O . SER B 1 121 ? -4.484 -17.031 4.926 1 96.31 121 SER B O 1
ATOM 2686 N N . ARG B 1 122 ? -3.799 -19.156 4.93 1 95.75 122 ARG B N 1
ATOM 2687 C CA . ARG B 1 122 ? -2.779 -18.922 5.949 1 95.75 122 ARG B CA 1
ATOM 2688 C C . ARG B 1 122 ? -1.554 -18.25 5.348 1 95.75 122 ARG B C 1
ATOM 2690 O O . ARG B 1 122 ? -0.767 -17.625 6.066 1 95.75 122 ARG B O 1
ATOM 2697 N N . ILE B 1 123 ? -1.444 -18.406 4.062 1 95.06 123 ILE B N 1
ATOM 2698 C CA . ILE B 1 123 ? -0.271 -17.875 3.375 1 95.06 123 ILE B CA 1
ATOM 2699 C C . ILE B 1 123 ? -0.544 -16.453 2.914 1 95.06 123 ILE B C 1
ATOM 2701 O O . ILE B 1 123 ? 0.25 -15.547 3.18 1 95.06 123 ILE B O 1
ATOM 2705 N N . ALA B 1 124 ? -1.653 -16.234 2.27 1 95.5 124 ALA B N 1
ATOM 2706 C CA . ALA B 1 124 ? -2.021 -14.953 1.68 1 95.5 124 ALA B CA 1
ATOM 2707 C C . ALA B 1 124 ? -3.508 -14.914 1.33 1 95.5 124 ALA B C 1
ATOM 2709 O O . ALA B 1 124 ? -4.176 -15.953 1.317 1 95.5 124 ALA B O 1
ATOM 2710 N N . PRO B 1 125 ? -4.016 -13.656 1.122 1 95.88 125 PRO B N 1
ATOM 2711 C CA . PRO B 1 125 ? -5.367 -13.617 0.558 1 95.88 125 PRO B CA 1
ATOM 2712 C C . PRO B 1 125 ? -5.523 -14.516 -0.668 1 95.88 125 PRO B C 1
ATOM 2714 O O . PRO B 1 125 ? -4.699 -14.461 -1.587 1 95.88 125 PRO B O 1
ATOM 2717 N N . THR B 1 126 ? -6.59 -15.352 -0.626 1 97.81 126 THR B N 1
ATOM 2718 C CA . THR B 1 126 ? -6.758 -16.391 -1.642 1 97.81 126 THR B CA 1
ATOM 2719 C C . THR B 1 126 ? -8.055 -16.172 -2.42 1 97.81 126 THR B C 1
ATOM 2721 O O . THR B 1 126 ? -9.125 -16.016 -1.826 1 97.81 126 THR B O 1
ATOM 2724 N N . PHE B 1 127 ? -7.895 -16.141 -3.756 1 97.31 127 PHE B N 1
ATOM 2725 C CA . PHE B 1 127 ? -9.039 -15.898 -4.629 1 97.31 127 PHE B CA 1
ATOM 2726 C C . PHE B 1 127 ? -9.305 -17.109 -5.523 1 97.31 127 PHE B C 1
ATOM 2728 O O . PHE B 1 127 ? -8.422 -17.531 -6.27 1 97.31 127 PHE B O 1
ATOM 2735 N N . TRP B 1 128 ? -10.516 -17.625 -5.43 1 98 128 TRP B N 1
ATOM 2736 C CA . TRP B 1 128 ? -10.938 -18.719 -6.293 1 98 128 TRP B CA 1
ATOM 2737 C C . TRP B 1 128 ? -11.469 -18.188 -7.625 1 98 128 TRP B C 1
ATOM 2739 O O . TRP B 1 128 ? -12.375 -17.359 -7.652 1 98 128 TRP B O 1
ATOM 2749 N N . VAL B 1 129 ? -10.875 -18.703 -8.742 1 97.62 129 VAL B N 1
ATOM 2750 C CA . VAL B 1 129 ? -11.148 -18.094 -10.039 1 97.62 129 VAL B CA 1
ATOM 2751 C C . VAL B 1 129 ? -11.344 -19.188 -11.094 1 97.62 129 VAL B C 1
ATOM 2753 O O . VAL B 1 129 ? -11.039 -20.359 -10.852 1 97.62 129 VAL B O 1
ATOM 2756 N N . GLU B 1 130 ? -11.898 -18.75 -12.242 1 96.75 130 GLU B N 1
ATOM 2757 C CA . GLU B 1 130 ? -11.883 -19.625 -13.414 1 96.75 130 GLU B CA 1
ATOM 2758 C C . GLU B 1 130 ? -10.461 -19.781 -13.953 1 96.75 130 GLU B C 1
ATOM 2760 O O . GLU B 1 130 ? -9.664 -18.844 -13.906 1 96.75 130 GLU B O 1
ATOM 2765 N N . GLU B 1 131 ? -10.195 -20.984 -14.477 1 95.12 131 GLU B N 1
ATOM 2766 C CA . GLU B 1 131 ? -8.844 -21.281 -14.938 1 95.12 131 GLU B CA 1
ATOM 2767 C C . GLU B 1 131 ? -8.383 -20.266 -15.992 1 95.12 131 GLU B C 1
ATOM 2769 O O . GLU B 1 131 ? -7.203 -19.922 -16.062 1 95.12 131 GLU B O 1
ATOM 2774 N N . ARG B 1 132 ? -9.32 -19.781 -16.875 1 93.81 132 ARG B N 1
ATOM 2775 C CA . ARG B 1 132 ? -8.977 -18.859 -17.938 1 93.81 132 ARG B CA 1
ATOM 2776 C C . ARG B 1 132 ? -8.398 -17.562 -17.375 1 93.81 132 ARG B C 1
ATOM 2778 O O . ARG B 1 132 ? -7.727 -16.812 -18.094 1 93.81 132 ARG B O 1
ATOM 2785 N N . LEU B 1 133 ? -8.594 -17.25 -16.094 1 95.94 133 LEU B N 1
ATOM 2786 C CA . LEU B 1 133 ? -8.164 -15.992 -15.484 1 95.94 133 LEU B CA 1
ATOM 2787 C C . LEU B 1 133 ? -6.75 -16.109 -14.922 1 95.94 133 LEU B C 1
ATOM 2789 O O . LEU B 1 133 ? -6.141 -15.117 -14.547 1 95.94 133 LEU B O 1
ATOM 2793 N N . ILE B 1 134 ? -6.207 -17.297 -14.914 1 94.12 134 ILE B N 1
ATOM 2794 C CA . ILE B 1 134 ? -4.875 -17.5 -14.344 1 94.12 134 ILE B CA 1
ATOM 2795 C C . ILE B 1 134 ? -3.842 -16.75 -15.188 1 94.12 134 ILE B C 1
ATOM 2797 O O . ILE B 1 134 ? -2.934 -16.109 -14.648 1 94.12 134 ILE B O 1
ATOM 2801 N N . ASP B 1 135 ? -4.039 -16.734 -16.484 1 91 135 ASP B N 1
ATOM 2802 C CA . ASP B 1 135 ? -3.066 -16.078 -17.359 1 91 135 ASP B CA 1
ATOM 2803 C C . ASP B 1 135 ? -3.068 -14.57 -17.156 1 91 135 ASP B C 1
ATOM 2805 O O . ASP B 1 135 ? -2.029 -13.969 -16.875 1 91 135 ASP B O 1
ATOM 2809 N N . PRO B 1 136 ? -4.219 -13.992 -17.281 1 94.5 136 PRO B N 1
ATOM 2810 C CA . PRO B 1 136 ? -4.219 -12.555 -17 1 94.5 136 PRO B CA 1
ATOM 2811 C C . PRO B 1 136 ? -3.754 -12.219 -15.586 1 94.5 136 PRO B C 1
ATOM 2813 O O . PRO B 1 136 ? -3.062 -11.219 -15.375 1 94.5 136 PRO B O 1
ATOM 2816 N N . LEU B 1 137 ? -4.027 -13.039 -14.641 1 95.56 137 LEU B N 1
ATOM 2817 C CA . LEU B 1 137 ? -3.627 -12.789 -13.258 1 95.56 137 LEU B CA 1
ATOM 2818 C C . LEU B 1 137 ? -2.125 -12.977 -13.094 1 95.56 137 LEU B C 1
ATOM 2820 O O . LEU B 1 137 ? -1.521 -12.406 -12.18 1 95.56 137 LEU B O 1
ATOM 2824 N N . THR B 1 138 ? -1.604 -13.766 -13.898 1 90.75 138 THR B N 1
ATOM 2825 C CA . THR B 1 138 ? -0.154 -13.93 -13.883 1 90.75 138 THR B CA 1
ATOM 2826 C C . THR B 1 138 ? 0.542 -12.594 -14.148 1 90.75 138 THR B C 1
ATOM 2828 O O . THR B 1 138 ? 1.604 -12.32 -13.586 1 90.75 138 THR B O 1
ATOM 2831 N N . VAL B 1 139 ? -0.068 -11.812 -14.953 1 92.75 139 VAL B N 1
ATOM 2832 C CA . VAL B 1 139 ? 0.512 -10.508 -15.234 1 92.75 139 VAL B CA 1
ATOM 2833 C C . VAL B 1 139 ? 0.434 -9.633 -13.984 1 92.75 139 VAL B C 1
ATOM 2835 O O . VAL B 1 139 ? 1.452 -9.117 -13.508 1 92.75 139 VAL B O 1
ATOM 2838 N N . LEU B 1 140 ? -0.729 -9.508 -13.438 1 93.88 140 LEU B N 1
ATOM 2839 C CA . LEU B 1 140 ? -0.965 -8.602 -12.32 1 93.88 140 LEU B CA 1
ATOM 2840 C C . LEU B 1 140 ? -0.297 -9.117 -11.047 1 93.88 140 LEU B C 1
ATOM 2842 O O . LEU B 1 140 ? 0.219 -8.328 -10.25 1 93.88 140 LEU B O 1
ATOM 2846 N N . LEU B 1 141 ? -0.278 -10.406 -10.867 1 93.56 141 LEU B N 1
ATOM 2847 C CA . LEU B 1 141 ? 0.331 -11 -9.688 1 93.56 141 LEU B CA 1
ATOM 2848 C C . LEU B 1 141 ? 1.826 -11.219 -9.891 1 93.56 141 LEU B C 1
ATOM 2850 O O . LEU B 1 141 ? 2.633 -10.898 -9.016 1 93.56 141 LEU B O 1
ATOM 2854 N N . GLY B 1 142 ? 2.146 -11.727 -11.016 1 92.12 142 GLY B N 1
ATOM 2855 C CA . GLY B 1 142 ? 3.535 -12.07 -11.289 1 92.12 142 GLY B CA 1
ATOM 2856 C C . GLY B 1 142 ? 4.422 -10.852 -11.477 1 92.12 142 GLY B C 1
ATOM 2857 O O . GLY B 1 142 ? 5.484 -10.75 -10.859 1 92.12 142 GLY B O 1
ATOM 2858 N N . SER B 1 143 ? 3.951 -9.953 -12.305 1 94.88 143 SER B N 1
ATOM 2859 C CA . SER B 1 143 ? 4.711 -8.742 -12.602 1 94.88 143 SER B CA 1
ATOM 2860 C C . SER B 1 143 ? 4.34 -7.613 -11.648 1 94.88 143 SER B C 1
ATOM 2862 O O . SER B 1 143 ? 5.055 -6.613 -11.555 1 94.88 143 SER B O 1
ATOM 2864 N N . GLY B 1 144 ? 3.256 -7.797 -10.969 1 96.25 144 GLY B N 1
ATOM 2865 C CA . GLY B 1 144 ? 2.66 -6.773 -10.117 1 96.25 144 GLY B CA 1
ATOM 2866 C C . GLY B 1 144 ? 3.627 -6.199 -9.102 1 96.25 144 GLY B C 1
ATOM 2867 O O . GLY B 1 144 ? 3.785 -4.98 -9.008 1 96.25 144 GLY B O 1
ATOM 2868 N N . PRO B 1 145 ? 4.328 -7.051 -8.367 1 97 145 PRO B N 1
ATOM 2869 C CA . PRO B 1 145 ? 5.266 -6.551 -7.359 1 97 145 PRO B CA 1
ATOM 2870 C C . PRO B 1 145 ? 6.312 -5.609 -7.949 1 97 145 PRO B C 1
ATOM 2872 O O . PRO B 1 145 ? 6.609 -4.566 -7.359 1 97 145 PRO B O 1
ATOM 2875 N N . ALA B 1 146 ? 6.832 -5.953 -9.078 1 97 146 ALA B N 1
ATOM 2876 C CA . ALA B 1 146 ? 7.832 -5.102 -9.727 1 97 146 ALA B CA 1
ATOM 2877 C C . ALA B 1 146 ? 7.207 -3.793 -10.203 1 97 146 ALA B C 1
ATOM 2879 O O . ALA B 1 146 ? 7.809 -2.725 -10.055 1 97 146 ALA B O 1
ATOM 2880 N N . ILE B 1 147 ? 6.035 -3.875 -10.75 1 97.31 147 ILE B N 1
ATOM 2881 C CA . ILE B 1 147 ? 5.344 -2.703 -11.273 1 97.31 147 ILE B CA 1
ATOM 2882 C C . ILE B 1 147 ? 5.07 -1.714 -10.141 1 97.31 147 ILE B C 1
ATOM 2884 O O . ILE B 1 147 ? 5.406 -0.532 -10.25 1 97.31 147 ILE B O 1
ATOM 2888 N N . VAL B 1 148 ? 4.543 -2.17 -9.07 1 97.44 148 VAL B N 1
ATOM 2889 C CA . VAL B 1 148 ? 4.172 -1.288 -7.969 1 97.44 148 VAL B CA 1
ATOM 2890 C C . VAL B 1 148 ? 5.43 -0.766 -7.281 1 97.44 148 VAL B C 1
ATOM 2892 O O . VAL B 1 148 ? 5.457 0.371 -6.805 1 97.44 148 VAL B O 1
ATOM 2895 N N . ALA B 1 149 ? 6.453 -1.595 -7.203 1 97.69 149 ALA B N 1
ATOM 2896 C CA . ALA B 1 149 ? 7.719 -1.142 -6.633 1 97.69 149 ALA B CA 1
ATOM 2897 C C . ALA B 1 149 ? 8.312 0.005 -7.449 1 97.69 149 ALA B C 1
ATOM 2899 O O . ALA B 1 149 ? 8.812 0.982 -6.887 1 97.69 149 ALA B O 1
ATOM 2900 N N . GLU B 1 150 ? 8.25 -0.115 -8.711 1 97.44 150 GLU B N 1
ATOM 2901 C CA . GLU B 1 150 ? 8.789 0.932 -9.57 1 97.44 150 GLU B CA 1
ATOM 2902 C C . GLU B 1 150 ? 7.988 2.223 -9.445 1 97.44 150 GLU B C 1
ATOM 2904 O O . GLU B 1 150 ? 8.555 3.318 -9.484 1 97.44 150 GLU B O 1
ATOM 2909 N N . LEU B 1 151 ? 6.703 2.084 -9.375 1 97.5 151 LEU B N 1
ATOM 2910 C CA . LEU B 1 151 ? 5.863 3.258 -9.156 1 97.5 151 LEU B CA 1
ATOM 2911 C C . LEU B 1 151 ? 6.199 3.93 -7.828 1 97.5 151 LEU B C 1
ATOM 2913 O O . LEU B 1 151 ? 6.293 5.156 -7.758 1 97.5 151 LEU B O 1
ATOM 2917 N N . ALA B 1 152 ? 6.359 3.141 -6.797 1 98 152 ALA B N 1
ATOM 2918 C CA . ALA B 1 152 ? 6.73 3.67 -5.484 1 98 152 ALA B CA 1
ATOM 2919 C C . ALA B 1 152 ? 8.086 4.371 -5.539 1 98 152 ALA B C 1
ATOM 2921 O O . ALA B 1 152 ? 8.258 5.453 -4.98 1 98 152 ALA B O 1
ATOM 2922 N N . LEU B 1 153 ? 9.031 3.729 -6.215 1 97.94 153 LEU B N 1
ATOM 2923 C CA . LEU B 1 153 ? 10.359 4.312 -6.352 1 97.94 153 LEU B CA 1
ATOM 2924 C C . LEU B 1 153 ? 10.297 5.648 -7.086 1 97.94 153 LEU B C 1
ATOM 2926 O O . LEU B 1 153 ? 10.992 6.598 -6.719 1 97.94 153 LEU B O 1
ATOM 2930 N N . ALA B 1 154 ? 9.477 5.703 -8.102 1 97.69 154 ALA B N 1
ATOM 2931 C CA . ALA B 1 154 ? 9.289 6.953 -8.836 1 97.69 154 ALA B CA 1
ATOM 2932 C C . ALA B 1 154 ? 8.734 8.047 -7.918 1 97.69 154 ALA B C 1
ATOM 2934 O O . ALA B 1 154 ? 9.172 9.195 -7.992 1 97.69 154 ALA B O 1
ATOM 2935 N N . LEU B 1 155 ? 7.809 7.711 -7.074 1 97.88 155 LEU B N 1
ATOM 2936 C CA . LEU B 1 155 ? 7.238 8.672 -6.137 1 97.88 155 LEU B CA 1
ATOM 2937 C C . LEU B 1 155 ? 8.266 9.102 -5.098 1 97.88 155 LEU B C 1
ATOM 2939 O O . LEU B 1 155 ? 8.305 10.266 -4.699 1 97.88 155 LEU B O 1
ATOM 2943 N N . VAL B 1 156 ? 9.062 8.109 -4.621 1 98.25 156 VAL B N 1
ATOM 2944 C CA . VAL B 1 156 ? 10.156 8.43 -3.701 1 98.25 156 VAL B CA 1
ATOM 2945 C C . VAL B 1 156 ? 11.086 9.461 -4.34 1 98.25 156 VAL B C 1
ATOM 2947 O O . VAL B 1 156 ? 11.398 10.484 -3.73 1 98.25 156 VAL B O 1
ATOM 2950 N N . ARG B 1 157 ? 11.492 9.234 -5.574 1 98.12 157 ARG B N 1
ATOM 2951 C CA . ARG B 1 157 ? 12.383 10.141 -6.289 1 98.12 157 ARG B CA 1
ATOM 2952 C C . ARG B 1 157 ? 11.719 11.5 -6.492 1 98.12 157 ARG B C 1
ATOM 2954 O O . ARG B 1 157 ? 12.383 12.539 -6.422 1 98.12 157 ARG B O 1
ATOM 2961 N N . ALA B 1 158 ? 10.438 11.469 -6.773 1 98.06 158 ALA B N 1
ATOM 2962 C CA . ALA B 1 158 ? 9.703 12.719 -6.918 1 98.06 158 ALA B CA 1
ATOM 2963 C C . ALA B 1 158 ? 9.727 13.523 -5.617 1 98.06 158 ALA B C 1
ATOM 2965 O O . ALA B 1 158 ? 9.867 14.75 -5.645 1 98.06 158 ALA B O 1
ATOM 2966 N N . GLY B 1 159 ? 9.539 12.828 -4.457 1 97.94 159 GLY B N 1
ATOM 2967 C CA . GLY B 1 159 ? 9.672 13.484 -3.166 1 97.94 159 GLY B CA 1
ATOM 2968 C C . GLY B 1 159 ? 11.047 14.078 -2.932 1 97.94 159 GLY B C 1
ATOM 2969 O O . GLY B 1 159 ? 11.164 15.211 -2.473 1 97.94 159 GLY B O 1
ATOM 2970 N N . VAL B 1 160 ? 12.055 13.352 -3.301 1 98.25 160 VAL B N 1
ATOM 2971 C CA . VAL B 1 160 ? 13.43 13.82 -3.158 1 98.25 160 VAL B CA 1
ATOM 2972 C C . VAL B 1 160 ? 13.648 15.039 -4.051 1 98.25 160 VAL B C 1
ATOM 2974 O O . VAL B 1 160 ? 14.312 16 -3.645 1 98.25 160 VAL B O 1
ATOM 2977 N N . ASN B 1 161 ? 13.102 15.023 -5.207 1 97.69 161 ASN B N 1
ATOM 2978 C CA . ASN B 1 161 ? 13.242 16.109 -6.18 1 97.69 161 ASN B CA 1
ATOM 2979 C C . ASN B 1 161 ? 12.75 17.438 -5.613 1 97.69 161 ASN B C 1
ATOM 2981 O O . ASN B 1 161 ? 13.266 18.5 -5.973 1 97.69 161 ASN B O 1
ATOM 2985 N N . ILE B 1 162 ? 11.797 17.375 -4.73 1 97.19 162 ILE B N 1
ATOM 2986 C CA . ILE B 1 162 ? 11.258 18.625 -4.199 1 97.19 162 ILE B CA 1
ATOM 2987 C C . ILE B 1 162 ? 11.852 18.891 -2.816 1 97.19 162 ILE B C 1
ATOM 2989 O O . ILE B 1 162 ? 11.328 19.703 -2.057 1 97.19 162 ILE B O 1
ATOM 2993 N N . GLY B 1 163 ? 12.875 18.125 -2.426 1 97.38 163 GLY B N 1
ATOM 2994 C CA . GLY B 1 163 ? 13.68 18.516 -1.283 1 97.38 163 GLY B CA 1
ATOM 2995 C C . GLY B 1 163 ? 13.508 17.609 -0.083 1 97.38 163 GLY B C 1
ATOM 2996 O O . GLY B 1 163 ? 14.047 17.875 0.991 1 97.38 163 GLY B O 1
ATOM 2997 N N . ILE B 1 164 ? 12.789 16.531 -0.14 1 97.94 164 ILE B N 1
ATOM 2998 C CA . ILE B 1 164 ? 12.609 15.586 0.958 1 97.94 164 ILE B CA 1
ATOM 2999 C C . ILE B 1 164 ? 13.75 14.578 0.964 1 97.94 164 ILE B C 1
ATOM 3001 O O . ILE B 1 164 ? 14.078 14 -0.072 1 97.94 164 ILE B O 1
ATOM 3005 N N . PRO B 1 165 ? 14.375 14.406 2.119 1 98.19 165 PRO B N 1
ATOM 3006 C CA . PRO B 1 165 ? 15.43 13.391 2.17 1 98.19 165 PRO B CA 1
ATOM 3007 C C . PRO B 1 165 ? 14.938 12.016 1.731 1 98.19 165 PRO B C 1
ATOM 3009 O O . PRO B 1 165 ? 13.797 11.641 2.006 1 98.19 165 PRO B O 1
ATOM 3012 N N . TRP B 1 166 ? 15.828 11.227 1.157 1 97.81 166 TRP B N 1
ATOM 3013 C CA . TRP B 1 166 ? 15.5 9.953 0.527 1 97.81 166 TRP B CA 1
ATOM 3014 C C . TRP B 1 166 ? 14.805 9.016 1.512 1 97.81 166 TRP B C 1
ATOM 3016 O O . TRP B 1 166 ? 13.727 8.5 1.225 1 97.81 166 TRP B O 1
ATOM 3026 N N . ASP B 1 167 ? 15.352 8.859 2.711 1 97.06 167 ASP B N 1
ATOM 3027 C CA . ASP B 1 167 ? 14.82 7.914 3.688 1 97.06 167 ASP B CA 1
ATOM 3028 C C . ASP B 1 167 ? 13.422 8.328 4.145 1 97.06 167 ASP B C 1
ATOM 3030 O O . ASP B 1 167 ? 12.539 7.477 4.293 1 97.06 167 ASP B O 1
ATOM 3034 N N . LEU B 1 168 ? 13.227 9.617 4.359 1 97.12 168 LEU B N 1
ATOM 3035 C CA . LEU B 1 168 ? 11.922 10.133 4.766 1 97.12 168 LEU B CA 1
ATOM 3036 C C . LEU B 1 168 ? 10.898 9.953 3.65 1 97.12 168 LEU B C 1
ATOM 3038 O O . LEU B 1 168 ? 9.773 9.5 3.896 1 97.12 168 LEU B O 1
ATOM 3042 N N . SER B 1 169 ? 11.289 10.312 2.461 1 98 169 SER B N 1
ATOM 3043 C CA . SER B 1 169 ? 10.414 10.133 1.305 1 98 169 SER B CA 1
ATOM 3044 C C . SER B 1 169 ? 9.977 8.68 1.158 1 98 169 SER B C 1
ATOM 3046 O O . SER B 1 169 ? 8.797 8.406 0.937 1 98 169 SER B O 1
ATOM 3048 N N . ARG B 1 170 ? 10.938 7.812 1.328 1 97.69 170 ARG B N 1
ATOM 3049 C CA . ARG B 1 170 ? 10.68 6.379 1.231 1 97.69 170 ARG B CA 1
ATOM 3050 C C . ARG B 1 170 ? 9.664 5.934 2.281 1 97.69 170 ARG B C 1
ATOM 3052 O O . ARG B 1 170 ? 8.695 5.242 1.962 1 97.69 170 ARG B O 1
ATOM 3059 N N . GLU B 1 171 ? 9.852 6.34 3.48 1 96.88 171 GLU B N 1
ATOM 3060 C CA . GLU B 1 171 ? 8.969 5.938 4.566 1 96.88 171 GLU B CA 1
ATOM 3061 C C . GLU B 1 171 ? 7.555 6.465 4.352 1 96.88 171 GLU B C 1
ATOM 3063 O O . GLU B 1 171 ? 6.574 5.746 4.582 1 96.88 171 GLU B O 1
ATOM 3068 N N . VAL B 1 172 ? 7.461 7.652 3.918 1 97.12 172 VAL B N 1
ATOM 3069 C CA . VAL B 1 172 ? 6.156 8.266 3.697 1 97.12 172 VAL B CA 1
ATOM 3070 C C . VAL B 1 172 ? 5.438 7.559 2.553 1 97.12 172 VAL B C 1
ATOM 3072 O O . VAL B 1 172 ? 4.254 7.234 2.664 1 97.12 172 VAL B O 1
ATOM 3075 N N . VAL B 1 173 ? 6.148 7.293 1.476 1 97.88 173 VAL B N 1
ATOM 3076 C CA . VAL B 1 173 ? 5.566 6.637 0.309 1 97.88 173 VAL B CA 1
ATOM 3077 C C . VAL B 1 173 ? 5.105 5.23 0.684 1 97.88 173 VAL B C 1
ATOM 3079 O O . VAL B 1 173 ? 3.992 4.824 0.34 1 97.88 173 VAL B O 1
ATOM 3082 N N . LEU B 1 174 ? 5.957 4.512 1.39 1 97.81 174 LEU B N 1
ATOM 3083 C CA . LEU B 1 174 ? 5.598 3.156 1.8 1 97.81 174 LEU B CA 1
ATOM 3084 C C . LEU B 1 174 ? 4.371 3.168 2.703 1 97.81 174 LEU B C 1
ATOM 3086 O O . LEU B 1 174 ? 3.5 2.303 2.586 1 97.81 174 LEU B O 1
ATOM 3090 N N . SER B 1 175 ? 4.277 4.141 3.561 1 96.69 175 SER B N 1
ATOM 3091 C CA . SER B 1 175 ? 3.115 4.266 4.434 1 96.69 175 SER B CA 1
ATOM 3092 C C . SER B 1 175 ? 1.852 4.555 3.631 1 96.69 175 SER B C 1
ATOM 3094 O O . SER B 1 175 ? 0.79 3.998 3.912 1 96.69 175 SER B O 1
ATOM 3096 N N . LEU B 1 176 ? 1.997 5.391 2.658 1 96.5 176 LEU B N 1
ATOM 3097 C CA . LEU B 1 176 ? 0.874 5.719 1.787 1 96.5 176 LEU B CA 1
ATOM 3098 C C . LEU B 1 176 ? 0.37 4.48 1.056 1 96.5 176 LEU B C 1
ATOM 3100 O O . LEU B 1 176 ? -0.832 4.203 1.049 1 96.5 176 LEU B O 1
ATOM 3104 N N . MET B 1 177 ? 1.3 3.75 0.525 1 97.38 177 MET B N 1
ATOM 3105 C CA . MET B 1 177 ? 0.937 2.543 -0.214 1 97.38 177 MET B CA 1
ATOM 3106 C C . MET B 1 177 ? 0.231 1.541 0.693 1 97.38 177 MET B C 1
ATOM 3108 O O . MET B 1 177 ? -0.815 0.999 0.332 1 97.38 177 MET B O 1
ATOM 3112 N N . ALA B 1 178 ? 0.759 1.322 1.795 1 96.88 178 ALA B N 1
ATOM 3113 C CA . ALA B 1 178 ? 0.243 0.337 2.742 1 96.88 178 ALA B CA 1
ATOM 3114 C C . ALA B 1 178 ? -1.157 0.714 3.217 1 96.88 178 ALA B C 1
ATOM 3116 O O . ALA B 1 178 ? -1.955 -0.158 3.57 1 96.88 178 ALA B O 1
ATOM 3117 N N . SER B 1 179 ? -1.521 1.952 3.154 1 96.69 179 SER B N 1
ATOM 3118 C CA . SER B 1 179 ? -2.77 2.443 3.729 1 96.69 179 SER B CA 1
ATOM 3119 C C . SER B 1 179 ? -3.908 2.375 2.717 1 96.69 179 SER B C 1
ATOM 3121 O O . SER B 1 179 ? -5.066 2.611 3.061 1 96.69 179 SER B O 1
ATOM 3123 N N . LEU B 1 180 ? -3.611 2.002 1.542 1 97.06 180 LEU B N 1
ATOM 3124 C CA . LEU B 1 180 ? -4.574 2.141 0.454 1 97.06 180 LEU B CA 1
ATOM 3125 C C . LEU B 1 180 ? -5.816 1.294 0.714 1 97.06 180 LEU B C 1
ATOM 3127 O O . LEU B 1 180 ? -6.938 1.733 0.453 1 97.06 180 LEU B O 1
ATOM 3131 N N . PRO B 1 181 ? -5.66 0.006 1.195 1 96.75 181 PRO B N 1
ATOM 3132 C CA . PRO B 1 181 ? -6.887 -0.741 1.474 1 96.75 181 PRO B CA 1
ATOM 3133 C C . PRO B 1 181 ? -7.801 -0.027 2.469 1 96.75 181 PRO B C 1
ATOM 3135 O O . PRO B 1 181 ? -9.023 0.003 2.281 1 96.75 181 PRO B O 1
ATOM 3138 N N . HIS B 1 182 ? -7.211 0.586 3.461 1 95.44 182 HIS B N 1
ATOM 3139 C CA . HIS B 1 182 ? -7.984 1.336 4.445 1 95.44 182 HIS B CA 1
ATOM 3140 C C . HIS B 1 182 ? -8.625 2.568 3.814 1 95.44 182 HIS B C 1
ATOM 3142 O O . HIS B 1 182 ? -9.789 2.877 4.09 1 95.44 182 HIS B O 1
ATOM 3148 N N . LEU B 1 183 ? -7.914 3.275 3.027 1 96.31 183 LEU B N 1
ATOM 3149 C CA . LEU B 1 183 ? -8.453 4.441 2.328 1 96.31 183 LEU B CA 1
ATOM 3150 C C . LEU B 1 183 ? -9.594 4.039 1.403 1 96.31 183 LEU B C 1
ATOM 3152 O O . LEU B 1 183 ? -10.594 4.754 1.302 1 96.31 183 LEU B O 1
ATOM 3156 N N . ASP B 1 184 ? -9.445 2.957 0.777 1 97.44 184 ASP B N 1
ATOM 3157 C CA . ASP B 1 184 ? -10.484 2.457 -0.118 1 97.44 184 ASP B CA 1
ATOM 3158 C C . ASP B 1 184 ? -11.766 2.139 0.65 1 97.44 184 ASP B C 1
ATOM 3160 O O . ASP B 1 184 ? -12.867 2.422 0.175 1 97.44 184 ASP B O 1
ATOM 3164 N N . GLU B 1 185 ? -11.617 1.434 1.759 1 95.62 185 GLU B N 1
ATOM 3165 C CA . GLU B 1 185 ? -12.758 1.091 2.598 1 95.62 185 GLU B CA 1
ATOM 3166 C C . GLU B 1 185 ? -13.516 2.342 3.045 1 95.62 185 GLU B C 1
ATOM 3168 O O . GLU B 1 185 ? -14.742 2.352 3.082 1 95.62 185 GLU B O 1
ATOM 3173 N N . ARG B 1 186 ? -12.797 3.453 3.256 1 92.75 186 ARG B N 1
ATOM 3174 C CA . ARG B 1 186 ? -13.383 4.66 3.822 1 92.75 186 ARG B CA 1
ATOM 3175 C C . ARG B 1 186 ? -13.93 5.57 2.725 1 92.75 186 ARG B C 1
ATOM 3177 O O . ARG B 1 186 ? -15 6.164 2.879 1 92.75 186 ARG B O 1
ATOM 3184 N N . PHE B 1 187 ? -13.172 5.684 1.614 1 93.75 187 PHE B N 1
ATOM 3185 C CA . PHE B 1 187 ? -13.516 6.719 0.644 1 93.75 187 PHE B CA 1
ATOM 3186 C C . PHE B 1 187 ? -13.766 6.109 -0.73 1 93.75 187 PHE B C 1
ATOM 3188 O O . PHE B 1 187 ? -14.328 6.766 -1.611 1 93.75 187 PHE B O 1
ATOM 3195 N N . THR B 1 188 ? -13.398 4.875 -0.933 1 96 188 THR B N 1
ATOM 3196 C CA . THR B 1 188 ? -13.32 4.227 -2.238 1 96 188 THR B CA 1
ATOM 3197 C C . THR B 1 188 ? -12.258 4.895 -3.105 1 96 188 THR B C 1
ATOM 3199 O O . THR B 1 188 ? -12.07 6.109 -3.041 1 96 188 THR B O 1
ATOM 3202 N N . LEU B 1 189 ? -11.617 4.188 -3.887 1 96.25 189 LEU B N 1
ATOM 3203 C CA . LEU B 1 189 ? -10.547 4.691 -4.742 1 96.25 189 LEU B CA 1
ATOM 3204 C C . LEU B 1 189 ? -11.07 5.758 -5.695 1 96.25 189 LEU B C 1
ATOM 3206 O O . LEU B 1 189 ? -10.414 6.777 -5.914 1 96.25 189 LEU B O 1
ATOM 3210 N N . GLU B 1 190 ? -12.266 5.586 -6.207 1 95.31 190 GLU B N 1
ATOM 3211 C CA . GLU B 1 190 ? -12.859 6.43 -7.242 1 95.31 190 GLU B CA 1
ATOM 3212 C C . GLU B 1 190 ? -13.188 7.816 -6.699 1 95.31 190 GLU B C 1
ATOM 3214 O O . GLU B 1 190 ? -13.18 8.797 -7.445 1 95.31 190 GLU B O 1
ATOM 3219 N N . LYS B 1 191 ? -13.398 7.902 -5.434 1 95.88 191 LYS B N 1
ATOM 3220 C CA . LYS B 1 191 ? -13.891 9.156 -4.871 1 95.88 191 LYS B CA 1
ATOM 3221 C C . LYS B 1 191 ? -12.805 9.852 -4.055 1 95.88 191 LYS B C 1
ATOM 3223 O O . LYS B 1 191 ? -12.977 11 -3.641 1 95.88 191 LYS B O 1
ATOM 3228 N N . LEU B 1 192 ? -11.742 9.219 -3.797 1 96.06 192 LEU B N 1
ATOM 3229 C CA . LEU B 1 192 ? -10.719 9.75 -2.912 1 96.06 192 LEU B CA 1
ATOM 3230 C C . LEU B 1 192 ? -10.203 11.094 -3.428 1 96.06 192 LEU B C 1
ATOM 3232 O O . LEU B 1 192 ? -10.039 12.039 -2.656 1 96.06 192 LEU B O 1
ATOM 3236 N N . ALA B 1 193 ? -9.961 11.156 -4.754 1 95 193 ALA B N 1
ATOM 3237 C CA . ALA B 1 193 ? -9.484 12.398 -5.352 1 95 193 ALA B CA 1
ATOM 3238 C C . ALA B 1 193 ? -10.461 13.539 -5.094 1 95 193 ALA B C 1
ATOM 3240 O O . ALA B 1 193 ? -10.055 14.664 -4.809 1 95 193 ALA B O 1
ATOM 3241 N N . GLN B 1 194 ? -11.719 13.234 -5.184 1 94.31 194 GLN B N 1
ATOM 3242 C CA . GLN B 1 194 ? -12.75 14.242 -4.961 1 94.31 194 GLN B CA 1
ATOM 3243 C C . GLN B 1 194 ? -12.734 14.742 -3.521 1 94.31 194 GLN B C 1
ATOM 3245 O O . GLN B 1 194 ? -13.016 15.914 -3.264 1 94.31 194 GLN B O 1
ATOM 3250 N N . TYR B 1 195 ? -12.406 13.867 -2.674 1 91.56 195 TYR B N 1
ATOM 3251 C CA . TYR B 1 195 ? -12.406 14.195 -1.252 1 91.56 195 TYR B CA 1
ATOM 3252 C C . TYR B 1 195 ? -11.188 15.023 -0.883 1 91.56 195 TYR B C 1
ATOM 3254 O O . TYR B 1 195 ? -11.242 15.852 0.029 1 91.56 195 TYR B O 1
ATOM 3262 N N . VAL B 1 196 ? -10.109 14.828 -1.554 1 92.69 196 VAL B N 1
ATOM 3263 C CA . VAL B 1 196 ? -8.828 15.406 -1.165 1 92.69 196 VAL B CA 1
ATOM 3264 C C . VAL B 1 196 ? -8.594 16.703 -1.936 1 92.69 196 VAL B C 1
ATOM 3266 O O . VAL B 1 196 ? -8.047 17.672 -1.392 1 92.69 196 VAL B O 1
ATOM 3269 N N . ALA B 1 197 ? -8.984 16.75 -3.135 1 93.69 197 ALA B N 1
ATOM 3270 C CA . ALA B 1 197 ? -8.688 17.875 -4.008 1 93.69 197 ALA B CA 1
ATOM 3271 C C . ALA B 1 197 ? -9.586 19.078 -3.684 1 93.69 197 ALA B C 1
ATOM 3273 O O . ALA B 1 197 ? -10.781 18.906 -3.432 1 93.69 197 ALA B O 1
ATOM 3274 N N . THR B 1 198 ? -8.984 20.234 -3.617 1 88.94 198 THR B N 1
ATOM 3275 C CA . THR B 1 198 ? -9.703 21.5 -3.461 1 88.94 198 THR B CA 1
ATOM 3276 C C . THR B 1 198 ? -9.531 22.375 -4.695 1 88.94 198 THR B C 1
ATOM 3278 O O . THR B 1 198 ? -8.602 22.172 -5.48 1 88.94 198 THR B O 1
ATOM 3281 N N . PRO B 1 199 ? -10.477 23.344 -4.918 1 92.56 199 PRO B N 1
ATOM 3282 C CA . PRO B 1 199 ? -10.359 24.219 -6.094 1 92.56 199 PRO B CA 1
ATOM 3283 C C . PRO B 1 199 ? -9.039 24.984 -6.129 1 92.56 199 PRO B C 1
ATOM 3285 O O . PRO B 1 199 ? -8.758 25.781 -5.223 1 92.56 199 PRO B O 1
ATOM 3288 N N . GLY B 1 200 ? -8.258 24.703 -7.137 1 91.62 200 GLY B N 1
ATOM 3289 C CA . GLY B 1 200 ? -7.004 25.422 -7.328 1 91.62 200 GLY B CA 1
ATOM 3290 C C . GLY B 1 200 ? -5.914 24.984 -6.367 1 91.62 200 GLY B C 1
ATOM 3291 O O . GLY B 1 200 ? -4.871 25.641 -6.27 1 91.62 200 GLY B O 1
ATOM 3292 N N . GLY B 1 201 ? -6.125 23.875 -5.688 1 92.25 201 GLY B N 1
ATOM 3293 C CA . GLY B 1 201 ? -5.168 23.406 -4.691 1 92.25 201 GLY B CA 1
ATOM 3294 C C . GLY B 1 201 ? -4.039 22.594 -5.289 1 92.25 201 GLY B C 1
ATOM 3295 O O . GLY B 1 201 ? -3.887 22.531 -6.508 1 92.25 201 GLY B O 1
ATOM 3296 N N . THR B 1 202 ? -3.199 22.016 -4.449 1 93.5 202 THR B N 1
ATOM 3297 C CA . THR B 1 202 ? -2.008 21.281 -4.852 1 93.5 202 THR B CA 1
ATOM 3298 C C . THR B 1 202 ? -2.385 19.938 -5.465 1 93.5 202 THR B C 1
ATOM 3300 O O . THR B 1 202 ? -1.8 19.516 -6.465 1 93.5 202 THR B O 1
ATOM 3303 N N . THR B 1 203 ? -3.393 19.281 -4.949 1 95.44 203 THR B N 1
ATOM 3304 C CA . THR B 1 203 ? -3.756 17.938 -5.359 1 95.44 203 THR B CA 1
ATOM 3305 C C . THR B 1 203 ? -4.215 17.922 -6.812 1 95.44 203 THR B C 1
ATOM 3307 O O . THR B 1 203 ? -3.791 17.062 -7.59 1 95.44 203 THR B O 1
ATOM 3310 N N . ILE B 1 204 ? -5.09 18.906 -7.176 1 96.5 204 ILE B N 1
ATOM 3311 C CA . ILE B 1 204 ? -5.621 18.906 -8.539 1 96.5 204 ILE B CA 1
ATOM 3312 C C . ILE B 1 204 ? -4.492 19.172 -9.531 1 96.5 204 ILE B C 1
ATOM 3314 O O . ILE B 1 204 ? -4.492 18.625 -10.641 1 96.5 204 ILE B O 1
ATOM 3318 N N . LYS B 1 205 ? -3.502 19.969 -9.18 1 96.5 205 LYS B N 1
ATOM 3319 C CA . LYS B 1 205 ? -2.354 20.219 -10.047 1 96.5 205 LYS B CA 1
ATOM 3320 C C . LYS B 1 205 ? -1.572 18.938 -10.297 1 96.5 205 LYS B C 1
ATOM 3322 O O . LYS B 1 205 ? -1.16 18.656 -11.422 1 96.5 205 LYS B O 1
ATOM 3327 N N . ALA B 1 206 ? -1.39 18.172 -9.281 1 97.38 206 ALA B N 1
ATOM 3328 C CA . ALA B 1 206 ? -0.676 16.906 -9.398 1 97.38 206 ALA B CA 1
ATOM 3329 C C . ALA B 1 206 ? -1.453 15.922 -10.266 1 97.38 206 ALA B C 1
ATOM 3331 O O . ALA B 1 206 ? -0.881 15.273 -11.148 1 97.38 206 ALA B O 1
ATOM 3332 N N . LEU B 1 207 ? -2.764 15.805 -10.047 1 97.31 207 LEU B N 1
ATOM 3333 C CA . LEU B 1 207 ? -3.596 14.82 -10.727 1 97.31 207 LEU B CA 1
ATOM 3334 C C . LEU B 1 207 ? -3.648 15.094 -12.227 1 97.31 207 LEU B C 1
ATOM 3336 O O . LEU B 1 207 ? -3.652 14.156 -13.031 1 97.31 207 LEU B O 1
ATOM 3340 N N . LEU B 1 208 ? -3.693 16.359 -12.594 1 96.75 208 LEU B N 1
ATOM 3341 C CA . LEU B 1 208 ? -3.729 16.719 -14.008 1 96.75 208 LEU B CA 1
ATOM 3342 C C . LEU B 1 208 ? -2.445 16.281 -14.711 1 96.75 208 LEU B C 1
ATOM 3344 O O . LEU B 1 208 ? -2.479 15.852 -15.859 1 96.75 208 LEU B O 1
ATOM 3348 N N . GLU B 1 209 ? -1.346 16.359 -14.031 1 96.38 209 GLU B N 1
ATOM 3349 C CA . GLU B 1 209 ? -0.065 15.953 -14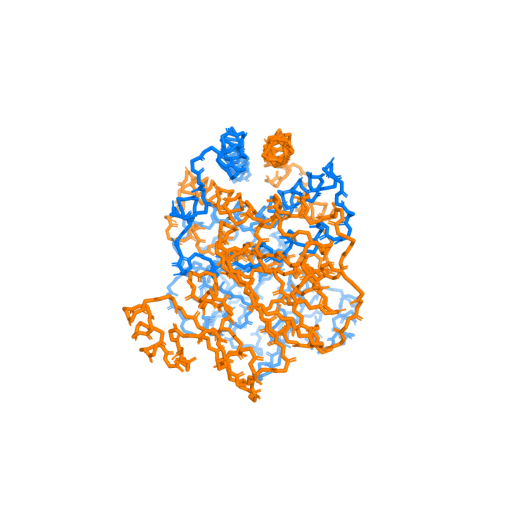.594 1 96.38 209 GLU B CA 1
ATOM 3350 C C . GLU B 1 209 ? 0.051 14.43 -14.641 1 96.38 209 GLU B C 1
ATOM 3352 O O . GLU B 1 209 ? 0.813 13.883 -15.438 1 96.38 209 GLU B O 1
ATOM 3357 N N . LEU B 1 210 ? -0.726 13.758 -13.781 1 95.5 210 LEU B N 1
ATOM 3358 C CA . LEU B 1 210 ? -0.627 12.312 -13.617 1 95.5 210 LEU B CA 1
ATOM 3359 C C . LEU B 1 210 ? -1.444 11.586 -14.68 1 95.5 210 LEU B C 1
ATOM 3361 O O . LEU B 1 210 ? -1.207 10.406 -14.953 1 95.5 210 LEU B O 1
ATOM 3365 N N . TYR B 1 211 ? -2.291 12.234 -15.328 1 92 211 TYR B N 1
ATOM 3366 C CA . TYR B 1 211 ? -3.297 11.633 -16.203 1 92 211 TYR B CA 1
ATOM 3367 C C . TYR B 1 211 ? -2.645 10.789 -17.281 1 92 211 TYR B C 1
ATOM 3369 O O . TYR B 1 211 ? -3.068 9.664 -17.531 1 92 211 TYR B O 1
ATOM 3377 N N . PRO B 1 212 ? -1.52 11.25 -17.859 1 93.38 212 PRO B N 1
ATOM 3378 C CA . PRO B 1 212 ? -0.915 10.453 -18.938 1 93.38 212 PRO B CA 1
ATOM 3379 C C . PRO B 1 212 ? -0.305 9.148 -18.422 1 93.38 212 PRO B C 1
ATOM 3381 O O . PRO B 1 212 ? -0.092 8.211 -19.203 1 93.38 212 PRO B O 1
ATOM 3384 N N . ALA B 1 213 ? 0.012 9.094 -17.172 1 93.06 213 ALA B N 1
ATOM 3385 C CA . ALA B 1 213 ? 0.624 7.898 -16.609 1 93.06 213 ALA B CA 1
ATOM 3386 C C . ALA B 1 213 ? -0.325 6.703 -16.688 1 93.06 213 ALA B C 1
ATOM 3388 O O . ALA B 1 213 ? 0.117 5.555 -16.75 1 93.06 213 ALA B O 1
ATOM 3389 N N . GLU B 1 214 ? -1.646 6.941 -16.656 1 93.12 214 GLU B N 1
ATOM 3390 C CA . GLU B 1 214 ? -2.631 5.867 -16.75 1 93.12 214 GLU B CA 1
ATOM 3391 C C . GLU B 1 214 ? -2.445 5.062 -18.031 1 93.12 214 GLU B C 1
ATOM 3393 O O . GLU B 1 214 ? -2.492 3.832 -18.016 1 93.12 214 GLU B O 1
ATOM 3398 N N . ALA B 1 215 ? -2.238 5.805 -19.094 1 94.62 215 ALA B N 1
ATOM 3399 C CA . ALA B 1 215 ? -2.049 5.133 -20.375 1 94.62 215 ALA B CA 1
ATOM 3400 C C . ALA B 1 215 ? -0.807 4.246 -20.359 1 94.62 215 ALA B C 1
ATOM 3402 O O . ALA B 1 215 ? -0.801 3.158 -20.938 1 94.62 215 ALA B O 1
ATOM 3403 N N . GLN B 1 216 ? 0.221 4.715 -19.734 1 96.06 216 GLN B N 1
ATOM 3404 C CA . GLN B 1 216 ? 1.458 3.947 -19.641 1 96.06 216 GLN B CA 1
ATOM 3405 C C . GLN B 1 216 ? 1.26 2.672 -18.828 1 96.06 216 GLN B C 1
ATOM 3407 O O . GLN B 1 216 ? 1.78 1.614 -19.188 1 96.06 216 GLN B O 1
ATOM 3412 N N . LEU B 1 217 ? 0.509 2.762 -17.766 1 97.19 217 LEU B N 1
ATOM 3413 C CA . LEU B 1 217 ? 0.211 1.589 -16.953 1 97.19 217 LEU B CA 1
ATOM 3414 C C . LEU B 1 217 ? -0.617 0.577 -17.734 1 97.19 217 LEU B C 1
ATOM 3416 O O . LEU B 1 217 ? -0.366 -0.628 -17.656 1 97.19 217 LEU B O 1
ATOM 3420 N N . GLY B 1 218 ? -1.58 1.07 -18.469 1 97.19 218 GLY B N 1
ATOM 3421 C CA . GLY B 1 218 ? -2.354 0.202 -19.344 1 97.19 218 GLY B CA 1
ATOM 3422 C C . GLY B 1 218 ? -1.5 -0.548 -20.344 1 97.19 218 GLY B C 1
ATOM 3423 O O . GLY B 1 218 ? -1.628 -1.766 -20.5 1 97.19 218 GLY B O 1
ATOM 3424 N N . ARG B 1 219 ? -0.622 0.172 -20.969 1 97.31 219 ARG B N 1
ATOM 3425 C CA . ARG B 1 219 ? 0.262 -0.429 -21.969 1 97.31 219 ARG B CA 1
ATOM 3426 C C . ARG B 1 219 ? 1.196 -1.448 -21.328 1 97.31 219 ARG B C 1
ATOM 3428 O O . ARG B 1 219 ? 1.476 -2.498 -21.906 1 97.31 219 ARG B O 1
ATOM 3435 N N . ALA B 1 220 ? 1.732 -1.075 -20.156 1 97.44 220 ALA B N 1
ATOM 3436 C CA . ALA B 1 220 ? 2.635 -1.971 -19.438 1 97.44 220 ALA B CA 1
ATOM 3437 C C . ALA B 1 220 ? 1.979 -3.326 -19.188 1 97.44 220 ALA B C 1
ATOM 3439 O O . ALA B 1 220 ? 2.555 -4.371 -19.5 1 97.44 220 ALA B O 1
ATOM 3440 N N . VAL B 1 221 ? 0.773 -3.322 -18.703 1 97.62 221 VAL B N 1
ATOM 3441 C CA . VAL B 1 221 ? 0.05 -4.547 -18.375 1 97.62 221 VAL B CA 1
ATOM 3442 C C . VAL B 1 221 ? -0.328 -5.285 -19.656 1 97.62 221 VAL B C 1
ATOM 3444 O O . VAL B 1 221 ? -0.21 -6.512 -19.719 1 97.62 221 VAL B O 1
ATOM 3447 N N . GLU B 1 222 ? -0.724 -4.543 -20.672 1 97.44 222 GLU B N 1
ATOM 3448 C CA . GLU B 1 222 ? -1.095 -5.145 -21.938 1 97.44 222 GLU B CA 1
ATOM 3449 C C . GLU B 1 222 ? 0.095 -5.852 -22.594 1 97.44 222 GLU B C 1
ATOM 3451 O O . GLU B 1 222 ? -0.043 -6.957 -23.109 1 97.44 222 GLU B O 1
ATOM 3456 N N . GLU B 1 223 ? 1.213 -5.191 -22.594 1 96.88 223 GLU B N 1
ATOM 3457 C CA . GLU B 1 223 ? 2.402 -5.777 -23.203 1 96.88 223 GLU B CA 1
ATOM 3458 C C . GLU B 1 223 ? 2.85 -7.027 -22.453 1 96.88 223 GLU B C 1
ATOM 3460 O O . GLU B 1 223 ? 3.316 -7.992 -23.062 1 96.88 223 GLU B O 1
ATOM 3465 N N . ALA B 1 224 ? 2.793 -6.965 -21.141 1 96.38 224 ALA B N 1
ATOM 3466 C CA . ALA B 1 224 ? 3.084 -8.156 -20.344 1 96.38 224 ALA B CA 1
ATOM 3467 C C . ALA B 1 224 ? 2.145 -9.297 -20.703 1 96.38 224 ALA B C 1
ATOM 3469 O O . ALA B 1 224 ? 2.58 -10.445 -20.859 1 96.38 224 ALA B O 1
ATOM 3470 N N . TYR B 1 225 ? 0.862 -9.008 -20.844 1 96.62 225 TYR B N 1
ATOM 3471 C CA . TYR B 1 225 ? -0.126 -10.023 -21.188 1 96.62 225 TYR B CA 1
ATOM 3472 C C . TYR B 1 225 ? 0.141 -10.602 -22.578 1 96.62 225 TYR B C 1
ATOM 3474 O O . TYR B 1 225 ? 0.031 -11.812 -22.781 1 96.62 225 TYR B O 1
ATOM 3482 N N . ARG B 1 226 ? 0.434 -9.734 -23.531 1 95.69 226 ARG B N 1
ATOM 3483 C CA . ARG B 1 226 ? 0.785 -10.195 -24.875 1 95.69 226 ARG B CA 1
ATOM 3484 C C . ARG B 1 226 ? 1.944 -11.18 -24.828 1 95.69 226 ARG B C 1
ATOM 3486 O O . ARG B 1 226 ? 1.946 -12.18 -25.562 1 95.69 226 ARG B O 1
ATOM 3493 N N . ARG B 1 227 ? 2.91 -10.898 -23.969 1 93.19 227 ARG B N 1
ATOM 3494 C CA . ARG B 1 227 ? 4.062 -11.781 -23.828 1 93.19 227 ARG B CA 1
ATOM 3495 C C . ARG B 1 227 ? 3.643 -13.148 -23.312 1 93.19 227 ARG B C 1
ATOM 3497 O O . ARG B 1 227 ? 4.168 -14.172 -23.75 1 93.19 227 ARG B O 1
ATOM 3504 N N . ILE B 1 228 ? 2.74 -13.203 -22.328 1 89.25 228 ILE B N 1
ATOM 3505 C CA . ILE B 1 228 ? 2.227 -14.461 -21.797 1 89.25 228 ILE B CA 1
ATOM 3506 C C . ILE B 1 228 ? 1.604 -15.273 -22.922 1 89.25 228 ILE B C 1
ATOM 3508 O O . ILE B 1 228 ? 1.854 -16.484 -23.047 1 89.25 228 ILE B O 1
ATOM 3512 N N . LEU B 1 229 ? 0.817 -14.633 -23.797 1 89.69 229 LEU B N 1
ATOM 3513 C CA . LEU B 1 229 ? 0.133 -15.305 -24.891 1 89.69 229 LEU B CA 1
ATOM 3514 C C . LEU B 1 229 ? 1.134 -15.844 -25.906 1 89.69 229 LEU B C 1
ATOM 3516 O O . LEU B 1 229 ? 0.926 -16.922 -26.484 1 89.69 229 LEU B O 1
ATOM 3520 N N . GLU B 1 230 ? 2.205 -15.141 -26.062 1 89.38 230 GLU B N 1
ATOM 3521 C CA . GLU B 1 230 ? 3.246 -15.57 -27 1 89.38 230 GLU B CA 1
ATOM 3522 C C . GLU B 1 230 ? 3.973 -16.812 -26.469 1 89.38 230 GLU B C 1
ATOM 3524 O O . GLU B 1 230 ? 4.441 -17.641 -27.25 1 89.38 230 GLU B O 1
ATOM 3529 N N . MET B 1 231 ? 4.172 -16.844 -25.203 1 82.69 231 MET B N 1
ATOM 3530 C CA . MET B 1 231 ? 4.891 -17.953 -24.578 1 82.69 231 MET B CA 1
ATOM 3531 C C . MET B 1 231 ? 4.051 -19.219 -24.609 1 82.69 231 MET B C 1
ATOM 3533 O O . MET B 1 231 ? 4.594 -20.328 -24.547 1 82.69 231 MET B O 1
ATOM 3537 N N . ARG B 1 232 ? 2.766 -19.156 -24.688 1 74.75 232 ARG B N 1
ATOM 3538 C CA . ARG B 1 232 ? 1.887 -20.328 -24.734 1 74.75 232 ARG B CA 1
ATOM 3539 C C . ARG B 1 232 ? 1.8 -20.891 -26.156 1 74.75 232 ARG B C 1
ATOM 3541 O O . ARG B 1 232 ? 1.392 -22.031 -26.344 1 74.75 232 ARG B O 1
ATOM 3548 N N . ARG B 1 233 ? 2.24 -20.109 -27.234 1 60.53 233 ARG B N 1
ATOM 3549 C CA . ARG B 1 233 ? 2.264 -20.609 -28.594 1 60.53 233 ARG B CA 1
ATOM 3550 C C . ARG B 1 233 ? 3.561 -21.359 -28.875 1 60.53 233 ARG B C 1
ATOM 3552 O O . ARG B 1 233 ? 4.617 -21.016 -28.359 1 60.53 233 ARG B O 1
#

Sequence (466 aa):
MGAGKLGSQLALRLRGDGVRVIASVKTERSRQRLSALGLEAYTDNRPVVEGSDLLLLAVKPANLPELDFHVDKPLVSFVAGASTEALRRLSSRPYRAMTNVGLTAIAVAGPYDEEVNSVLSRIAPTFWVEERLIDPLTVLLGSGPAIVAELALALVRAGVNIGIPWDLSREVVLSLMASLPHLDERFTLEKLAQYVATPGGTTIKALLELYPAEAQLGRAVEEAYRRILEMRRMGAGKLGSQLALRLRGDGVRVIASVKTERSRQRLSALGLEAYTDNRPVVEGSDLLLLAVKPANLPELDFHVDKPLVSFVAGASTEALRRLSSRPYRAMTNVGLTAIAVAGPYDEEVNSVLSRIAPTFWVEERLIDPLTVLLGSGPAIVAELALALVRAGVNIGIPWDLSREVVLSLMASLPHLDERFTLEKLAQYVATPGGTTIKALLELYPAEAQLGRAVEEAYRRILEMRR

Organism: Pyrobaculum neutrophilum (strain DSM 2338 / JCM 9278 / NBRC 100436 / V24Sta) (NCBI:txid444157)

Nearest PDB structures (foldseek):
  5bsh-assembly1_D  TM=8.574E-01  e=1.801E-14  Medicago truncatula
  6xp0-assembly1_A-2  TM=8.201E-01  e=2.041E-14  Homo sapiens
  6lhm-assembly5_E  TM=8.509E-01  e=8.667E-13  Homo sapiens
  5uax-assembly1_E  TM=7.826E-01  e=5.957E-13  Homo sapiens
  6lhm-assembly3_C  TM=7.252E-01  e=3.051E-11  Homo sapiens

Solvent-accessible surface area (backbone atoms only — not comparable to full-atom values): 24023 Å² total; per-residue (Å²): 66,25,48,50,76,66,28,40,51,54,46,60,51,47,46,49,96,89,41,88,59,65,36,16,30,87,39,70,68,56,28,50,54,39,41,72,72,72,41,50,57,32,67,47,60,63,64,43,66,73,71,45,79,61,44,52,36,35,44,57,59,88,50,55,80,70,61,85,57,70,42,88,39,46,30,38,29,52,28,72,90,54,44,48,74,67,35,44,69,41,10,80,38,39,28,25,34,44,54,32,96,72,43,49,36,31,42,35,22,55,78,91,44,69,72,59,48,59,57,48,49,60,57,20,60,64,44,81,40,62,65,84,50,51,62,50,41,42,39,57,42,48,28,29,62,36,54,53,30,50,53,49,50,29,48,23,49,24,37,32,73,60,69,37,54,62,71,60,23,42,52,53,48,38,34,48,36,40,37,43,54,60,44,31,75,74,50,32,54,89,42,34,43,67,72,63,36,49,94,90,37,37,36,48,44,17,50,65,44,34,54,67,29,40,57,25,44,30,48,9,48,47,45,13,43,52,44,52,58,55,68,75,101,67,26,49,50,76,65,28,40,51,54,44,60,52,46,45,48,97,87,41,86,59,65,38,16,30,86,39,69,67,55,26,52,55,39,41,72,71,70,41,51,58,32,68,46,59,62,64,43,66,72,70,45,79,60,44,54,36,34,43,57,58,88,51,55,79,70,62,85,60,70,43,87,41,46,30,39,28,53,28,71,89,54,45,49,74,68,36,45,67,43,10,79,39,40,28,28,35,45,54,32,98,73,44,49,37,33,42,34,21,52,78,91,44,68,72,60,48,59,57,48,50,61,56,20,61,65,43,82,41,62,63,83,49,50,63,51,41,42,37,56,42,47,27,29,62,35,52,54,31,50,53,50,49,28,48,24,51,24,37,33,72,61,70,37,54,62,70,59,24,40,52,53,49,38,33,48,37,40,38,42,53,60,46,30,76,74,50,32,56,89,41,34,43,68,71,64,38,48,95,90,37,36,35,47,45,17,51,66,43,35,54,65,31,38,58,24,43,31,49,9,49,47,45,13,43,54,43,53,57,55,68,75,99

Radius of gyration: 25.86 Å; Cα contacts (8 Å, |Δi|>4): 893; chains: 2; bounding box: 47×75×60 Å

pLDDT: mean 94.64, std 4.14, range [60.53, 98.38]